Protein AF-0000000082538955 (afdb_homodimer)

Nearest PDB structures (foldseek):
  1ogp-assembly3_E  TM=9.775E-01  e=4.691E-49  Arabidopsis thaliana
  2a9b-assembly1_A  TM=9.398E-01  e=1.506E-38  Gallus gallus
  2a99-assembly1_A  TM=9.386E-01  e=4.605E-38  Gallus gallus
  3hc2-assembly1_A-2  TM=9.362E-01  e=4.869E-38  Gallus gallus
  3hbp-assembly1_A-2  TM=9.315E-01  e=2.355E-38  Gallus gallus

Structure (mmCIF, N/CA/C/O backbone):
data_AF-0000000082538955-model_v1
#
loop_
_entity.id
_entity.type
_entity.pdbx_description
1 polymer 'Sulfite oxidase'
#
loop_
_atom_site.group_PDB
_atom_site.id
_atom_site.type_symbol
_atom_site.label_atom_id
_atom_site.label_alt_id
_atom_site.label_comp_id
_atom_site.label_asym_id
_atom_site.label_entity_id
_atom_site.label_seq_id
_atom_site.pdbx_PDB_ins_code
_atom_site.Cartn_x
_atom_site.Cartn_y
_atom_site.Cartn_z
_atom_site.occupancy
_atom_site.B_iso_or_equiv
_atom_site.auth_seq_id
_atom_site.auth_comp_id
_atom_site.auth_asym_id
_atom_site.auth_atom_id
_atom_site.pdbx_PDB_model_num
ATOM 1 N N . MET A 1 1 ? 9.461 28.812 -9.852 1 30.77 1 MET A N 1
ATOM 2 C CA . MET A 1 1 ? 10.672 29.375 -9.242 1 30.77 1 MET A CA 1
ATOM 3 C C . MET A 1 1 ? 11.844 28.406 -9.383 1 30.77 1 MET A C 1
ATOM 5 O O . MET A 1 1 ? 11.758 27.266 -8.945 1 30.77 1 MET A O 1
ATOM 9 N N . LYS A 1 2 ? 12.758 28.703 -10.438 1 39 2 LYS A N 1
ATOM 10 C CA . LYS A 1 2 ? 13.906 27.922 -10.883 1 39 2 LYS A CA 1
ATOM 11 C C . LYS A 1 2 ? 14.656 27.312 -9.695 1 39 2 LYS A C 1
ATOM 13 O O . LYS A 1 2 ? 14.727 26.094 -9.555 1 39 2 LYS A O 1
ATOM 18 N N . PHE A 1 3 ? 15.977 27.828 -9.5 1 33.44 3 PHE A N 1
ATOM 19 C CA . PHE A 1 3 ? 17.062 27.359 -8.641 1 33.44 3 PHE A CA 1
ATOM 20 C C . PHE A 1 3 ? 16.859 27.844 -7.207 1 33.44 3 PHE A C 1
ATOM 22 O O . PHE A 1 3 ? 16.406 28.969 -6.988 1 33.44 3 PHE A O 1
ATOM 29 N N . LEU A 1 4 ? 16.281 27.047 -6.316 1 37.38 4 LEU A N 1
ATOM 30 C CA . LEU A 1 4 ? 16.5 27.469 -4.938 1 37.38 4 LEU A CA 1
ATOM 31 C C . LEU A 1 4 ? 17.969 27.812 -4.695 1 37.38 4 LEU A C 1
ATOM 33 O O . LEU A 1 4 ? 18.859 26.969 -4.902 1 37.38 4 LEU A O 1
ATOM 37 N N . ARG A 1 5 ? 18.406 29.016 -5.117 1 37.47 5 ARG A N 1
ATOM 38 C CA . ARG A 1 5 ? 19.75 29.406 -4.68 1 37.47 5 ARG A CA 1
ATOM 39 C C . ARG A 1 5 ? 19.875 29.297 -3.164 1 37.47 5 ARG A C 1
ATOM 41 O O . ARG A 1 5 ? 19 29.734 -2.424 1 37.47 5 ARG A O 1
ATOM 48 N N . GLY A 1 6 ? 20.469 28.172 -2.801 1 38.81 6 GLY A N 1
ATOM 49 C CA . GLY A 1 6 ? 20.75 28.062 -1.38 1 38.81 6 GLY A CA 1
ATOM 50 C C . GLY A 1 6 ? 21.141 29.391 -0.741 1 38.81 6 GLY A C 1
ATOM 51 O O . GLY A 1 6 ? 21.484 30.344 -1.438 1 38.81 6 GLY A O 1
ATOM 52 N N . PRO A 1 7 ? 20.719 29.625 0.409 1 35.06 7 PRO A N 1
ATOM 53 C CA . PRO A 1 7 ? 21.281 30.812 1.045 1 35.06 7 PRO A CA 1
ATOM 54 C C . PRO A 1 7 ? 22.781 30.969 0.776 1 35.06 7 PRO A C 1
ATOM 56 O O . PRO A 1 7 ? 23.484 29.969 0.638 1 35.06 7 PRO A O 1
ATOM 59 N N . SER A 1 8 ? 23.188 31.875 -0.064 1 36.16 8 SER A N 1
ATOM 60 C CA . SER A 1 8 ? 24.594 32.156 -0.245 1 36.16 8 SER A CA 1
ATOM 61 C C . SER A 1 8 ? 25.375 31.984 1.058 1 36.16 8 SER A C 1
ATOM 63 O O . SER A 1 8 ? 26.578 31.703 1.04 1 36.16 8 SER A O 1
ATOM 65 N N . ASP A 1 9 ? 24.891 32.531 2.162 1 32.84 9 ASP A N 1
ATOM 66 C CA . ASP A 1 9 ? 25.531 32.406 3.463 1 32.84 9 ASP A CA 1
ATOM 67 C C . ASP A 1 9 ? 25.125 31.109 4.152 1 32.84 9 ASP A C 1
ATOM 69 O O . ASP A 1 9 ? 24.031 31 4.699 1 32.84 9 ASP A O 1
ATOM 73 N N . TYR A 1 10 ? 25.469 30.016 3.65 1 39.19 10 TYR A N 1
ATOM 74 C CA . TYR A 1 10 ? 25.359 28.703 4.273 1 39.19 10 TYR A CA 1
ATOM 75 C C . TYR A 1 10 ? 25.828 28.75 5.727 1 39.19 10 TYR A C 1
ATOM 77 O O . TYR A 1 10 ? 26.234 27.734 6.285 1 39.19 10 TYR A O 1
ATOM 85 N N . SER A 1 11 ? 26.109 29.797 6.191 1 38.31 11 SER A N 1
ATOM 86 C CA . SER A 1 11 ? 26.609 29.844 7.559 1 38.31 11 SER A CA 1
ATOM 87 C C . SER A 1 11 ? 25.656 29.141 8.523 1 38.31 11 SER A C 1
ATOM 89 O O . SER A 1 11 ? 26.031 28.844 9.664 1 38.31 11 SER A O 1
ATOM 91 N N . GLN A 1 12 ? 24.375 29.094 8.266 1 42.94 12 GLN A N 1
ATOM 92 C CA . GLN A 1 12 ? 23.609 28.328 9.242 1 42.94 12 GLN A CA 1
ATOM 93 C C . GLN A 1 12 ? 23.453 26.875 8.805 1 42.94 12 GLN A C 1
ATOM 95 O O . GLN A 1 12 ? 22.844 26.594 7.773 1 42.94 12 GLN A O 1
ATOM 100 N N . GLU A 1 13 ? 24.422 26.047 9.07 1 48.5 13 GLU A N 1
ATOM 101 C CA . GLU A 1 13 ? 24.406 24.609 8.844 1 48.5 13 GLU A CA 1
ATOM 102 C C . GLU A 1 13 ? 23.047 24.016 9.219 1 48.5 13 GLU A C 1
ATOM 104 O O . GLU A 1 13 ? 22.547 24.234 10.32 1 48.5 13 GLU A O 1
ATOM 109 N N . PRO A 1 14 ? 22.281 23.75 8.234 1 52.97 14 PRO A N 1
ATOM 110 C CA . PRO A 1 14 ? 21.078 23.031 8.688 1 52.97 14 PRO A CA 1
ATOM 111 C C . PRO A 1 14 ? 21.391 21.953 9.719 1 52.97 14 PRO A C 1
ATOM 113 O O . PRO A 1 14 ? 22.484 21.375 9.703 1 52.97 14 PRO A O 1
ATOM 116 N N . PRO A 1 15 ? 20.594 21.953 10.781 1 54.78 15 PRO A N 1
ATOM 117 C CA . PRO A 1 15 ? 20.828 20.969 11.828 1 54.78 15 PRO A CA 1
ATOM 118 C C . PRO A 1 15 ? 21 19.547 11.273 1 54.78 15 PRO A C 1
ATOM 120 O O . PRO A 1 15 ? 20.312 19.172 10.32 1 54.78 15 PRO A O 1
ATOM 123 N N . ARG A 1 16 ? 22.125 19.047 11.5 1 59.94 16 ARG A N 1
ATOM 124 C CA . ARG A 1 16 ? 22.391 17.641 11.242 1 59.94 16 ARG A CA 1
ATOM 125 C C . ARG A 1 16 ? 21.266 16.766 11.781 1 59.94 16 ARG A C 1
ATOM 127 O O . ARG A 1 16 ? 20.859 16.922 12.938 1 59.94 16 ARG A O 1
ATOM 134 N N . HIS A 1 17 ? 20.516 16.203 10.859 1 64.75 17 HIS A N 1
ATOM 135 C CA . HIS A 1 17 ? 19.484 15.258 11.273 1 64.75 17 HIS A CA 1
ATOM 136 C C . HIS A 1 17 ? 20.109 13.969 11.797 1 64.75 17 HIS A C 1
ATOM 138 O O . HIS A 1 17 ? 21.203 13.594 11.383 1 64.75 17 HIS A O 1
ATOM 144 N N . PRO A 1 18 ? 19.391 13.43 12.82 1 63.72 18 PRO A N 1
ATOM 145 C CA . PRO A 1 18 ? 19.844 12.109 13.273 1 63.72 18 PRO A CA 1
ATOM 146 C C . PRO A 1 18 ? 19.984 11.109 12.133 1 63.72 18 PRO A C 1
ATOM 148 O O . PRO A 1 18 ? 19.312 11.234 11.102 1 63.72 18 PRO A O 1
ATOM 151 N N . SER A 1 19 ? 20.891 10.25 12.164 1 72.75 19 SER A N 1
ATOM 152 C CA . SER A 1 19 ? 21.156 9.164 11.227 1 72.75 19 SER A CA 1
ATOM 153 C C . SER A 1 19 ? 19.922 8.281 11.039 1 72.75 19 SER A C 1
ATOM 155 O O . SER A 1 19 ? 19.188 8.039 11.992 1 72.75 19 SER A O 1
ATOM 157 N N . LEU A 1 20 ? 19.562 8.109 9.781 1 82.25 20 LEU A N 1
ATOM 158 C CA . LEU A 1 20 ? 18.422 7.277 9.422 1 82.25 20 LEU A CA 1
ATOM 159 C C . LEU A 1 20 ? 18.875 6.004 8.711 1 82.25 20 LEU A C 1
ATOM 161 O O . LEU A 1 20 ? 19.734 6.051 7.832 1 82.25 20 LEU A O 1
ATOM 165 N N . ILE A 1 21 ? 18.422 4.906 9.211 1 80.81 21 ILE A N 1
ATOM 166 C CA . ILE A 1 21 ? 18.656 3.652 8.5 1 80.81 21 ILE A CA 1
ATOM 167 C C . ILE A 1 21 ? 17.625 3.506 7.379 1 80.81 21 ILE A C 1
ATOM 169 O O . ILE A 1 21 ? 16.422 3.508 7.621 1 80.81 21 ILE A O 1
ATOM 173 N N . ILE A 1 22 ? 18.156 3.486 6.184 1 84.62 22 ILE A N 1
ATOM 174 C CA . ILE A 1 22 ? 17.266 3.453 5.031 1 84.62 22 ILE A CA 1
ATOM 175 C C . ILE A 1 22 ? 17.656 2.299 4.109 1 84.62 22 ILE A C 1
ATOM 177 O O . ILE A 1 22 ? 18.844 2.08 3.85 1 84.62 22 ILE A O 1
ATOM 181 N N . ASN A 1 23 ? 16.594 1.62 3.746 1 82.5 23 ASN A N 1
ATOM 182 C CA . ASN A 1 23 ? 16.766 0.64 2.682 1 82.5 23 ASN A CA 1
ATOM 183 C C . ASN A 1 23 ? 16.672 1.286 1.303 1 82.5 23 ASN A C 1
ATOM 185 O O . ASN A 1 23 ? 15.789 2.119 1.067 1 82.5 23 ASN A O 1
ATOM 189 N N . SER A 1 24 ? 17.656 0.998 0.468 1 81.81 24 SER A N 1
ATOM 190 C CA . SER A 1 24 ? 17.625 1.433 -0.925 1 81.81 24 SER A CA 1
ATOM 191 C C . SER A 1 24 ? 17.578 0.241 -1.875 1 81.81 24 SER A C 1
ATOM 193 O O . SER A 1 24 ? 18.328 -0.717 -1.721 1 81.81 24 SER A O 1
ATOM 195 N N . GLN A 1 25 ? 16.625 0.357 -2.791 1 83.69 25 GLN A N 1
ATOM 196 C CA . GLN A 1 25 ? 16.438 -0.782 -3.684 1 83.69 25 GLN A CA 1
ATOM 197 C C . GLN A 1 25 ? 16.422 -0.34 -5.145 1 83.69 25 GLN A C 1
ATOM 199 O O . GLN A 1 25 ? 15.734 0.625 -5.496 1 83.69 25 GLN A O 1
ATOM 204 N N . CYS A 1 26 ? 17.234 -1.069 -5.82 1 83.12 26 CYS A N 1
ATOM 205 C CA . CYS A 1 26 ? 17.094 -0.938 -7.266 1 83.12 26 CYS A CA 1
ATOM 206 C C . CYS A 1 26 ? 15.758 -1.521 -7.727 1 83.12 26 CYS A C 1
ATOM 208 O O . CYS A 1 26 ? 15.344 -2.578 -7.25 1 83.12 26 CYS A O 1
ATOM 210 N N . ALA A 1 27 ? 15.125 -0.826 -8.633 1 83.94 27 ALA A N 1
ATOM 211 C CA . ALA A 1 27 ? 13.852 -1.308 -9.164 1 83.94 27 ALA A CA 1
ATOM 212 C C . ALA A 1 27 ? 14.023 -2.656 -9.859 1 83.94 27 ALA A C 1
ATOM 214 O O . ALA A 1 27 ? 13.07 -3.426 -9.984 1 83.94 27 ALA A O 1
ATOM 215 N N . GLY A 1 28 ? 15.227 -2.906 -10.297 1 82.5 28 GLY A N 1
ATOM 216 C CA . GLY A 1 28 ? 15.492 -4.129 -11.031 1 82.5 28 GLY A CA 1
ATOM 217 C C . GLY A 1 28 ? 15.883 -5.293 -10.141 1 82.5 28 GLY A C 1
ATOM 218 O O . GLY A 1 28 ? 16.328 -6.332 -10.625 1 82.5 28 GLY A O 1
ATOM 219 N N . ASN A 1 29 ? 15.758 -5.148 -8.828 1 80.25 29 ASN A N 1
ATOM 220 C CA . ASN A 1 29 ? 16 -6.27 -7.926 1 80.25 29 ASN A CA 1
ATOM 221 C C . ASN A 1 29 ? 15.18 -7.492 -8.32 1 80.25 29 ASN A C 1
ATOM 223 O O . ASN A 1 29 ? 13.992 -7.379 -8.617 1 80.25 29 ASN A O 1
ATOM 227 N N . ARG A 1 30 ? 15.914 -8.711 -8.453 1 83.25 30 ARG A N 1
ATOM 228 C CA . ARG A 1 30 ? 15.336 -10 -8.797 1 83.25 30 ARG A CA 1
ATOM 229 C C . ARG A 1 30 ? 14.867 -10.023 -10.25 1 83.25 30 ARG A C 1
ATOM 231 O O . ARG A 1 30 ? 13.898 -10.711 -10.586 1 83.25 30 ARG A O 1
ATOM 238 N N . ARG A 1 31 ? 15.492 -9.25 -11.109 1 81.25 31 ARG A N 1
ATOM 239 C CA . ARG A 1 31 ? 15.156 -9.164 -12.531 1 81.25 31 ARG A CA 1
ATOM 240 C C . ARG A 1 31 ? 15.398 -10.492 -13.234 1 81.25 31 ARG A C 1
ATOM 242 O O . ARG A 1 31 ? 14.688 -10.844 -14.172 1 81.25 31 ARG A O 1
ATOM 249 N N . THR A 1 32 ? 16.406 -11.211 -12.742 1 80.62 32 THR A N 1
ATOM 250 C CA . THR A 1 32 ? 16.781 -12.461 -13.383 1 80.62 32 THR A CA 1
ATOM 251 C C . THR A 1 32 ? 15.602 -13.43 -13.414 1 80.62 32 THR A C 1
ATOM 253 O O . THR A 1 32 ? 15.383 -14.109 -14.422 1 80.62 32 THR A O 1
ATOM 256 N N . ALA A 1 33 ? 14.914 -13.492 -12.375 1 80.88 33 ALA A N 1
ATOM 257 C CA . ALA A 1 33 ? 13.758 -14.383 -12.32 1 80.88 33 ALA A CA 1
ATOM 258 C C . ALA A 1 33 ? 12.711 -13.977 -13.359 1 80.88 33 ALA A C 1
ATOM 260 O O . ALA A 1 33 ? 12.055 -14.836 -13.945 1 80.88 33 ALA A O 1
ATOM 261 N N . MET A 1 34 ? 12.508 -12.75 -13.555 1 82.75 34 MET A N 1
ATOM 262 C CA . MET A 1 34 ? 11.578 -12.266 -14.562 1 82.75 34 MET A CA 1
ATOM 263 C C . MET A 1 34 ? 12.07 -12.602 -15.969 1 82.75 34 MET A C 1
ATOM 265 O O . MET A 1 34 ? 11.281 -12.992 -16.828 1 82.75 34 MET A O 1
ATOM 269 N N . SER A 1 35 ? 13.352 -12.484 -16.156 1 80.88 35 SER A N 1
ATOM 270 C CA . SER A 1 35 ? 13.961 -12.773 -17.438 1 80.88 35 SER A CA 1
ATOM 271 C C . SER A 1 35 ? 13.812 -14.242 -17.812 1 80.88 35 SER A C 1
ATOM 273 O O . SER A 1 35 ? 13.773 -14.586 -19 1 80.88 35 SER A O 1
ATOM 275 N N . LYS A 1 36 ? 13.75 -15.07 -16.812 1 83.25 36 LYS A N 1
ATOM 276 C CA . LYS A 1 36 ? 13.57 -16.5 -17.047 1 83.25 36 LYS A CA 1
ATOM 277 C C . LYS A 1 36 ? 12.18 -16.797 -17.594 1 83.25 36 LYS A C 1
ATOM 279 O O . LYS A 1 36 ? 11.969 -17.812 -18.266 1 83.25 36 LYS A O 1
ATOM 284 N N . VAL A 1 37 ? 11.203 -15.953 -17.312 1 83.88 37 VAL A N 1
ATOM 285 C CA . VAL A 1 37 ? 9.859 -16.094 -17.875 1 83.88 37 VAL A CA 1
ATOM 286 C C . VAL A 1 37 ? 9.844 -15.602 -19.328 1 83.88 37 VAL A C 1
ATOM 288 O O . VAL A 1 37 ? 9.422 -16.328 -20.219 1 83.88 37 VAL A O 1
ATOM 291 N N . LYS A 1 38 ? 10.195 -14.398 -19.516 1 84.12 38 LYS A N 1
ATOM 292 C CA . LYS A 1 38 ? 10.383 -13.727 -20.797 1 84.12 38 LYS A CA 1
ATOM 293 C C . LYS A 1 38 ? 11.492 -12.68 -20.703 1 84.12 38 LYS A C 1
ATOM 295 O O . LYS A 1 38 ? 11.516 -11.875 -19.781 1 84.12 38 LYS A O 1
ATOM 300 N N . THR A 1 39 ? 12.352 -12.75 -21.625 1 82.5 39 THR A N 1
ATOM 301 C CA . THR A 1 39 ? 13.539 -11.906 -21.594 1 82.5 39 THR A CA 1
ATOM 302 C C . THR A 1 39 ? 13.156 -10.445 -21.406 1 82.5 39 THR A C 1
ATOM 304 O O . THR A 1 39 ? 12.234 -9.945 -22.062 1 82.5 39 THR A O 1
ATOM 307 N N . VAL A 1 40 ? 13.852 -9.852 -20.422 1 81.19 40 VAL A N 1
ATOM 308 C CA . VAL A 1 40 ? 13.617 -8.438 -20.156 1 81.19 40 VAL A CA 1
ATOM 309 C C . VAL A 1 40 ? 14.859 -7.633 -20.5 1 81.19 40 VAL A C 1
ATOM 311 O O . VAL A 1 40 ? 15.953 -8.188 -20.625 1 81.19 40 VAL A O 1
ATOM 314 N N . LYS A 1 41 ? 14.648 -6.402 -20.875 1 76.12 41 LYS A N 1
ATOM 315 C CA . LYS A 1 41 ? 15.781 -5.516 -21.125 1 76.12 41 LYS A CA 1
ATOM 316 C C . LYS A 1 41 ? 16.188 -4.785 -19.844 1 76.12 41 LYS A C 1
ATOM 318 O O . LYS A 1 41 ? 15.438 -3.973 -19.312 1 76.12 41 LYS A O 1
ATOM 323 N N . GLY A 1 42 ? 17.281 -5.152 -19.266 1 71.69 42 GLY A N 1
ATOM 324 C CA . GLY A 1 42 ? 17.891 -4.625 -18.062 1 71.69 42 GLY A CA 1
ATOM 325 C C . GLY A 1 42 ? 19.031 -5.473 -17.547 1 71.69 42 GLY A C 1
ATOM 326 O O . GLY A 1 42 ? 19.219 -6.613 -17.984 1 71.69 42 GLY A O 1
ATOM 327 N N . VAL A 1 43 ? 19.828 -4.844 -16.672 1 63.41 43 VAL A N 1
ATOM 328 C CA . VAL A 1 43 ? 20.938 -5.582 -16.109 1 63.41 43 VAL A CA 1
ATOM 329 C C . VAL A 1 43 ? 20.422 -6.688 -15.195 1 63.41 43 VAL A C 1
ATOM 331 O O . VAL A 1 43 ? 19.578 -6.441 -14.336 1 63.41 43 VAL A O 1
ATOM 334 N N . GLY A 1 44 ? 20.719 -7.836 -15.516 1 65.62 44 GLY A N 1
ATOM 335 C CA . GLY A 1 44 ? 20.328 -8.945 -14.656 1 65.62 44 GLY A CA 1
ATOM 336 C C . GLY A 1 44 ? 20.703 -8.734 -13.203 1 65.62 44 GLY A C 1
ATOM 337 O O . GLY A 1 44 ? 21.781 -8.219 -12.906 1 65.62 44 GLY A O 1
ATOM 338 N N . CYS A 1 45 ? 19.766 -8.859 -12.336 1 68.25 45 CYS A N 1
ATOM 339 C CA . CYS A 1 45 ? 20 -8.719 -10.906 1 68.25 45 CYS A CA 1
ATOM 340 C C . CYS A 1 45 ? 19.25 -9.805 -10.133 1 68.25 45 CYS A C 1
ATOM 342 O O . CYS A 1 45 ? 18.062 -10.039 -10.375 1 68.25 45 CYS A O 1
ATOM 344 N N . ASP A 1 46 ? 20.031 -10.5 -9.336 1 68.38 46 ASP A N 1
ATOM 345 C CA . ASP A 1 46 ? 19.375 -11.477 -8.477 1 68.38 46 ASP A CA 1
ATOM 346 C C . ASP A 1 46 ? 18.766 -10.805 -7.25 1 68.38 46 ASP A C 1
ATOM 348 O O . ASP A 1 46 ? 17.891 -9.938 -7.387 1 68.38 46 ASP A O 1
ATOM 352 N N . VAL A 1 47 ? 19.156 -11.203 -6.09 1 66.69 47 VAL A N 1
ATOM 353 C CA . VAL A 1 47 ? 18.438 -10.766 -4.898 1 66.69 47 VAL A CA 1
ATOM 354 C C . VAL A 1 47 ? 19.25 -9.703 -4.168 1 66.69 47 VAL A C 1
ATOM 356 O O . VAL A 1 47 ? 18.891 -9.289 -3.059 1 66.69 47 VAL A O 1
ATOM 359 N N . CYS A 1 48 ? 20.219 -9.023 -4.898 1 62.16 48 CYS A N 1
ATOM 360 C CA . CYS A 1 48 ? 21.172 -8.281 -4.082 1 62.16 48 CYS A CA 1
ATOM 361 C C . CYS A 1 48 ? 21.125 -6.793 -4.414 1 62.16 48 CYS A C 1
ATOM 363 O O . CYS A 1 48 ? 21.922 -6.016 -3.891 1 62.16 48 CYS A O 1
ATOM 365 N N . ALA A 1 49 ? 20.266 -6.422 -5.172 1 75.06 49 ALA A N 1
ATOM 366 C CA . ALA A 1 49 ? 20.25 -5.004 -5.527 1 75.06 49 ALA A CA 1
ATOM 367 C C . ALA A 1 49 ? 19.469 -4.191 -4.496 1 75.06 49 ALA A C 1
ATOM 369 O O . ALA A 1 49 ? 18.562 -3.436 -4.855 1 75.06 49 ALA A O 1
ATOM 370 N N . ILE A 1 50 ? 19.734 -4.547 -3.295 1 78.94 50 ILE A N 1
ATOM 371 C CA . ILE A 1 50 ? 19.125 -3.861 -2.158 1 78.94 50 ILE A CA 1
ATOM 372 C C . ILE A 1 50 ? 20.188 -3.602 -1.092 1 78.94 50 ILE A C 1
ATOM 374 O O . ILE A 1 50 ? 21.078 -4.426 -0.88 1 78.94 50 ILE A O 1
ATOM 378 N N . GLY A 1 51 ? 20.203 -2.387 -0.544 1 79 51 GLY A N 1
ATOM 379 C CA . GLY A 1 51 ? 21.172 -2.016 0.474 1 79 51 GLY A CA 1
ATOM 380 C C . GLY A 1 51 ? 20.562 -1.221 1.614 1 79 51 GLY A C 1
ATOM 381 O O . GLY A 1 51 ? 19.562 -0.519 1.427 1 79 51 GLY A O 1
ATOM 382 N N . ASN A 1 52 ? 21.094 -1.533 2.781 1 82.62 52 ASN A N 1
ATOM 383 C CA . ASN A 1 52 ? 20.75 -0.765 3.975 1 82.62 52 ASN A CA 1
ATOM 384 C C . ASN A 1 52 ? 21.938 0.048 4.477 1 82.62 52 ASN A C 1
ATOM 386 O O . ASN A 1 52 ? 23.062 -0.445 4.504 1 82.62 52 ASN A O 1
ATOM 390 N N . ALA A 1 53 ? 21.719 1.312 4.664 1 87.5 53 ALA A N 1
ATOM 391 C CA . ALA A 1 53 ? 22.797 2.176 5.148 1 87.5 53 ALA A CA 1
ATOM 392 C C . ALA A 1 53 ? 22.25 3.23 6.113 1 87.5 53 ALA A C 1
ATOM 394 O O . ALA A 1 53 ? 21.047 3.496 6.145 1 87.5 53 ALA A O 1
ATOM 395 N N . ILE A 1 54 ? 23.188 3.686 6.906 1 90.06 54 ILE A N 1
ATOM 396 C CA . ILE A 1 54 ? 22.891 4.824 7.77 1 90.06 54 ILE A CA 1
ATOM 397 C C . ILE A 1 54 ? 23.281 6.121 7.059 1 90.06 54 ILE A C 1
ATOM 399 O O . ILE A 1 54 ? 24.453 6.312 6.691 1 90.06 54 ILE A O 1
ATOM 403 N N . TRP A 1 55 ? 22.344 6.969 6.926 1 91.69 55 TRP A N 1
ATOM 404 C CA . TRP A 1 55 ? 22.578 8.211 6.203 1 91.69 55 TRP A CA 1
ATOM 405 C C . TRP A 1 55 ? 22.516 9.414 7.145 1 91.69 55 TRP A C 1
ATOM 407 O O . TRP A 1 55 ? 21.641 9.469 8.023 1 91.69 55 TRP A O 1
ATOM 417 N N . GLY A 1 56 ? 23.438 10.242 7.02 1 90.88 56 GLY A N 1
ATOM 418 C CA . GLY A 1 56 ? 23.453 11.5 7.754 1 90.88 56 GLY A CA 1
ATOM 419 C C . GLY A 1 56 ? 23.438 12.719 6.855 1 90.88 56 GLY A C 1
ATOM 420 O O . GLY A 1 56 ? 24.078 12.727 5.801 1 90.88 56 GLY A O 1
ATOM 421 N N . GLY A 1 57 ? 22.734 13.727 7.246 1 93.25 57 GLY A N 1
ATOM 422 C CA . GLY A 1 57 ? 22.625 14.961 6.48 1 93.25 57 GLY A CA 1
ATOM 423 C C . GLY A 1 57 ? 21.5 15.859 6.965 1 93.25 57 GLY A C 1
ATOM 424 O O . GLY A 1 57 ? 21.172 15.859 8.148 1 93.25 57 GLY A O 1
ATOM 425 N N . ALA A 1 58 ? 21.031 16.734 6.066 1 93.12 58 ALA A N 1
ATOM 426 C CA . ALA A 1 58 ? 19.953 17.672 6.398 1 93.12 58 ALA A CA 1
ATOM 427 C C . ALA A 1 58 ? 18.625 17.156 5.863 1 93.12 58 ALA A C 1
ATOM 429 O O . ALA A 1 58 ? 18.547 16.641 4.75 1 93.12 58 ALA A O 1
ATOM 430 N N . LYS A 1 59 ? 17.625 17.297 6.676 1 94.19 59 LYS A N 1
ATOM 431 C CA . LYS A 1 59 ? 16.297 17 6.156 1 94.19 59 LYS A CA 1
ATOM 432 C C . LYS A 1 59 ? 15.898 18 5.074 1 94.19 59 LYS A C 1
ATOM 434 O O . LYS A 1 59 ? 16.062 19.219 5.246 1 94.19 59 LYS A O 1
ATOM 439 N N . LEU A 1 60 ? 15.438 17.484 4.02 1 95.88 60 LEU A N 1
ATOM 440 C CA . LEU A 1 60 ? 15.031 18.359 2.922 1 95.88 60 LEU A CA 1
ATOM 441 C C . LEU A 1 60 ? 13.969 19.344 3.377 1 95.88 60 LEU A C 1
ATOM 443 O O . LEU A 1 60 ? 13.992 20.516 2.988 1 95.88 60 LEU A O 1
ATOM 447 N N . ALA A 1 61 ? 13.008 18.875 4.184 1 94.44 61 ALA A N 1
ATOM 448 C CA . ALA A 1 61 ? 11.938 19.734 4.68 1 94.44 61 ALA A CA 1
ATOM 449 C C . ALA A 1 61 ? 12.5 20.953 5.398 1 94.44 61 ALA A C 1
ATOM 451 O O . ALA A 1 61 ? 12.008 22.062 5.223 1 94.44 61 ALA A O 1
ATOM 452 N N . ASP A 1 62 ? 13.516 20.75 6.184 1 92.31 62 ASP A N 1
ATOM 453 C CA . ASP A 1 62 ? 14.156 21.844 6.906 1 92.31 62 ASP A CA 1
ATOM 454 C C . ASP A 1 62 ? 14.82 22.812 5.945 1 92.31 62 ASP A C 1
ATOM 456 O O . ASP A 1 62 ? 14.719 24.031 6.121 1 92.31 62 ASP A O 1
ATOM 460 N N . VAL A 1 63 ? 15.469 22.297 5.016 1 93.38 63 VAL A N 1
ATOM 461 C CA . VAL A 1 63 ? 16.156 23.125 4.027 1 93.38 63 VAL A CA 1
ATOM 462 C C . VAL A 1 63 ? 15.141 23.969 3.262 1 93.38 63 VAL A C 1
ATOM 464 O O . VAL A 1 63 ? 15.367 25.156 3.025 1 93.38 63 VAL A O 1
ATOM 467 N N . LEU A 1 64 ? 14.062 23.328 2.855 1 94.56 64 LEU A N 1
ATOM 468 C CA . LEU A 1 64 ? 13.023 24.047 2.115 1 94.56 64 LEU A CA 1
ATOM 469 C C . LEU A 1 64 ? 12.398 25.141 2.973 1 94.56 64 LEU A C 1
ATOM 471 O O . LEU A 1 64 ? 12.062 26.219 2.471 1 94.56 64 LEU A O 1
ATOM 475 N N . GLU A 1 65 ? 12.227 24.844 4.23 1 93 65 GLU A N 1
ATOM 476 C CA . GLU A 1 65 ? 11.695 25.859 5.145 1 93 65 GLU A CA 1
ATOM 477 C C . GLU A 1 65 ? 12.602 27.078 5.199 1 93 65 GLU A C 1
ATOM 479 O O . GLU A 1 65 ? 12.117 28.219 5.27 1 93 65 GLU A O 1
ATOM 484 N N . LEU A 1 66 ? 13.875 26.906 5.184 1 90.56 66 LEU A N 1
ATOM 485 C CA . LEU A 1 66 ? 14.852 27.984 5.23 1 90.56 66 LEU A CA 1
ATOM 486 C C . LEU A 1 66 ? 14.68 28.922 4.039 1 90.56 66 LEU A C 1
ATOM 488 O O . LEU A 1 66 ? 14.969 30.109 4.133 1 90.56 66 LEU A O 1
ATOM 492 N N . VAL A 1 67 ? 14.164 28.359 3.008 1 91.25 67 VAL A N 1
ATOM 493 C CA . VAL A 1 67 ? 14.031 29.188 1.816 1 91.25 67 VAL A CA 1
ATOM 494 C C . VAL A 1 67 ? 12.578 29.625 1.649 1 91.25 67 VAL A C 1
ATOM 496 O O . VAL A 1 67 ? 12.18 30.094 0.575 1 91.25 67 VAL A O 1
ATOM 499 N N . GLY A 1 68 ? 11.805 29.375 2.562 1 91.69 68 GLY A N 1
ATOM 500 C CA . GLY A 1 68 ? 10.484 29.984 2.609 1 91.69 68 GLY A CA 1
ATOM 501 C C . GLY A 1 68 ? 9.375 29.047 2.178 1 91.69 68 GLY A C 1
ATOM 502 O O . GLY A 1 68 ? 8.234 29.484 1.975 1 91.69 68 GLY A O 1
ATOM 503 N N . ILE A 1 69 ? 9.641 27.828 1.97 1 93.31 69 ILE A N 1
ATOM 504 C CA . ILE A 1 69 ? 8.594 26.859 1.647 1 93.31 69 ILE A CA 1
ATOM 505 C C . ILE A 1 69 ? 8.102 26.188 2.928 1 93.31 69 ILE A C 1
ATOM 507 O O . ILE A 1 69 ? 8.859 25.484 3.596 1 93.31 69 ILE A O 1
ATOM 511 N N . PRO A 1 70 ? 6.895 26.438 3.219 1 92.31 70 PRO A N 1
ATOM 512 C CA . PRO A 1 70 ? 6.414 25.922 4.504 1 92.31 70 PRO A CA 1
ATOM 513 C C . PRO A 1 70 ? 6.289 24.391 4.523 1 92.31 70 PRO A C 1
ATOM 515 O O . PRO A 1 70 ? 6.109 23.781 3.475 1 92.31 70 PRO A O 1
ATOM 518 N N . ASN A 1 71 ? 6.383 23.859 5.711 1 90.19 71 ASN A N 1
ATOM 519 C CA . ASN A 1 71 ? 6.113 22.438 5.891 1 90.19 71 ASN A CA 1
ATOM 520 C C . ASN A 1 71 ? 4.703 22.062 5.441 1 90.19 71 ASN A C 1
ATOM 522 O O . ASN A 1 71 ? 3.789 22.891 5.523 1 90.19 71 ASN A O 1
ATOM 526 N N . LEU A 1 72 ? 4.578 20.891 4.859 1 88.56 72 LEU A N 1
ATOM 527 C CA . LEU A 1 72 ? 3.311 20.281 4.461 1 88.56 72 LEU A CA 1
ATOM 528 C C . LEU A 1 72 ? 2.68 21.078 3.312 1 88.56 72 LEU A C 1
ATOM 530 O O . LEU A 1 72 ? 1.453 21.109 3.184 1 88.56 72 LEU A O 1
ATOM 534 N N . ALA A 1 73 ? 3.473 21.75 2.568 1 91.44 73 ALA A N 1
ATOM 535 C CA . ALA A 1 73 ? 2.994 22.422 1.362 1 91.44 73 ALA A CA 1
ATOM 536 C C . ALA A 1 73 ? 2.854 21.438 0.205 1 91.44 73 ALA A C 1
ATOM 538 O O . ALA A 1 73 ? 3.738 20.609 -0.022 1 91.44 73 ALA A O 1
ATOM 539 N N . SER A 1 74 ? 1.688 21.547 -0.46 1 91.81 74 SER A N 1
ATOM 540 C CA . SER A 1 74 ? 1.485 20.71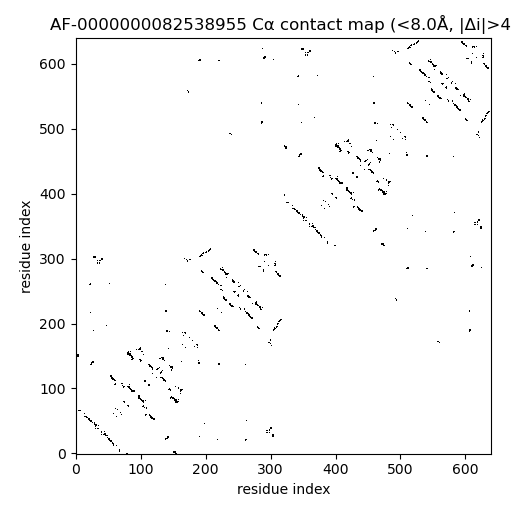9 -1.64 1 91.81 74 SER A CA 1
ATOM 541 C C . SER A 1 74 ? 1.645 21.531 -2.924 1 91.81 74 SER A C 1
ATOM 543 O O . SER A 1 74 ? 1.796 20.953 -4.008 1 91.81 74 SER A O 1
ATOM 545 N N . ILE A 1 75 ? 1.502 22.797 -2.809 1 94.19 75 ILE A N 1
ATOM 546 C CA . ILE A 1 75 ? 1.645 23.734 -3.926 1 94.19 75 ILE A CA 1
ATOM 547 C C . ILE A 1 75 ? 2.213 25.062 -3.424 1 94.19 75 ILE A C 1
ATOM 549 O O . ILE A 1 75 ? 1.818 25.547 -2.365 1 94.19 75 ILE A O 1
ATOM 553 N N . THR A 1 76 ? 3.184 25.578 -4.062 1 95.5 76 THR A N 1
ATOM 554 C CA . THR A 1 76 ? 3.705 26.891 -3.707 1 95.5 76 THR A CA 1
ATOM 555 C C . THR A 1 76 ? 2.848 28 -4.32 1 95.5 76 THR A C 1
ATOM 557 O O . THR A 1 76 ? 2.084 27.75 -5.254 1 95.5 76 THR A O 1
ATOM 560 N N . PRO A 1 77 ? 3.006 29.203 -3.797 1 93.25 77 PRO A N 1
ATOM 561 C CA . PRO A 1 77 ? 2.268 30.312 -4.387 1 93.25 77 PRO A CA 1
ATOM 562 C C . PRO A 1 77 ? 2.553 30.5 -5.875 1 93.25 77 PRO A C 1
ATOM 564 O O . PRO A 1 77 ? 1.691 30.969 -6.621 1 93.25 77 PRO A O 1
ATOM 567 N N . LEU A 1 78 ? 3.695 30.078 -6.352 1 94.5 78 LEU A N 1
ATOM 568 C CA . LEU A 1 78 ? 4.086 30.25 -7.75 1 94.5 78 LEU A CA 1
ATOM 569 C C . LEU A 1 78 ? 3.691 29.016 -8.57 1 94.5 78 LEU A C 1
ATOM 571 O O . LEU A 1 78 ? 4.047 28.922 -9.75 1 94.5 78 LEU A O 1
ATOM 575 N N . GLY A 1 79 ? 3.07 28.062 -7.945 1 94.62 79 GLY A N 1
ATOM 576 C CA . GLY A 1 79 ? 2.504 26.938 -8.672 1 94.62 79 GLY A CA 1
ATOM 577 C C . GLY A 1 79 ? 3.396 25.703 -8.656 1 94.62 79 GLY A C 1
ATOM 578 O O . GLY A 1 79 ? 3.141 24.734 -9.375 1 94.62 79 GLY A O 1
ATOM 579 N N . GLY A 1 80 ? 4.461 25.734 -7.887 1 96.12 80 GLY A N 1
ATOM 580 C CA . GLY A 1 80 ? 5.332 24.578 -7.777 1 96.12 80 GLY A CA 1
ATOM 581 C C . GLY A 1 80 ? 4.684 23.406 -7.059 1 96.12 80 GLY A C 1
ATOM 582 O O . GLY A 1 80 ? 4.09 23.578 -5.992 1 96.12 80 GLY A O 1
ATOM 583 N N . LYS A 1 81 ? 4.75 22.203 -7.684 1 95.94 81 LYS A N 1
ATOM 584 C CA . LYS A 1 81 ? 4.109 21.031 -7.102 1 95.94 81 LYS A CA 1
ATOM 585 C C . LYS A 1 81 ? 5.109 19.891 -6.934 1 95.94 81 LYS A C 1
ATOM 587 O O . LYS A 1 81 ? 4.781 18.859 -6.348 1 95.94 81 LYS A O 1
ATOM 592 N N . HIS A 1 82 ? 6.27 20.109 -7.473 1 97.38 82 HIS A N 1
ATOM 593 C CA . HIS A 1 82 ? 7.309 19.078 -7.418 1 97.38 82 HIS A CA 1
ATOM 594 C C . HIS A 1 82 ? 8.656 19.688 -7.035 1 97.38 82 HIS A C 1
ATOM 596 O O . HIS A 1 82 ? 8.906 20.859 -7.297 1 97.38 82 HIS A O 1
ATOM 602 N N . VAL A 1 83 ? 9.422 18.906 -6.363 1 98.12 83 VAL A N 1
ATOM 603 C CA . VAL A 1 83 ? 10.82 19.219 -6.125 1 98.12 83 VAL A CA 1
ATOM 604 C C . VAL A 1 83 ? 11.711 18.375 -7.035 1 98.12 83 VAL A C 1
ATOM 606 O O . VAL A 1 83 ? 11.695 17.156 -6.957 1 98.12 83 VAL A O 1
ATOM 609 N N . GLU A 1 84 ? 12.445 19.031 -7.852 1 97.94 84 GLU A N 1
ATOM 610 C CA . GLU A 1 84 ? 13.289 18.359 -8.836 1 97.94 84 GLU A CA 1
ATOM 611 C C . GLU A 1 84 ? 14.75 18.375 -8.406 1 97.94 84 GLU A C 1
ATOM 613 O O . GLU A 1 84 ? 15.258 19.406 -7.953 1 97.94 84 GLU A O 1
ATOM 618 N N . PHE A 1 85 ? 15.383 17.266 -8.5 1 97.56 85 PHE A N 1
ATOM 619 C CA . PHE A 1 85 ? 16.797 17.094 -8.211 1 97.56 85 PHE A CA 1
ATOM 620 C C . PHE A 1 85 ? 17.594 16.875 -9.5 1 97.56 85 PHE A C 1
ATOM 622 O O . PHE A 1 85 ? 17.266 15.984 -10.281 1 97.56 85 PHE A O 1
ATOM 629 N N . ILE A 1 86 ? 18.594 17.688 -9.68 1 95.44 86 ILE A N 1
ATOM 630 C CA . ILE A 1 86 ? 19.406 17.578 -10.891 1 95.44 86 ILE A CA 1
ATOM 631 C C . ILE A 1 86 ? 20.844 17.172 -10.516 1 95.44 86 ILE A C 1
ATOM 633 O O . ILE A 1 86 ? 21.453 17.781 -9.633 1 95.44 86 ILE A O 1
ATOM 637 N N . SER A 1 87 ? 21.266 16.141 -11.188 1 95 87 SER A N 1
ATOM 638 C CA . SER A 1 87 ? 22.625 15.641 -10.945 1 95 87 SER A CA 1
ATOM 639 C C . SER A 1 87 ? 23.641 16.344 -11.836 1 95 87 SER A C 1
ATOM 641 O O . SER A 1 87 ? 23.297 16.844 -12.914 1 95 87 SER A O 1
ATOM 643 N N . VAL A 1 88 ? 24.906 16.344 -11.367 1 91.5 88 VAL A N 1
ATOM 644 C CA . VAL A 1 88 ? 26.016 16.797 -12.211 1 91.5 88 VAL A CA 1
ATOM 645 C C . VAL A 1 88 ? 26.281 15.766 -13.305 1 91.5 88 VAL A C 1
ATOM 647 O O . VAL A 1 88 ? 26.734 16.109 -14.398 1 91.5 88 VAL A O 1
ATOM 650 N N . ASP A 1 89 ? 25.922 14.547 -12.938 1 86.06 89 ASP A N 1
ATOM 651 C CA . ASP A 1 89 ? 26.203 13.422 -13.828 1 86.06 89 ASP A CA 1
ATOM 652 C C . ASP A 1 89 ? 25.266 13.438 -15.031 1 86.06 89 ASP A C 1
ATOM 654 O O . ASP A 1 89 ? 24.078 13.727 -14.898 1 86.06 89 ASP A O 1
ATOM 658 N N . LYS A 1 90 ? 25.891 13.219 -16.141 1 81.31 90 LYS A N 1
ATOM 659 C CA . LYS A 1 90 ? 25.141 13.148 -17.391 1 81.31 90 LYS A CA 1
ATOM 660 C C . LYS A 1 90 ? 24.953 11.703 -17.844 1 81.31 90 LYS A C 1
ATOM 662 O O . LYS A 1 90 ? 25.891 10.898 -17.734 1 81.31 90 LYS A O 1
ATOM 667 N N . CYS A 1 91 ? 23.766 11.344 -18 1 69.69 91 CYS A N 1
ATOM 668 C CA . CYS A 1 91 ? 23.469 9.984 -18.422 1 69.69 91 CYS A CA 1
ATOM 669 C C . CYS A 1 91 ? 23.562 9.852 -19.938 1 69.69 91 CYS A C 1
ATOM 671 O O . CYS A 1 91 ? 23.172 10.758 -20.672 1 69.69 91 CYS A O 1
ATOM 673 N N . LYS A 1 92 ? 24.188 8.773 -20.328 1 65.06 92 LYS A N 1
ATOM 674 C CA . LYS A 1 92 ? 24.406 8.5 -21.75 1 65.06 92 LYS A CA 1
ATOM 675 C C . LYS A 1 92 ? 23.078 8.336 -22.484 1 65.06 92 LYS A C 1
ATOM 677 O O . LYS A 1 92 ? 22.953 8.727 -23.641 1 65.06 92 LYS A O 1
ATOM 682 N N . GLU A 1 93 ? 22.188 7.738 -21.719 1 65.62 93 GLU A N 1
ATOM 683 C CA . GLU A 1 93 ? 20.906 7.461 -22.375 1 65.62 93 GLU A CA 1
ATOM 684 C C . GLU A 1 93 ? 20.172 8.75 -22.719 1 65.62 93 GLU A C 1
ATOM 686 O O . GLU A 1 93 ? 19.391 8.797 -23.672 1 65.62 93 GLU A O 1
ATOM 691 N N . ASN A 1 94 ? 20.266 9.844 -21.875 1 62.75 94 ASN A N 1
ATOM 692 C CA . ASN A 1 94 ? 19.391 11.016 -21.938 1 62.75 94 ASN A CA 1
ATOM 693 C C . ASN A 1 94 ? 20.141 12.227 -22.5 1 62.75 94 ASN A C 1
ATOM 695 O O . ASN A 1 94 ? 19.547 13.289 -22.703 1 62.75 94 ASN A O 1
ATOM 699 N N . GLU A 1 95 ? 21.297 12.031 -23 1 70.56 95 GLU A N 1
ATOM 700 C CA . GLU A 1 95 ? 22.109 13.188 -23.344 1 70.56 95 GLU A CA 1
ATOM 701 C C . GLU A 1 95 ? 21.875 14.344 -22.391 1 70.56 95 GLU A C 1
ATOM 703 O O . GLU A 1 95 ? 21.828 15.508 -22.797 1 70.56 95 GLU A O 1
ATOM 708 N N . GLY A 1 96 ? 21.438 14.18 -21.203 1 80.5 96 GLY A N 1
ATOM 709 C CA . GLY A 1 96 ? 21.203 15.164 -20.156 1 80.5 96 GLY A CA 1
ATOM 710 C C . GLY A 1 96 ? 21.516 14.648 -18.766 1 80.5 96 GLY A C 1
ATOM 711 O O . GLY A 1 96 ? 22 13.523 -18.609 1 80.5 96 GLY A O 1
ATOM 712 N N . PRO A 1 97 ? 21.422 15.562 -17.875 1 88.94 97 PRO A N 1
ATOM 713 C CA . PRO A 1 97 ? 21.703 15.148 -16.5 1 88.94 97 PRO A CA 1
ATOM 714 C C . PRO A 1 97 ? 20.688 14.148 -15.969 1 88.94 97 PRO A C 1
ATOM 716 O O . PRO A 1 97 ? 19.547 14.094 -16.453 1 88.94 97 PRO A O 1
ATOM 719 N N . ASN A 1 98 ? 21.219 13.312 -15.078 1 91.88 98 ASN A N 1
ATOM 720 C CA . ASN A 1 98 ? 20.266 12.523 -14.305 1 91.88 98 ASN A CA 1
ATOM 721 C C . ASN A 1 98 ? 19.391 13.406 -13.422 1 91.88 98 ASN A C 1
ATOM 723 O O . ASN A 1 98 ? 19.891 14.273 -12.703 1 91.88 98 ASN A O 1
ATOM 727 N N . GLU A 1 99 ? 18.125 13.281 -13.602 1 94.62 99 GLU A N 1
ATOM 728 C CA . GLU A 1 99 ? 17.188 14.102 -12.828 1 94.62 99 GLU A CA 1
ATOM 729 C C . GLU A 1 99 ? 15.969 13.297 -12.398 1 94.62 99 GLU A C 1
ATOM 731 O O . GLU A 1 99 ? 15.57 12.344 -13.078 1 94.62 99 GLU A O 1
ATOM 736 N N . ALA A 1 100 ? 15.438 13.633 -11.312 1 96.5 100 ALA A N 1
ATOM 737 C CA . ALA A 1 100 ? 14.219 13.055 -10.758 1 96.5 100 ALA A CA 1
ATOM 738 C C . ALA A 1 100 ? 13.469 14.07 -9.898 1 96.5 100 ALA A C 1
ATOM 740 O O . ALA A 1 100 ? 14.039 15.078 -9.484 1 96.5 100 ALA A O 1
ATOM 741 N N . SER A 1 101 ? 12.242 13.875 -9.695 1 97.88 101 SER A N 1
ATOM 742 C CA . SER A 1 101 ? 11.492 14.766 -8.812 1 97.88 101 SER A CA 1
ATOM 743 C C . SER A 1 101 ? 10.555 13.977 -7.898 1 97.88 101 SER A C 1
ATOM 745 O O . SER A 1 101 ? 10.234 12.82 -8.18 1 97.88 101 SER A O 1
ATOM 747 N N . ILE A 1 102 ? 10.242 14.547 -6.816 1 97.56 102 ILE A N 1
ATOM 748 C CA . ILE A 1 102 ? 9.219 14.055 -5.898 1 97.56 102 ILE A CA 1
ATOM 749 C C . ILE A 1 102 ? 8.164 15.133 -5.68 1 97.56 102 ILE A C 1
ATOM 751 O O . ILE A 1 102 ? 8.422 16.312 -5.898 1 97.56 102 ILE A O 1
ATOM 755 N N . PRO A 1 103 ? 6.941 14.711 -5.332 1 95.62 103 PRO A N 1
ATOM 756 C CA . PRO A 1 103 ? 5.922 15.719 -5.027 1 95.62 103 PRO A CA 1
ATOM 757 C C . PRO A 1 103 ? 6.344 16.672 -3.91 1 95.62 103 PRO A C 1
ATOM 759 O O . PRO A 1 103 ? 6.996 16.25 -2.951 1 95.62 103 PRO A O 1
ATOM 762 N N . LEU A 1 104 ? 5.934 17.891 -4.02 1 96.56 104 LEU A N 1
ATOM 763 C CA . LEU A 1 104 ? 6.289 18.906 -3.035 1 96.56 104 LEU A CA 1
ATOM 764 C C . LEU A 1 104 ? 5.828 18.5 -1.641 1 96.56 104 LEU A C 1
ATOM 766 O O . LEU A 1 104 ? 6.551 18.703 -0.661 1 96.56 104 LEU A O 1
ATOM 770 N N . ILE A 1 105 ? 4.668 17.922 -1.543 1 93.19 105 ILE A N 1
ATOM 771 C CA . ILE A 1 105 ? 4.117 17.531 -0.251 1 93.19 105 ILE A CA 1
ATOM 772 C C . ILE A 1 105 ? 5.039 16.516 0.417 1 93.19 105 ILE A C 1
ATOM 774 O O . ILE A 1 105 ? 5.246 16.562 1.632 1 93.19 105 ILE A O 1
ATOM 778 N N . GLN A 1 106 ? 5.574 15.641 -0.354 1 94.38 106 GLN A N 1
ATOM 779 C CA . GLN A 1 106 ? 6.52 14.672 0.187 1 94.38 106 GLN A CA 1
ATOM 780 C C . GLN A 1 106 ? 7.801 15.352 0.654 1 94.38 106 GLN A C 1
ATOM 782 O O . GLN A 1 106 ? 8.352 15 1.698 1 94.38 106 GLN A O 1
ATOM 787 N N . ALA A 1 107 ? 8.211 16.281 -0.061 1 96.81 107 ALA A N 1
ATOM 788 C CA . ALA A 1 107 ? 9.453 17 0.227 1 96.81 107 ALA A CA 1
ATOM 789 C C . ALA A 1 107 ? 9.312 17.875 1.467 1 96.81 107 ALA A C 1
ATOM 791 O O . ALA A 1 107 ? 10.289 18.109 2.178 1 96.81 107 ALA A O 1
ATOM 792 N N . THR A 1 108 ? 8.141 18.312 1.721 1 95.19 108 THR A N 1
ATOM 793 C CA . THR A 1 108 ? 7.934 19.297 2.791 1 95.19 108 THR A CA 1
ATOM 794 C C . THR A 1 108 ? 7.398 18.609 4.047 1 95.19 108 THR A C 1
ATOM 796 O O . THR A 1 108 ? 7.105 19.266 5.043 1 95.19 108 THR A O 1
ATOM 799 N N . THR A 1 109 ? 7.219 17.375 3.949 1 90.94 109 THR A N 1
ATOM 800 C CA . THR A 1 109 ? 6.762 16.625 5.113 1 90.94 109 THR A CA 1
ATOM 801 C C . THR A 1 109 ? 7.945 16 5.852 1 90.94 109 THR A C 1
ATOM 803 O O . THR A 1 109 ? 8.609 15.109 5.328 1 90.94 109 THR A O 1
ATOM 806 N N . SER A 1 110 ? 8.109 16.406 7.086 1 88.06 110 SER A N 1
ATOM 807 C CA . SER A 1 110 ? 9.25 15.961 7.875 1 88.06 110 SER A CA 1
ATOM 808 C C . SER A 1 110 ? 9.25 14.445 8.062 1 88.06 110 SER A C 1
ATOM 810 O O . SER A 1 110 ? 10.305 13.812 8.039 1 88.06 110 SER A O 1
ATOM 812 N N . ASP A 1 111 ? 8.109 13.859 8.141 1 86.62 111 ASP A N 1
ATOM 813 C CA . ASP A 1 111 ? 7.98 12.43 8.414 1 86.62 111 ASP A CA 1
ATOM 814 C C . ASP A 1 111 ? 8.336 11.602 7.184 1 86.62 111 ASP A C 1
ATOM 816 O O . ASP A 1 111 ? 8.531 10.391 7.281 1 86.62 111 ASP A O 1
ATOM 820 N N . SER A 1 112 ? 8.398 12.32 6.035 1 91.69 112 SER A N 1
ATOM 821 C CA . SER A 1 112 ? 8.852 11.617 4.844 1 91.69 112 SER A CA 1
ATOM 822 C C . SER A 1 112 ? 10.352 11.344 4.902 1 91.69 112 SER A C 1
ATOM 824 O O . SER A 1 112 ? 10.867 10.539 4.125 1 91.69 112 SER A O 1
ATOM 826 N N . GLU A 1 113 ? 11.094 12.023 5.68 1 92.5 113 GLU A N 1
ATOM 827 C CA . GLU A 1 113 ? 12.508 11.812 6.008 1 92.5 113 GLU A CA 1
ATOM 828 C C . GLU A 1 113 ? 13.375 11.836 4.754 1 92.5 113 GLU A C 1
ATOM 830 O O . GLU A 1 113 ? 14.281 11.016 4.605 1 92.5 113 GLU A O 1
ATOM 835 N N . VAL A 1 114 ? 12.984 12.727 3.826 1 95.62 114 VAL A N 1
ATOM 836 C CA . VAL A 1 114 ? 13.883 12.969 2.703 1 95.62 114 VAL A CA 1
ATOM 837 C C . VAL A 1 114 ? 15.117 13.734 3.18 1 95.62 114 VAL A C 1
ATOM 839 O O . VAL A 1 114 ? 14.992 14.75 3.869 1 95.62 114 VAL A O 1
ATOM 842 N N . ILE A 1 115 ? 16.328 13.219 2.764 1 95 115 ILE A N 1
ATOM 843 C CA . ILE A 1 115 ? 17.562 13.781 3.322 1 95 115 ILE A CA 1
ATOM 844 C C . ILE A 1 115 ? 18.484 14.227 2.191 1 95 115 ILE A C 1
ATOM 846 O O . ILE A 1 115 ? 18.609 13.539 1.173 1 95 115 ILE A O 1
ATOM 850 N N . LEU A 1 116 ? 19 15.359 2.387 1 95.31 116 LEU A N 1
ATOM 851 C CA . LEU A 1 116 ? 20.219 15.711 1.669 1 95.31 116 LEU A CA 1
ATOM 852 C C . LEU A 1 116 ? 21.453 15.18 2.395 1 95.31 116 LEU A C 1
ATOM 854 O O . LEU A 1 116 ? 21.922 15.797 3.355 1 95.31 116 LEU A O 1
ATOM 858 N N . ALA A 1 117 ? 21.938 14.094 1.893 1 94.25 117 ALA A N 1
ATOM 859 C CA . ALA A 1 117 ? 22.938 13.32 2.629 1 94.25 117 ALA A CA 1
ATOM 860 C C . ALA A 1 117 ? 24.344 13.742 2.238 1 94.25 117 ALA A C 1
ATOM 862 O O . ALA A 1 117 ? 24.656 13.906 1.055 1 94.25 117 ALA A O 1
ATOM 863 N N . TYR A 1 118 ? 25.156 13.938 3.242 1 94.06 118 TYR A N 1
ATOM 864 C CA . TYR A 1 118 ? 26.578 14.141 3.014 1 94.06 118 TYR A CA 1
ATOM 865 C C . TYR A 1 118 ? 27.406 13.156 3.832 1 94.06 118 TYR A C 1
ATOM 867 O O . TYR A 1 118 ? 28.641 13.219 3.82 1 94.06 118 TYR A O 1
ATOM 875 N N . GLU A 1 119 ? 26.734 12.242 4.531 1 92.81 119 GLU A N 1
ATOM 876 C CA . GLU A 1 119 ? 27.391 11.156 5.273 1 92.81 119 GLU A CA 1
ATOM 877 C C . GLU A 1 119 ? 26.703 9.82 5.02 1 92.81 119 GLU A C 1
ATOM 879 O O . GLU A 1 119 ? 25.469 9.773 4.848 1 92.81 119 GLU A O 1
ATOM 884 N N . MET A 1 120 ? 27.484 8.75 5.008 1 91.25 120 MET A N 1
ATOM 885 C CA . MET A 1 120 ? 27.016 7.371 4.938 1 91.25 120 MET A CA 1
ATOM 886 C C . MET A 1 120 ? 27.766 6.484 5.918 1 91.25 120 MET A C 1
ATOM 888 O O . MET A 1 120 ? 29 6.449 5.898 1 91.25 120 MET A O 1
ATOM 892 N N . ASN A 1 121 ? 27.016 5.859 6.781 1 90.94 121 ASN A N 1
ATOM 893 C CA . ASN A 1 121 ? 27.578 4.965 7.777 1 90.94 121 ASN A CA 1
ATOM 894 C C . ASN A 1 121 ? 28.625 5.676 8.633 1 90.94 121 ASN A C 1
ATOM 896 O O . ASN A 1 121 ? 29.703 5.137 8.883 1 90.94 121 ASN A O 1
ATOM 900 N N . GLY A 1 122 ? 28.359 6.844 8.93 1 86.56 122 GLY A N 1
ATOM 901 C CA . GLY A 1 122 ? 29.188 7.582 9.867 1 86.56 122 GLY A CA 1
ATOM 902 C C . GLY A 1 122 ? 30.359 8.281 9.203 1 86.56 122 GLY A C 1
ATOM 903 O O . GLY A 1 122 ? 31.125 8.984 9.867 1 86.56 122 GLY A O 1
ATOM 904 N N . GLU A 1 123 ? 30.531 8.117 7.953 1 91.06 123 GLU A N 1
ATOM 905 C CA . GLU A 1 123 ? 31.625 8.719 7.211 1 91.06 123 GLU A CA 1
ATOM 906 C C . GLU A 1 123 ? 31.109 9.656 6.117 1 91.06 123 GLU A C 1
ATOM 908 O O . GLU A 1 123 ? 29.984 9.477 5.625 1 91.06 123 GLU A O 1
ATOM 913 N N . PRO A 1 124 ? 31.969 10.648 5.816 1 91.75 124 PRO A N 1
ATOM 914 C CA . PRO A 1 124 ? 31.594 11.469 4.664 1 91.75 124 PRO A CA 1
ATOM 915 C C . PRO A 1 124 ? 31.359 10.641 3.4 1 91.75 124 PRO A C 1
ATOM 917 O O . PRO A 1 124 ? 32.062 9.641 3.184 1 91.75 124 PRO A O 1
ATOM 920 N N . LEU A 1 125 ? 30.375 11.102 2.643 1 91.88 125 LEU A N 1
ATOM 921 C CA . LEU A 1 125 ? 30.125 10.406 1.385 1 91.88 125 LEU A CA 1
ATOM 922 C C . LEU A 1 125 ? 31.391 10.305 0.551 1 91.88 125 LEU A C 1
ATOM 924 O O . LEU A 1 125 ? 32.188 11.242 0.513 1 91.88 125 LEU A O 1
ATOM 928 N N . ASN A 1 126 ? 31.562 9.195 -0.104 1 92.25 126 ASN A N 1
ATOM 929 C CA . ASN A 1 126 ? 32.594 9.102 -1.123 1 92.25 126 ASN A CA 1
ATOM 930 C C . ASN A 1 126 ? 32.062 9.414 -2.512 1 92.25 126 ASN A C 1
ATOM 932 O O . ASN A 1 126 ? 30.859 9.633 -2.676 1 92.25 126 ASN A O 1
ATOM 936 N N . ARG A 1 127 ? 32.938 9.492 -3.461 1 90.81 127 ARG A N 1
ATOM 937 C CA . ARG A 1 127 ? 32.562 9.875 -4.816 1 90.81 127 ARG A CA 1
ATOM 938 C C . ARG A 1 127 ? 31.562 8.875 -5.406 1 90.81 127 ARG A C 1
ATOM 940 O O . ARG A 1 127 ? 30.578 9.273 -6.035 1 90.81 127 ARG A O 1
ATOM 947 N N . ASP A 1 128 ? 31.734 7.652 -5.172 1 89.94 128 ASP A N 1
ATOM 948 C CA . ASP A 1 128 ? 30.891 6.609 -5.758 1 89.94 128 ASP A CA 1
ATOM 949 C C . ASP A 1 128 ? 29.469 6.672 -5.211 1 89.94 128 ASP A C 1
ATOM 951 O O . ASP A 1 128 ? 28.531 6.242 -5.879 1 89.94 128 ASP A O 1
ATOM 955 N N . HIS A 1 129 ? 29.375 7.238 -4.07 1 90.44 129 HIS A N 1
ATOM 956 C CA . HIS A 1 129 ? 28.062 7.25 -3.426 1 90.44 129 HIS A CA 1
ATOM 957 C C . HIS A 1 129 ? 27.438 8.641 -3.479 1 90.44 129 HIS A C 1
ATOM 959 O O . HIS A 1 129 ? 26.484 8.922 -2.748 1 90.44 129 HIS A O 1
ATOM 965 N N . GLY A 1 130 ? 27.969 9.492 -4.277 1 92.25 130 GLY A N 1
ATOM 966 C CA . GLY A 1 130 ? 27.266 10.727 -4.578 1 92.25 130 GLY A CA 1
ATOM 967 C C . GLY A 1 130 ? 27.875 11.945 -3.906 1 92.25 130 GLY A C 1
ATOM 968 O O . GLY A 1 130 ? 27.203 12.969 -3.748 1 92.25 130 GLY A O 1
ATOM 969 N N . TYR A 1 131 ? 29.109 11.789 -3.357 1 92.06 131 TYR A N 1
ATOM 970 C CA . TYR A 1 131 ? 29.797 12.961 -2.826 1 92.06 131 TYR A CA 1
ATOM 971 C C . TYR A 1 131 ? 29.703 14.133 -3.787 1 92.06 131 TYR A C 1
ATOM 973 O O . TYR A 1 131 ? 29.766 13.961 -5.008 1 92.06 131 TYR A O 1
ATOM 981 N N . PRO A 1 132 ? 29.578 15.367 -3.32 1 93 132 PRO A N 1
ATOM 982 C CA . PRO A 1 132 ? 29.547 15.742 -1.904 1 93 132 PRO A CA 1
ATOM 983 C C . PRO A 1 132 ? 28.141 15.688 -1.312 1 93 132 PRO A C 1
ATOM 985 O O . PRO A 1 132 ? 27.969 15.711 -0.088 1 93 132 PRO A O 1
ATOM 988 N N . LEU A 1 133 ? 27.156 15.672 -2.193 1 94.38 133 LEU A N 1
ATOM 989 C CA . LEU A 1 133 ? 25.781 15.719 -1.731 1 94.38 133 LEU A CA 1
ATOM 990 C C . LEU A 1 133 ? 24.891 14.82 -2.584 1 94.38 133 LEU A C 1
ATOM 992 O O . LEU A 1 133 ? 25 14.812 -3.812 1 94.38 133 LEU A O 1
ATOM 996 N N . ARG A 1 134 ? 24.125 14.062 -1.919 1 94.62 134 ARG A N 1
ATOM 997 C CA . ARG A 1 134 ? 23.125 13.266 -2.623 1 94.62 134 ARG A CA 1
ATOM 998 C C . ARG A 1 134 ? 21.766 13.352 -1.93 1 94.62 134 ARG A C 1
ATOM 1000 O O . ARG A 1 134 ? 21.688 13.656 -0.736 1 94.62 134 ARG A O 1
ATOM 1007 N N . VAL A 1 135 ? 20.75 13.164 -2.684 1 96.31 135 VAL A N 1
ATOM 1008 C CA . VAL A 1 135 ? 19.406 13.109 -2.088 1 96.31 135 VAL A CA 1
ATOM 1009 C C . VAL A 1 135 ? 19.047 11.656 -1.793 1 96.31 135 VAL A C 1
ATOM 1011 O O . VAL A 1 135 ? 19.312 10.758 -2.598 1 96.31 135 VAL A O 1
ATOM 1014 N N . ILE A 1 136 ? 18.531 11.375 -0.613 1 95.81 136 ILE A N 1
ATOM 1015 C CA . ILE A 1 136 ? 17.969 10.086 -0.233 1 95.81 136 ILE A CA 1
ATOM 1016 C C . ILE A 1 136 ? 16.453 10.227 -0.029 1 95.81 136 ILE A C 1
ATOM 1018 O O . ILE A 1 136 ? 16.016 10.984 0.832 1 95.81 136 ILE A O 1
ATOM 1022 N N . VAL A 1 137 ? 15.688 9.578 -0.858 1 96.38 137 VAL A N 1
ATOM 1023 C CA . VAL A 1 137 ? 14.234 9.539 -0.733 1 96.38 137 VAL A CA 1
ATOM 1024 C C . VAL A 1 137 ? 13.797 8.164 -0.231 1 96.38 137 VAL A C 1
ATOM 1026 O O . VAL A 1 137 ? 13.703 7.211 -1.009 1 96.38 137 VAL A O 1
ATOM 1029 N N . PRO A 1 138 ? 13.461 8.031 1.048 1 94.94 138 PRO A N 1
ATOM 1030 C CA . PRO A 1 138 ? 13.148 6.715 1.608 1 94.94 138 PRO A CA 1
ATOM 1031 C C . PRO A 1 138 ? 11.844 6.137 1.064 1 94.94 138 PRO A C 1
ATOM 1033 O O . PRO A 1 138 ? 10.898 6.887 0.794 1 94.94 138 PRO A O 1
ATOM 1036 N N . GLY A 1 139 ? 11.797 4.805 0.928 1 93.31 139 GLY A N 1
ATOM 1037 C CA . GLY A 1 139 ? 10.562 4.105 0.634 1 93.31 139 GLY A CA 1
ATOM 1038 C C . GLY A 1 139 ? 10.219 4.09 -0.844 1 93.31 139 GLY A C 1
ATOM 1039 O O . GLY A 1 139 ? 9.148 3.617 -1.235 1 93.31 139 GLY A O 1
ATOM 1040 N N . VAL A 1 140 ? 11.047 4.715 -1.652 1 94.5 140 VAL A N 1
ATOM 1041 C CA . VAL A 1 140 ? 10.852 4.73 -3.098 1 94.5 140 VAL A CA 1
ATOM 1042 C C . VAL A 1 140 ? 12.039 4.059 -3.789 1 94.5 140 VAL A C 1
ATOM 1044 O O . VAL A 1 140 ? 13.062 3.787 -3.154 1 94.5 140 VAL A O 1
ATOM 1047 N N . ILE A 1 141 ? 11.867 3.707 -5.055 1 93.19 141 ILE A N 1
ATOM 1048 C CA . ILE A 1 141 ? 12.945 3.041 -5.781 1 93.19 141 ILE A CA 1
ATOM 1049 C C . ILE A 1 141 ? 14.195 3.916 -5.762 1 93.19 141 ILE A C 1
ATOM 1051 O O . ILE A 1 141 ? 14.102 5.145 -5.797 1 93.19 141 ILE A O 1
ATOM 1055 N N . GLY A 1 142 ? 15.359 3.287 -5.82 1 92.75 142 GLY A N 1
ATOM 1056 C CA . GLY A 1 142 ? 16.641 3.949 -5.688 1 92.75 142 GLY A CA 1
ATOM 1057 C C . GLY A 1 142 ? 16.891 5 -6.754 1 92.75 142 GLY A C 1
ATOM 1058 O O . GLY A 1 142 ? 17.609 5.977 -6.52 1 92.75 142 GLY A O 1
ATOM 1059 N N . ALA A 1 143 ? 16.234 4.863 -7.859 1 92.19 143 ALA A N 1
ATOM 1060 C CA . ALA A 1 143 ? 16.438 5.758 -9 1 92.19 143 ALA A CA 1
ATOM 1061 C C . ALA A 1 143 ? 16.016 7.18 -8.664 1 92.19 143 ALA A C 1
ATOM 1063 O O . ALA A 1 143 ? 16.391 8.133 -9.352 1 92.19 143 ALA A O 1
ATOM 1064 N N . ARG A 1 144 ? 15.227 7.371 -7.605 1 96.06 144 ARG A N 1
ATOM 1065 C CA . ARG A 1 144 ? 14.75 8.703 -7.254 1 96.06 144 ARG A CA 1
ATOM 1066 C C . ARG A 1 144 ? 15.719 9.398 -6.301 1 96.06 144 ARG A C 1
ATOM 1068 O O . ARG A 1 144 ? 15.578 10.594 -6.027 1 96.06 144 ARG A O 1
ATOM 1075 N N . SER A 1 145 ? 16.641 8.656 -5.758 1 95.31 145 SER A N 1
ATOM 1076 C CA . SER A 1 145 ? 17.672 9.203 -4.887 1 95.31 145 SER A CA 1
ATOM 1077 C C . SER A 1 145 ? 18.891 9.648 -5.691 1 95.31 145 SER A C 1
ATOM 1079 O O . SER A 1 145 ? 19.906 8.938 -5.754 1 95.31 145 SER A O 1
ATOM 1081 N N . VAL A 1 146 ? 18.828 10.812 -6.168 1 95.44 146 VAL A N 1
ATOM 1082 C CA . VAL A 1 146 ? 19.781 11.336 -7.133 1 95.44 146 VAL A CA 1
ATOM 1083 C C . VAL A 1 146 ? 21.125 11.555 -6.457 1 95.44 146 VAL A C 1
ATOM 1085 O O . VAL A 1 146 ? 21.203 12.172 -5.387 1 95.44 146 VAL A O 1
ATOM 1088 N N . LYS A 1 147 ? 22.156 11.047 -7.098 1 93.88 147 LYS A N 1
ATOM 1089 C CA . LYS A 1 147 ? 23.531 11.234 -6.637 1 93.88 147 LYS A CA 1
ATOM 1090 C C . LYS A 1 147 ? 24.141 12.5 -7.238 1 93.88 147 LYS A C 1
ATOM 1092 O O . LYS A 1 147 ? 23.656 13 -8.258 1 93.88 147 LYS A O 1
ATOM 1097 N N . TRP A 1 148 ? 25.203 12.984 -6.598 1 95.62 148 TRP A N 1
ATOM 1098 C CA . TRP A 1 148 ? 25.984 14.109 -7.121 1 95.62 148 TRP A CA 1
ATOM 1099 C C . TRP A 1 148 ? 25.078 15.297 -7.438 1 95.62 148 TRP A C 1
ATOM 1101 O O . TRP A 1 148 ? 25.094 15.805 -8.555 1 95.62 148 TRP A O 1
ATOM 1111 N N . LEU A 1 149 ? 24.406 15.727 -6.418 1 95.31 149 LEU A N 1
ATOM 1112 C CA . LEU A 1 149 ? 23.391 16.766 -6.574 1 95.31 149 LEU A CA 1
ATOM 1113 C C . LEU A 1 149 ? 24.031 18.062 -7.035 1 95.31 149 LEU A C 1
ATOM 1115 O O . LEU A 1 149 ? 25 18.531 -6.449 1 95.31 149 LEU A O 1
ATOM 1119 N N . ASP A 1 150 ? 23.469 18.594 -8.117 1 94.94 150 ASP A N 1
ATOM 1120 C CA . ASP A 1 150 ? 23.891 19.891 -8.648 1 94.94 150 ASP A CA 1
ATOM 1121 C C . ASP A 1 150 ? 22.953 21 -8.195 1 94.94 150 ASP A C 1
ATOM 1123 O O . ASP A 1 150 ? 23.406 22.047 -7.715 1 94.94 150 ASP A O 1
ATOM 1127 N N . SER A 1 151 ? 21.688 20.766 -8.352 1 95.75 151 SER A N 1
ATOM 1128 C CA . SER A 1 151 ? 20.703 21.797 -8.008 1 95.75 151 SER A CA 1
ATOM 1129 C C . SER A 1 151 ? 19.375 21.156 -7.637 1 95.75 151 SER A C 1
ATOM 1131 O O . SER A 1 151 ? 19.109 20 -7.945 1 95.75 151 SER A O 1
ATOM 1133 N N . ILE A 1 152 ? 18.594 21.906 -6.902 1 97.06 152 ILE A N 1
ATOM 1134 C CA . ILE A 1 152 ? 17.219 21.562 -6.531 1 97.06 152 ILE A CA 1
ATOM 1135 C C . ILE A 1 152 ? 16.266 22.641 -7.059 1 97.06 152 ILE A C 1
ATOM 1137 O O . ILE A 1 152 ? 16.484 23.828 -6.855 1 97.06 152 ILE A O 1
ATOM 1141 N N . ASN A 1 153 ? 15.281 22.188 -7.773 1 97.06 153 ASN A N 1
ATOM 1142 C CA . ASN A 1 153 ? 14.297 23.094 -8.352 1 97.06 153 ASN A CA 1
ATOM 1143 C C . ASN A 1 153 ? 12.891 22.797 -7.855 1 97.06 153 ASN A C 1
ATOM 1145 O O . ASN A 1 153 ? 12.547 21.641 -7.625 1 97.06 153 ASN A O 1
ATOM 1149 N N . ILE A 1 154 ? 12.141 23.844 -7.641 1 97.31 154 ILE A N 1
ATOM 1150 C CA . ILE A 1 154 ? 10.703 23.703 -7.441 1 97.31 154 ILE A CA 1
ATOM 1151 C C . ILE A 1 154 ? 9.977 23.906 -8.766 1 97.31 154 ILE A C 1
ATOM 1153 O O . ILE A 1 154 ? 10.062 24.984 -9.359 1 97.31 154 ILE A O 1
ATOM 1157 N N . ILE A 1 155 ? 9.281 22.859 -9.219 1 97 155 ILE A N 1
ATOM 1158 C CA . ILE A 1 155 ? 8.727 22.922 -10.57 1 97 155 ILE A CA 1
ATOM 1159 C C . ILE A 1 155 ? 7.238 22.578 -10.531 1 97 155 ILE A C 1
ATOM 1161 O O . ILE A 1 155 ? 6.762 21.969 -9.578 1 97 155 ILE A O 1
ATOM 1165 N N . ALA A 1 156 ? 6.512 23 -11.523 1 95.81 156 ALA A N 1
ATOM 1166 C CA . ALA A 1 156 ? 5.059 22.875 -11.562 1 95.81 156 ALA A CA 1
ATOM 1167 C C . ALA A 1 156 ? 4.637 21.453 -11.914 1 95.81 156 ALA A C 1
ATOM 1169 O O . ALA A 1 156 ? 3.598 20.984 -11.453 1 95.81 156 ALA A O 1
ATOM 1170 N N . GLU A 1 157 ? 5.426 20.844 -12.773 1 94.75 157 GLU A N 1
ATOM 1171 C CA . GLU A 1 157 ? 5.098 19.5 -13.258 1 94.75 157 GLU A CA 1
ATOM 1172 C C . GLU A 1 157 ? 6.211 18.516 -12.938 1 94.75 157 GLU A C 1
ATOM 1174 O O . GLU A 1 157 ? 7.34 18.922 -12.633 1 94.75 157 GLU A O 1
ATOM 1179 N N . GLU A 1 158 ? 5.82 17.266 -13 1 95.12 158 GLU A N 1
ATOM 1180 C CA . GLU A 1 158 ? 6.777 16.188 -12.758 1 95.12 158 GLU A CA 1
ATOM 1181 C C . GLU A 1 158 ? 8 16.312 -13.656 1 95.12 158 GLU A C 1
ATOM 1183 O O . GLU A 1 158 ? 7.883 16.734 -14.812 1 95.12 158 GLU A O 1
ATOM 1188 N N . CYS A 1 159 ? 9.125 15.898 -13.133 1 96.06 159 CYS A N 1
ATOM 1189 C CA . CYS A 1 159 ? 10.391 15.93 -13.852 1 96.06 159 CYS A CA 1
ATOM 1190 C C . CYS A 1 159 ? 10.258 15.266 -15.211 1 96.06 159 CYS A C 1
ATOM 1192 O O . CYS A 1 159 ? 9.641 14.203 -15.336 1 96.06 159 CYS A O 1
ATOM 1194 N N . GLN A 1 160 ? 10.844 15.852 -16.219 1 93.5 160 GLN A N 1
ATOM 1195 C CA . GLN A 1 160 ? 10.727 15.359 -17.594 1 93.5 160 GLN A CA 1
ATOM 1196 C C . GLN A 1 160 ? 11.961 14.555 -17.984 1 93.5 160 GLN A C 1
ATOM 1198 O O . GLN A 1 160 ? 12.133 14.219 -19.156 1 93.5 160 GLN A O 1
ATOM 1203 N N . GLY A 1 161 ? 12.852 14.25 -17.047 1 92.38 161 GLY A N 1
ATOM 1204 C CA . GLY A 1 161 ? 14.047 13.461 -17.312 1 92.38 161 GLY A CA 1
ATOM 1205 C C . GLY A 1 161 ? 13.734 12.062 -17.812 1 92.38 161 GLY A C 1
ATOM 1206 O O . GLY A 1 161 ? 12.648 11.531 -17.547 1 92.38 161 GLY A O 1
ATOM 1207 N N . PHE A 1 162 ? 14.688 11.461 -18.406 1 91.75 162 PHE A N 1
ATOM 1208 C CA . PHE A 1 162 ? 14.555 10.172 -19.078 1 91.75 162 PHE A CA 1
ATOM 1209 C C . PHE A 1 162 ? 14.078 9.102 -18.094 1 91.75 162 PHE A C 1
ATOM 1211 O O . PHE A 1 162 ? 13.125 8.375 -18.375 1 91.75 162 PHE A O 1
ATOM 1218 N N . PHE A 1 163 ? 14.617 9.023 -16.938 1 91.5 163 PHE A N 1
ATOM 1219 C CA . PHE A 1 163 ? 14.367 7.934 -16 1 91.5 163 PHE A CA 1
ATOM 1220 C C . PHE A 1 163 ? 13.016 8.109 -15.305 1 91.5 163 PHE A C 1
ATOM 1222 O O . PHE A 1 163 ? 12.555 7.219 -14.594 1 91.5 163 PHE A O 1
ATOM 1229 N N . MET A 1 164 ? 12.453 9.211 -15.531 1 93.5 164 MET A N 1
ATOM 1230 C CA . MET A 1 164 ? 11.102 9.43 -15.023 1 93.5 164 MET A CA 1
ATOM 1231 C C . MET A 1 164 ? 10.07 9.25 -16.125 1 93.5 164 MET A C 1
ATOM 1233 O O . MET A 1 164 ? 8.984 8.711 -15.883 1 93.5 164 MET A O 1
ATOM 1237 N N . GLN A 1 165 ? 10.445 9.617 -17.328 1 93.38 165 GLN A N 1
ATOM 1238 C CA . GLN A 1 165 ? 9.445 9.688 -18.391 1 93.38 165 GLN A CA 1
ATOM 1239 C C . GLN A 1 165 ? 9.547 8.477 -19.312 1 93.38 165 GLN A C 1
ATOM 1241 O O . GLN A 1 165 ? 8.578 8.125 -19.984 1 93.38 165 GLN A O 1
ATOM 1246 N N . LYS A 1 166 ? 10.656 7.785 -19.359 1 90.44 166 LYS A N 1
ATOM 1247 C CA . LYS A 1 166 ? 10.844 6.746 -20.359 1 90.44 166 LYS A CA 1
ATOM 1248 C C . LYS A 1 166 ? 11.445 5.488 -19.75 1 90.44 166 LYS A C 1
ATOM 1250 O O . LYS A 1 166 ? 11.984 4.641 -20.469 1 90.44 166 LYS A O 1
ATOM 1255 N N . ASP A 1 167 ? 11.469 5.434 -18.453 1 88.94 167 ASP A N 1
ATOM 1256 C CA . ASP A 1 167 ? 11.969 4.254 -17.75 1 88.94 167 ASP A CA 1
ATOM 1257 C C . ASP A 1 167 ? 11.352 4.137 -16.359 1 88.94 167 ASP A C 1
ATOM 1259 O O . ASP A 1 167 ? 10.641 5.039 -15.914 1 88.94 167 ASP A O 1
ATOM 1263 N N . TYR A 1 168 ? 11.633 3.02 -15.773 1 90.88 168 TYR A N 1
ATOM 1264 C CA . TYR A 1 168 ? 11.156 2.75 -14.422 1 90.88 168 TYR A CA 1
ATOM 1265 C C . TYR A 1 168 ? 9.656 2.975 -14.32 1 90.88 168 TYR A C 1
ATOM 1267 O O . TYR A 1 168 ? 9.188 3.693 -13.438 1 90.88 168 TYR A O 1
ATOM 1275 N N . LYS A 1 169 ? 9 2.57 -15.234 1 91.81 169 LYS A N 1
ATOM 1276 C CA . LYS A 1 169 ? 7.539 2.559 -15.273 1 91.81 169 LYS A CA 1
ATOM 1277 C C . LYS A 1 169 ? 7.004 1.134 -15.383 1 91.81 169 LYS A C 1
ATOM 1279 O O . LYS A 1 169 ? 7.574 0.3 -16.078 1 91.81 169 LYS A O 1
ATOM 1284 N N . MET A 1 170 ? 6.016 0.866 -14.625 1 88.06 170 MET A N 1
ATOM 1285 C CA . MET A 1 170 ? 5.453 -0.481 -14.602 1 88.06 170 MET A CA 1
ATOM 1286 C C . MET A 1 170 ? 4.457 -0.675 -15.742 1 88.06 170 MET A C 1
ATOM 1288 O O . MET A 1 170 ? 3.402 -0.035 -15.766 1 88.06 170 MET A O 1
ATOM 1292 N N . SER A 1 171 ? 4.77 -1.507 -16.656 1 88.5 171 SER A N 1
ATOM 1293 C CA . SER A 1 171 ? 3.881 -1.842 -17.766 1 88.5 171 SER A CA 1
ATOM 1294 C C . SER A 1 171 ? 3.242 -3.213 -17.578 1 88.5 171 SER A C 1
ATOM 1296 O O . SER A 1 171 ? 3.809 -4.074 -16.891 1 88.5 171 SER A O 1
ATOM 1298 N N . PRO A 1 172 ? 2.07 -3.369 -18.125 1 87.56 172 PRO A N 1
ATOM 1299 C CA . PRO A 1 172 ? 1.492 -4.715 -18.078 1 87.56 172 PRO A CA 1
ATOM 1300 C C . PRO A 1 172 ? 2.293 -5.73 -18.891 1 87.56 172 PRO A C 1
ATOM 1302 O O . PRO A 1 172 ? 3.074 -5.352 -19.766 1 87.56 172 PRO A O 1
ATOM 1305 N N . PRO A 1 173 ? 2.012 -6.98 -18.625 1 82.62 173 PRO A N 1
ATOM 1306 C CA . PRO A 1 173 ? 2.811 -8.039 -19.25 1 82.62 173 PRO A CA 1
ATOM 1307 C C . PRO A 1 173 ? 2.656 -8.078 -20.766 1 82.62 173 PRO A C 1
ATOM 1309 O O . PRO A 1 173 ? 3.535 -8.586 -21.469 1 82.62 173 PRO A O 1
ATOM 1312 N N . LYS A 1 174 ? 1.623 -7.543 -21.297 1 83.94 174 LYS A N 1
ATOM 1313 C CA . LYS A 1 174 ? 1.383 -7.602 -22.734 1 83.94 174 LYS A CA 1
ATOM 1314 C C . LYS A 1 174 ? 2.227 -6.57 -23.484 1 83.94 174 LYS A C 1
ATOM 1316 O O . LYS A 1 174 ? 2.398 -6.66 -24.688 1 83.94 174 LYS A O 1
ATOM 1321 N N . ILE A 1 175 ? 2.732 -5.605 -22.797 1 88.19 175 ILE A N 1
ATOM 1322 C CA . ILE A 1 175 ? 3.475 -4.512 -23.406 1 88.19 175 ILE A CA 1
ATOM 1323 C C . ILE A 1 175 ? 4.895 -4.969 -23.734 1 88.19 175 ILE A C 1
ATOM 1325 O O . ILE A 1 175 ? 5.539 -5.645 -22.938 1 88.19 175 ILE A O 1
ATOM 1329 N N . ASN A 1 176 ? 5.281 -4.633 -24.938 1 87.25 176 ASN A N 1
ATOM 1330 C CA . ASN A 1 176 ? 6.645 -4.883 -25.406 1 87.25 176 ASN A CA 1
ATOM 1331 C C . ASN A 1 176 ? 7.246 -3.643 -26.062 1 87.25 176 ASN A C 1
ATOM 1333 O O . ASN A 1 176 ? 6.664 -2.559 -26 1 87.25 176 ASN A O 1
ATOM 1337 N N . TRP A 1 177 ? 8.453 -3.789 -26.688 1 88.06 177 TRP A N 1
ATOM 1338 C CA . TRP A 1 177 ? 9.18 -2.646 -27.219 1 88.06 177 TRP A CA 1
ATOM 1339 C C . TRP A 1 177 ? 8.484 -2.082 -28.453 1 88.06 177 TRP A C 1
ATOM 1341 O O . TRP A 1 177 ? 8.695 -0.925 -28.812 1 88.06 177 TRP A O 1
ATOM 1351 N N . GLU A 1 178 ? 7.609 -2.869 -29.062 1 90.62 178 GLU A N 1
ATOM 1352 C CA . GLU A 1 178 ? 6.941 -2.459 -30.297 1 90.62 178 GLU A CA 1
ATOM 1353 C C . GLU A 1 178 ? 5.672 -1.667 -30 1 90.62 178 GLU A C 1
ATOM 1355 O O . GLU A 1 178 ? 5.203 -0.897 -30.844 1 90.62 178 GLU A O 1
ATOM 1360 N N . ASN A 1 179 ? 5.137 -1.848 -28.797 1 90.19 179 ASN A N 1
ATOM 1361 C CA . ASN A 1 179 ? 3.832 -1.242 -28.547 1 90.19 179 ASN A CA 1
ATOM 1362 C C . ASN A 1 179 ? 3.85 -0.389 -27.281 1 90.19 179 ASN A C 1
ATOM 1364 O O . ASN A 1 179 ? 2.801 0.07 -26.812 1 90.19 179 ASN A O 1
ATOM 1368 N N . ILE A 1 180 ? 5.023 -0.135 -26.797 1 90 180 ILE A N 1
ATOM 1369 C CA . ILE A 1 180 ? 5.129 0.612 -25.547 1 90 180 ILE A CA 1
ATOM 1370 C C . ILE A 1 180 ? 4.781 2.078 -25.797 1 90 180 ILE A C 1
ATOM 1372 O O . ILE A 1 180 ? 5.211 2.67 -26.781 1 90 180 ILE A O 1
ATOM 1376 N N . ASP A 1 181 ? 3.902 2.59 -24.922 1 93.06 181 ASP A N 1
ATOM 1377 C CA . ASP A 1 181 ? 3.627 4.02 -24.797 1 93.06 181 ASP A CA 1
ATOM 1378 C C . ASP A 1 181 ? 3.928 4.512 -23.391 1 93.06 181 ASP A C 1
ATOM 1380 O O . ASP A 1 181 ? 3.088 4.398 -22.5 1 93.06 181 ASP A O 1
ATOM 1384 N N . TRP A 1 182 ? 5.012 5.152 -23.25 1 91.56 182 TRP A N 1
ATOM 1385 C CA . TRP A 1 182 ? 5.523 5.562 -21.938 1 91.56 182 TRP A CA 1
ATOM 1386 C C . TRP A 1 182 ? 4.609 6.598 -21.297 1 91.56 182 TRP A C 1
ATOM 1388 O O . TRP A 1 182 ? 4.543 6.707 -20.078 1 91.56 182 TRP A O 1
ATOM 1398 N N . SER A 1 183 ? 3.963 7.336 -22.094 1 90.75 183 SER A N 1
ATOM 1399 C CA . SER A 1 183 ? 3.164 8.453 -21.594 1 90.75 183 SER A CA 1
ATOM 1400 C C . SER A 1 183 ? 1.934 7.957 -20.828 1 90.75 183 SER A C 1
ATOM 1402 O O . SER A 1 183 ? 1.298 8.719 -20.109 1 90.75 183 SER A O 1
ATOM 1404 N N . THR A 1 184 ? 1.649 6.668 -20.953 1 89.06 184 THR A N 1
ATOM 1405 C CA . THR A 1 184 ? 0.443 6.121 -20.344 1 89.06 184 THR A CA 1
ATOM 1406 C C . THR A 1 184 ? 0.739 5.586 -18.953 1 89.06 184 THR A C 1
ATOM 1408 O O . THR A 1 184 ? -0.171 5.156 -18.234 1 89.06 184 THR A O 1
ATOM 1411 N N . ARG A 1 185 ? 2 5.664 -18.578 1 90.81 185 ARG A N 1
ATOM 1412 C CA . ARG A 1 185 ? 2.402 5.094 -17.297 1 90.81 185 ARG A CA 1
ATOM 1413 C C . ARG A 1 185 ? 3.039 6.156 -16.406 1 90.81 185 ARG A C 1
ATOM 1415 O O . ARG A 1 185 ? 3.717 7.062 -16.891 1 90.81 185 ARG A O 1
ATOM 1422 N N . ARG A 1 186 ? 2.791 5.992 -15.188 1 91.88 186 ARG A N 1
ATOM 1423 C CA . ARG A 1 186 ? 3.41 6.891 -14.219 1 91.88 186 ARG A CA 1
ATOM 1424 C C . ARG A 1 186 ? 4.812 6.418 -13.852 1 91.88 186 ARG A C 1
ATOM 1426 O O . ARG A 1 186 ? 5.109 5.223 -13.93 1 91.88 186 ARG A O 1
ATOM 1433 N N . PRO A 1 187 ? 5.629 7.422 -13.5 1 94.31 187 PRO A N 1
ATOM 1434 C CA . PRO A 1 187 ? 6.906 6.965 -12.945 1 94.31 187 PRO A CA 1
ATOM 1435 C C . PRO A 1 187 ? 6.734 6.137 -11.68 1 94.31 187 PRO A C 1
ATOM 1437 O O . PRO A 1 187 ? 5.91 6.477 -10.82 1 94.31 187 PRO A O 1
ATOM 1440 N N . GLN A 1 188 ? 7.492 5.07 -11.641 1 93.19 188 GLN A N 1
ATOM 1441 C CA . GLN A 1 188 ? 7.449 4.238 -10.445 1 93.19 188 GLN A CA 1
ATOM 1442 C C . GLN A 1 188 ? 8.086 4.953 -9.258 1 93.19 188 GLN A C 1
ATOM 1444 O O . GLN A 1 188 ? 9.195 5.477 -9.359 1 93.19 188 GLN A O 1
ATOM 1449 N N . MET A 1 189 ? 7.297 5.043 -8.148 1 94.56 189 MET A N 1
ATOM 1450 C CA . MET A 1 189 ? 7.793 5.633 -6.91 1 94.56 189 MET A CA 1
ATOM 1451 C C . MET A 1 189 ? 7.91 4.582 -5.812 1 94.56 189 MET A C 1
ATOM 1453 O O . MET A 1 189 ? 8.82 3.748 -5.84 1 94.56 189 MET A O 1
ATOM 1457 N N . ASP A 1 190 ? 6.898 4.344 -4.984 1 93.81 190 ASP A N 1
ATOM 1458 C CA . ASP A 1 190 ? 6.918 3.336 -3.93 1 93.81 190 ASP A CA 1
ATOM 1459 C C . ASP A 1 190 ? 7.125 1.938 -4.508 1 93.81 190 ASP A C 1
ATOM 1461 O O . ASP A 1 190 ? 6.766 1.674 -5.656 1 93.81 190 ASP A O 1
ATOM 1465 N N . PHE A 1 191 ? 7.777 1.181 -3.801 1 92.06 191 PHE A N 1
ATOM 1466 C CA . PHE A 1 191 ? 7.82 -0.218 -4.211 1 92.06 191 PHE A CA 1
ATOM 1467 C C . PHE A 1 191 ? 6.93 -1.072 -3.312 1 92.06 191 PHE A C 1
ATOM 1469 O O . PHE A 1 191 ? 6.734 -0.752 -2.139 1 92.06 191 PHE A O 1
ATOM 1476 N N . PRO A 1 192 ? 6.371 -2.102 -3.852 1 94.69 192 PRO A N 1
ATOM 1477 C CA . PRO A 1 192 ? 5.457 -2.967 -3.104 1 94.69 192 PRO A CA 1
ATOM 1478 C C . PRO A 1 192 ? 6.184 -3.857 -2.096 1 94.69 192 PRO A C 1
ATOM 1480 O O . PRO A 1 192 ? 7.414 -3.891 -2.07 1 94.69 192 PRO A O 1
ATOM 1483 N N . VAL A 1 193 ? 5.402 -4.484 -1.158 1 96.44 193 VAL A N 1
ATOM 1484 C CA . VAL A 1 193 ? 5.949 -5.395 -0.157 1 96.44 193 VAL A CA 1
ATOM 1485 C C . VAL A 1 193 ? 6.664 -6.555 -0.847 1 96.44 193 VAL A C 1
ATOM 1487 O O . VAL A 1 193 ? 6.191 -7.07 -1.862 1 96.44 193 VAL A O 1
ATOM 1490 N N . GLN A 1 194 ? 7.82 -6.918 -0.303 1 95.38 194 GLN A N 1
ATOM 1491 C CA . GLN A 1 194 ? 8.594 -8.031 -0.838 1 95.38 194 GLN A CA 1
ATOM 1492 C C . GLN A 1 194 ? 9.438 -8.688 0.252 1 95.38 194 GLN A C 1
ATOM 1494 O O . GLN A 1 194 ? 9.625 -8.117 1.329 1 95.38 194 GLN A O 1
ATOM 1499 N N . SER A 1 195 ? 9.898 -9.844 -0.047 1 96 195 SER A N 1
ATOM 1500 C CA . SER A 1 195 ? 10.789 -10.586 0.831 1 96 195 SER A CA 1
ATOM 1501 C C . SER A 1 195 ? 11.711 -11.5 0.032 1 96 195 SER A C 1
ATOM 1503 O O . SER A 1 195 ? 11.383 -11.906 -1.085 1 96 195 SER A O 1
ATOM 1505 N N . VAL A 1 196 ? 12.844 -11.711 0.576 1 93.38 196 VAL A N 1
ATOM 1506 C CA . VAL A 1 196 ? 13.844 -12.555 -0.077 1 93.38 196 VAL A CA 1
ATOM 1507 C C . VAL A 1 196 ? 14.531 -13.445 0.958 1 93.38 196 VAL A C 1
ATOM 1509 O O . VAL A 1 196 ? 14.898 -12.977 2.039 1 93.38 196 VAL A O 1
ATOM 1512 N N . ILE A 1 197 ? 14.578 -14.711 0.618 1 93.06 197 ILE A N 1
ATOM 1513 C CA . ILE A 1 197 ? 15.375 -15.641 1.409 1 93.06 197 ILE A CA 1
ATOM 1514 C C . ILE A 1 197 ? 16.859 -15.453 1.086 1 93.06 197 ILE A C 1
ATOM 1516 O O . ILE A 1 197 ? 17.25 -15.5 -0.079 1 93.06 197 ILE A O 1
ATOM 1520 N N . CYS A 1 198 ? 17.625 -15.188 2.061 1 89.06 198 CYS A N 1
ATOM 1521 C CA . CYS A 1 198 ? 19.047 -14.945 1.825 1 89.06 198 CYS A CA 1
ATOM 1522 C C . CYS A 1 198 ? 19.875 -16.156 2.242 1 89.06 198 CYS A C 1
ATOM 1524 O O . CYS A 1 198 ? 21.031 -16.281 1.819 1 89.06 198 CYS A O 1
ATOM 1526 N N . SER A 1 199 ? 19.297 -16.906 3.018 1 82.69 199 SER A N 1
ATOM 1527 C CA . SER A 1 199 ? 20.016 -18.109 3.428 1 82.69 199 SER A CA 1
ATOM 1528 C C . SER A 1 199 ? 19.781 -19.266 2.459 1 82.69 199 SER A C 1
ATOM 1530 O O . SER A 1 199 ? 18.797 -19.266 1.724 1 82.69 199 SER A O 1
ATOM 1532 N N . LEU A 1 200 ? 20.719 -20.297 2.426 1 73.81 200 LEU A N 1
ATOM 1533 C CA . LEU A 1 200 ? 20.594 -21.578 1.736 1 73.81 200 LEU A CA 1
ATOM 1534 C C . LEU A 1 200 ? 20.531 -21.391 0.225 1 73.81 200 LEU A C 1
ATOM 1536 O O . LEU A 1 200 ? 20.328 -22.344 -0.525 1 73.81 200 LEU A O 1
ATOM 1540 N N . GLU A 1 201 ? 20.438 -20.094 -0.205 1 64.81 201 GLU A N 1
ATOM 1541 C CA . GLU A 1 201 ? 20.312 -19.828 -1.634 1 64.81 201 GLU A CA 1
ATOM 1542 C C . GLU A 1 201 ? 21.391 -20.547 -2.43 1 64.81 201 GLU A C 1
ATOM 1544 O O . GLU A 1 201 ? 21.141 -21.047 -3.531 1 64.81 201 GLU A O 1
ATOM 1549 N N . ASP A 1 202 ? 22.5 -20.531 -1.876 1 59.56 202 ASP A N 1
ATOM 1550 C CA . ASP A 1 202 ? 23.625 -21.109 -2.623 1 59.56 202 ASP A CA 1
ATOM 1551 C C . ASP A 1 202 ? 23.922 -22.531 -2.162 1 59.56 202 ASP A C 1
ATOM 1553 O O . ASP A 1 202 ? 24.906 -23.125 -2.576 1 59.56 202 ASP A O 1
ATOM 1557 N N . VAL A 1 203 ? 23.016 -22.906 -1.226 1 62.69 203 VAL A N 1
ATOM 1558 C CA . VAL A 1 203 ? 23.297 -24.219 -0.674 1 62.69 203 VAL A CA 1
ATOM 1559 C C . VAL A 1 203 ? 22.5 -25.281 -1.42 1 62.69 203 VAL A C 1
ATOM 1561 O O . VAL A 1 203 ? 21.266 -25.219 -1.464 1 62.69 203 VAL A O 1
ATOM 1564 N N . THR A 1 204 ? 23.031 -26.062 -2.258 1 62.22 204 THR A N 1
ATOM 1565 C CA . THR A 1 204 ? 22.406 -27.078 -3.092 1 62.22 204 THR A CA 1
ATOM 1566 C C . THR A 1 204 ? 22.078 -28.328 -2.268 1 62.22 204 THR A C 1
ATOM 1568 O O . THR A 1 204 ? 21.125 -29.031 -2.574 1 62.22 204 THR A O 1
ATOM 1571 N N . LYS A 1 205 ? 22.844 -28.562 -1.194 1 77.19 205 LYS A N 1
ATOM 1572 C CA . LYS A 1 205 ? 22.625 -29.812 -0.48 1 77.19 205 LYS A CA 1
ATOM 1573 C C . LYS A 1 205 ? 22.609 -29.594 1.03 1 77.19 205 LYS A C 1
ATOM 1575 O O . LYS A 1 205 ? 23.469 -28.906 1.566 1 77.19 205 LYS A O 1
ATOM 1580 N N . VAL A 1 206 ? 21.531 -30.016 1.654 1 82.06 206 VAL A N 1
ATOM 1581 C CA . VAL A 1 206 ? 21.438 -29.891 3.107 1 82.06 206 VAL A CA 1
ATOM 1582 C C . VAL A 1 206 ? 21.156 -31.266 3.717 1 82.06 206 VAL A C 1
ATOM 1584 O O . VAL A 1 206 ? 20.547 -32.125 3.074 1 82.06 206 VAL A O 1
ATOM 1587 N N . LYS A 1 207 ? 21.688 -31.516 4.91 1 84.62 207 LYS A N 1
ATOM 1588 C CA . LYS A 1 207 ? 21.344 -32.75 5.641 1 84.62 207 LYS A CA 1
ATOM 1589 C C . LYS A 1 207 ? 19.906 -32.656 6.18 1 84.62 207 LYS A C 1
ATOM 1591 O O . LYS A 1 207 ? 19.453 -31.594 6.594 1 84.62 207 LYS A O 1
ATOM 1596 N N . PRO A 1 208 ? 19.344 -33.875 6.023 1 88.19 208 PRO A N 1
ATOM 1597 C CA . PRO A 1 208 ? 18.016 -33.906 6.637 1 88.19 208 PRO A CA 1
ATOM 1598 C C . PRO A 1 208 ? 18.047 -33.469 8.109 1 88.19 208 PRO A C 1
ATOM 1600 O O . PRO A 1 208 ? 18.984 -33.812 8.828 1 88.19 208 PRO A O 1
ATOM 1603 N N . GLY A 1 209 ? 17.109 -32.75 8.57 1 90 209 GLY A N 1
ATOM 1604 C CA . GLY A 1 209 ? 17.031 -32.281 9.945 1 90 209 GLY A CA 1
ATOM 1605 C C . GLY A 1 209 ? 16.469 -30.875 10.062 1 90 209 GLY A C 1
ATOM 1606 O O . GLY A 1 209 ? 15.703 -30.422 9.203 1 90 209 GLY A O 1
ATOM 1607 N N . LYS A 1 210 ? 16.781 -30.297 11.141 1 92.62 210 LYS A N 1
ATOM 1608 C CA . LYS A 1 210 ? 16.297 -28.953 11.414 1 92.62 210 LYS A CA 1
ATOM 1609 C C . LYS A 1 210 ? 17.078 -27.906 10.602 1 92.62 210 LYS A C 1
ATOM 1611 O O . LYS A 1 210 ? 18.312 -27.938 10.578 1 92.62 210 LYS A O 1
ATOM 1616 N N . ILE A 1 211 ? 16.344 -27.094 9.93 1 91.06 211 ILE A N 1
ATOM 1617 C CA . ILE A 1 211 ? 17 -26.047 9.148 1 91.06 211 ILE A CA 1
ATOM 1618 C C . ILE A 1 211 ? 16.453 -24.688 9.562 1 91.06 211 ILE A C 1
ATOM 1620 O O . ILE A 1 211 ? 15.305 -24.578 9.992 1 91.06 211 ILE A O 1
ATOM 1624 N N . THR A 1 212 ? 17.297 -23.719 9.438 1 92.69 212 THR A N 1
ATOM 1625 C CA . THR A 1 212 ? 16.938 -22.328 9.703 1 92.69 212 THR A CA 1
ATOM 1626 C C . THR A 1 212 ? 17.047 -21.484 8.438 1 92.69 212 THR A C 1
ATOM 1628 O O . THR A 1 212 ? 18.047 -21.547 7.727 1 92.69 212 THR A O 1
ATOM 1631 N N . VAL A 1 213 ? 16.016 -20.766 8.18 1 93.19 213 VAL A N 1
ATOM 1632 C CA . VAL A 1 213 ? 15.984 -19.875 7.023 1 93.19 213 VAL A CA 1
ATOM 1633 C C . VAL A 1 213 ? 16.016 -18.422 7.496 1 93.19 213 VAL A C 1
ATOM 1635 O O . VAL A 1 213 ? 15.32 -18.047 8.445 1 93.19 213 VAL A O 1
ATOM 1638 N N . HIS A 1 214 ? 16.906 -17.641 6.828 1 94.31 214 HIS A N 1
ATOM 1639 C CA . HIS A 1 214 ? 17.016 -16.203 7.09 1 94.31 214 HIS A CA 1
ATOM 1640 C C . HIS A 1 214 ? 16.75 -15.398 5.824 1 94.31 214 HIS A C 1
ATOM 1642 O O . HIS A 1 214 ? 17.031 -15.859 4.719 1 94.31 214 HIS A O 1
ATOM 1648 N N . GLY A 1 215 ? 16.25 -14.227 6.02 1 94.5 215 GLY A N 1
ATOM 1649 C CA . GLY A 1 215 ? 16.047 -13.305 4.91 1 94.5 215 GLY A CA 1
ATOM 1650 C C . GLY A 1 215 ? 15.633 -11.914 5.352 1 94.5 215 GLY A C 1
ATOM 1651 O O . GLY A 1 215 ? 15.812 -11.547 6.512 1 94.5 215 GLY A O 1
ATOM 1652 N N . TYR A 1 216 ? 15.219 -11.141 4.402 1 94.69 216 TYR A N 1
ATOM 1653 C CA . TYR A 1 216 ? 14.734 -9.805 4.711 1 94.69 216 TYR A CA 1
ATOM 1654 C C . TYR A 1 216 ? 13.406 -9.531 4.012 1 94.69 216 TYR A C 1
ATOM 1656 O O . TYR A 1 216 ? 13.055 -10.211 3.045 1 94.69 216 TYR A O 1
ATOM 1664 N N . ALA A 1 217 ? 12.648 -8.68 4.574 1 96.19 217 ALA A N 1
ATOM 1665 C CA . ALA A 1 217 ? 11.422 -8.141 3.992 1 96.19 217 ALA A CA 1
ATOM 1666 C C . ALA A 1 217 ? 11.438 -6.613 4.016 1 96.19 217 ALA A C 1
ATOM 1668 O O . ALA A 1 217 ? 12 -6.004 4.926 1 96.19 217 ALA A O 1
ATOM 1669 N N . VAL A 1 218 ? 10.875 -6.02 2.975 1 94.69 218 VAL A N 1
ATOM 1670 C CA . VAL A 1 218 ? 10.789 -4.566 2.869 1 94.69 218 VAL A CA 1
ATOM 1671 C C . VAL A 1 218 ? 9.469 -4.172 2.217 1 94.69 218 VAL A C 1
ATOM 1673 O O . VAL A 1 218 ? 8.867 -4.961 1.479 1 94.69 218 VAL A O 1
ATOM 1676 N N . SER A 1 219 ? 9.016 -3.07 2.574 1 94.44 219 SER A N 1
ATOM 1677 C CA . SER A 1 219 ? 7.871 -2.445 1.921 1 94.44 219 SER A CA 1
ATOM 1678 C C . SER A 1 219 ? 8.086 -0.947 1.739 1 94.44 219 SER A C 1
ATOM 1680 O O . SER A 1 219 ? 8.703 -0.297 2.584 1 94.44 219 SER A O 1
ATOM 1682 N N . GLY A 1 220 ? 7.637 -0.395 0.695 1 92.88 220 GLY A N 1
ATOM 1683 C CA . GLY A 1 220 ? 7.762 1.027 0.421 1 92.88 220 GLY A CA 1
ATOM 1684 C C . GLY A 1 220 ? 6.684 1.862 1.085 1 92.88 220 GLY A C 1
ATOM 1685 O O . GLY A 1 220 ? 5.801 1.325 1.757 1 92.88 220 GLY A O 1
ATOM 1686 N N . GLY A 1 221 ? 6.809 3.25 0.913 1 91.38 221 GLY A N 1
ATOM 1687 C CA . GLY A 1 221 ? 5.797 4.184 1.375 1 91.38 221 GLY A CA 1
ATOM 1688 C C . GLY A 1 221 ? 5.715 4.281 2.887 1 91.38 221 GLY A C 1
ATOM 1689 O O . GLY A 1 221 ? 4.73 4.781 3.432 1 91.38 221 GLY A O 1
ATOM 1690 N N . GLY A 1 222 ? 6.672 3.695 3.572 1 91.12 222 GLY A N 1
ATOM 1691 C CA . GLY A 1 222 ? 6.684 3.768 5.023 1 91.12 222 GLY A CA 1
ATOM 1692 C C . GLY A 1 222 ? 5.852 2.686 5.684 1 91.12 222 GLY A C 1
ATOM 1693 O O . GLY A 1 222 ? 5.586 2.744 6.887 1 91.12 222 GLY A O 1
ATOM 1694 N N . ARG A 1 223 ? 5.438 1.741 4.984 1 93.31 223 ARG A N 1
ATOM 1695 C CA . ARG A 1 223 ? 4.641 0.649 5.535 1 93.31 223 ARG A CA 1
ATOM 1696 C C . ARG A 1 223 ? 5.531 -0.406 6.184 1 93.31 223 ARG A C 1
ATOM 1698 O O . ARG A 1 223 ? 6.504 -0.86 5.574 1 93.31 223 ARG A O 1
ATOM 1705 N N . GLY A 1 224 ? 5.172 -0.76 7.398 1 94.88 224 GLY A N 1
ATOM 1706 C CA . GLY A 1 224 ? 5.902 -1.814 8.086 1 94.88 224 GLY A CA 1
ATOM 1707 C C . GLY A 1 224 ? 5.539 -3.205 7.594 1 94.88 224 GLY A C 1
ATOM 1708 O O . GLY A 1 224 ? 4.605 -3.369 6.812 1 94.88 224 GLY A O 1
ATOM 1709 N N . ILE A 1 225 ? 6.328 -4.184 8.008 1 96.75 225 ILE A N 1
ATOM 1710 C CA . ILE A 1 225 ? 6.098 -5.586 7.672 1 96.75 225 ILE A CA 1
ATOM 1711 C C . ILE A 1 225 ? 5.254 -6.242 8.766 1 96.75 225 ILE A C 1
ATOM 1713 O O . ILE A 1 225 ? 5.723 -6.438 9.883 1 96.75 225 ILE A O 1
ATOM 1717 N N . GLU A 1 226 ? 4.059 -6.59 8.453 1 95.56 226 GLU A N 1
ATOM 1718 C CA . GLU A 1 226 ? 3.146 -7.184 9.43 1 95.56 226 GLU A CA 1
ATOM 1719 C C . GLU A 1 226 ? 3.512 -8.641 9.711 1 95.56 226 GLU A C 1
ATOM 1721 O O . GLU A 1 226 ? 3.443 -9.094 10.852 1 95.56 226 GLU A O 1
ATOM 1726 N N . ARG A 1 227 ? 3.855 -9.312 8.656 1 96.19 227 ARG A N 1
ATOM 1727 C CA . ARG A 1 227 ? 4.102 -10.742 8.789 1 96.19 227 ARG A CA 1
ATOM 1728 C C . ARG A 1 227 ? 4.957 -11.266 7.637 1 96.19 227 ARG A C 1
ATOM 1730 O O . ARG A 1 227 ? 4.957 -10.688 6.547 1 96.19 227 ARG A O 1
ATOM 1737 N N . VAL A 1 228 ? 5.719 -12.258 7.938 1 97.31 228 VAL A N 1
ATOM 1738 C CA . VAL A 1 228 ? 6.414 -13.055 6.934 1 97.31 228 VAL A CA 1
ATOM 1739 C C . VAL A 1 228 ? 6.066 -14.531 7.117 1 97.31 228 VAL A C 1
ATOM 1741 O O . VAL A 1 228 ? 6.215 -15.078 8.211 1 97.31 228 VAL A O 1
ATOM 1744 N N . ASP A 1 229 ? 5.594 -15.125 6.062 1 97.06 229 ASP A N 1
ATOM 1745 C CA . ASP A 1 229 ? 5.262 -16.547 6.059 1 97.06 229 ASP A CA 1
ATOM 1746 C C . ASP A 1 229 ? 6.277 -17.344 5.25 1 97.06 229 ASP A C 1
ATOM 1748 O O . ASP A 1 229 ? 6.609 -16.984 4.121 1 97.06 229 ASP A O 1
ATOM 1752 N N . VAL A 1 230 ? 6.719 -18.422 5.867 1 96.94 230 VAL A N 1
ATOM 1753 C CA . VAL A 1 230 ? 7.68 -19.281 5.188 1 96.94 230 VAL A CA 1
ATOM 1754 C C . VAL A 1 230 ? 7.109 -20.688 5.066 1 96.94 230 VAL A C 1
ATOM 1756 O O . VAL A 1 230 ? 6.539 -21.219 6.023 1 96.94 230 VAL A O 1
ATOM 1759 N N . SER A 1 231 ? 7.195 -21.219 3.891 1 96.56 231 SER A N 1
ATOM 1760 C CA . SER A 1 231 ? 6.793 -22.594 3.635 1 96.56 231 SER A CA 1
ATOM 1761 C C . SER A 1 231 ? 8 -23.484 3.359 1 96.56 231 SER A C 1
ATOM 1763 O O . SER A 1 231 ? 8.906 -23.109 2.617 1 96.56 231 SER A O 1
ATOM 1765 N N . PHE A 1 232 ? 7.945 -24.656 3.951 1 94.5 232 PHE A N 1
ATOM 1766 C CA . PHE A 1 232 ? 9.016 -25.625 3.734 1 94.5 232 PHE A CA 1
ATOM 1767 C C . PHE A 1 232 ? 8.523 -26.812 2.92 1 94.5 232 PHE A C 1
ATOM 1769 O O . PHE A 1 232 ? 9.117 -27.891 2.967 1 94.5 232 PHE A O 1
ATOM 1776 N N . ASP A 1 233 ? 7.379 -26.656 2.281 1 94.25 233 ASP A N 1
ATOM 1777 C CA . ASP A 1 233 ? 6.801 -27.719 1.467 1 94.25 233 ASP A CA 1
ATOM 1778 C C . ASP A 1 233 ? 6.176 -27.156 0.193 1 94.25 233 ASP A C 1
ATOM 1780 O O . ASP A 1 233 ? 5.125 -27.625 -0.251 1 94.25 233 ASP A O 1
ATOM 1784 N N . GLY A 1 234 ? 6.73 -26.078 -0.262 1 91.88 234 GLY A N 1
ATOM 1785 C CA . GLY A 1 234 ? 6.328 -25.547 -1.553 1 91.88 234 GLY A CA 1
ATOM 1786 C C . GLY A 1 234 ? 5.047 -24.734 -1.489 1 91.88 234 GLY A C 1
ATOM 1787 O O . GLY A 1 234 ? 4.305 -24.656 -2.473 1 91.88 234 GLY A O 1
ATOM 1788 N N . GLY A 1 235 ? 4.66 -24.219 -0.324 1 90.88 235 GLY A N 1
ATOM 1789 C CA . GLY A 1 235 ? 3.51 -23.344 -0.209 1 90.88 235 GLY A CA 1
ATOM 1790 C C . GLY A 1 235 ? 2.271 -24.031 0.323 1 90.88 235 GLY A C 1
ATOM 1791 O O . GLY A 1 235 ? 1.194 -23.438 0.383 1 90.88 235 GLY A O 1
ATOM 1792 N N . LYS A 1 236 ? 2.395 -25.266 0.698 1 90.81 236 LYS A N 1
ATOM 1793 C CA . LYS A 1 236 ? 1.235 -26 1.2 1 90.81 236 LYS A CA 1
ATOM 1794 C C . LYS A 1 236 ? 0.905 -25.594 2.633 1 90.81 236 LYS A C 1
ATOM 1796 O O . LYS A 1 236 ? -0.265 -25.422 2.98 1 90.81 236 LYS A O 1
ATOM 1801 N N . THR A 1 237 ? 1.914 -25.578 3.406 1 91.75 237 THR A N 1
ATOM 1802 C CA . THR A 1 237 ? 1.771 -25.094 4.777 1 91.75 237 THR A CA 1
ATOM 1803 C C . THR A 1 237 ? 2.76 -23.969 5.059 1 91.75 237 THR A C 1
ATOM 1805 O O . THR A 1 237 ? 3.766 -23.828 4.363 1 91.75 237 THR A O 1
ATOM 1808 N N . TRP A 1 238 ? 2.385 -23.234 6.062 1 93.56 238 TRP A N 1
ATOM 1809 C CA . TRP A 1 238 ? 3.166 -22.031 6.312 1 93.56 238 TRP A CA 1
ATOM 1810 C C . TRP A 1 238 ? 3.475 -21.875 7.797 1 93.56 238 TRP A C 1
ATOM 1812 O O . TRP A 1 238 ? 2.643 -22.203 8.648 1 93.56 238 TRP A O 1
ATOM 1822 N N . VAL A 1 239 ? 4.641 -21.422 8.039 1 94.06 239 VAL A N 1
ATOM 1823 C CA . VAL A 1 239 ? 5.035 -21.016 9.383 1 94.06 239 VAL A CA 1
ATOM 1824 C C . VAL A 1 239 ? 5.336 -19.531 9.406 1 94.06 239 VAL A C 1
ATOM 1826 O O . VAL A 1 239 ? 5.938 -18.984 8.469 1 94.06 239 VAL A O 1
ATOM 1829 N N . GLU A 1 240 ? 4.82 -18.875 10.406 1 95.12 240 GLU A N 1
ATOM 1830 C CA . GLU A 1 240 ? 5.113 -17.453 10.562 1 95.12 240 GLU A CA 1
ATOM 1831 C C . GLU A 1 240 ? 6.535 -17.234 11.086 1 95.12 240 GLU A C 1
ATOM 1833 O O . GLU A 1 240 ? 6.918 -17.797 12.109 1 95.12 240 GLU A O 1
ATOM 1838 N N . ALA A 1 241 ? 7.297 -16.438 10.414 1 96.75 241 ALA A N 1
ATOM 1839 C CA . ALA A 1 241 ? 8.68 -16.172 10.789 1 96.75 241 ALA A CA 1
ATOM 1840 C C . ALA A 1 241 ? 8.758 -15.133 11.906 1 96.75 241 ALA A C 1
ATOM 1842 O O . ALA A 1 241 ? 7.871 -14.289 12.047 1 96.75 241 ALA A O 1
ATOM 1843 N N . SER A 1 242 ? 9.781 -15.266 12.703 1 96.38 242 SER A N 1
ATOM 1844 C CA . SER A 1 242 ? 10.117 -14.18 13.617 1 96.38 242 SER A CA 1
ATOM 1845 C C . SER A 1 242 ? 10.781 -13.023 12.883 1 96.38 242 SER A C 1
ATOM 1847 O O . SER A 1 242 ? 11.5 -13.234 11.906 1 96.38 242 SER A O 1
ATOM 1849 N N . ARG A 1 243 ? 10.523 -11.867 13.344 1 96.62 243 ARG A N 1
ATOM 1850 C CA . ARG A 1 243 ? 11.039 -10.672 12.688 1 96.62 243 ARG A CA 1
ATOM 1851 C C . ARG A 1 243 ? 11.852 -9.82 13.664 1 96.62 243 ARG A C 1
ATOM 1853 O O . ARG A 1 243 ? 11.523 -9.758 14.852 1 96.62 243 ARG A O 1
ATOM 1860 N N . TYR A 1 244 ? 12.828 -9.141 13.094 1 95.44 244 TYR A N 1
ATOM 1861 C CA . TYR A 1 244 ? 13.641 -8.273 13.945 1 95.44 244 TYR A CA 1
ATOM 1862 C C . TYR A 1 244 ? 14.414 -7.258 13.109 1 95.44 244 TYR A C 1
ATOM 1864 O O . TYR A 1 244 ? 14.672 -7.488 11.93 1 95.44 244 TYR A O 1
ATOM 1872 N N . GLN A 1 245 ? 14.711 -6.168 13.609 1 93.56 245 GLN A N 1
ATOM 1873 C CA . GLN A 1 245 ? 15.617 -5.176 13.047 1 93.56 245 GLN A CA 1
ATOM 1874 C C . GLN A 1 245 ? 16.891 -5.051 13.891 1 93.56 245 GLN A C 1
ATOM 1876 O O . GLN A 1 245 ? 17.938 -4.688 13.383 1 93.56 245 GLN A O 1
ATOM 1881 N N . LYS A 1 246 ? 16.688 -5.266 15.164 1 89.5 246 LYS A N 1
ATOM 1882 C CA . LYS A 1 246 ? 17.781 -5.316 16.125 1 89.5 246 LYS A CA 1
ATOM 1883 C C . LYS A 1 246 ? 17.797 -6.656 16.859 1 89.5 246 LYS A C 1
ATOM 1885 O O . LYS A 1 246 ? 16.75 -7.199 17.203 1 89.5 246 LYS A O 1
ATOM 1890 N N . THR A 1 247 ? 18.984 -7.141 17.078 1 86.44 247 THR A N 1
ATOM 1891 C CA . THR A 1 247 ? 19.125 -8.445 17.703 1 86.44 247 THR A CA 1
ATOM 1892 C C . THR A 1 247 ? 18.453 -8.453 19.078 1 86.44 247 THR A C 1
ATOM 1894 O O . THR A 1 247 ? 18.672 -7.539 19.891 1 86.44 247 THR A O 1
ATOM 1897 N N . GLY A 1 248 ? 17.656 -9.422 19.266 1 86.12 248 GLY A N 1
ATOM 1898 C CA . GLY A 1 248 ? 17.062 -9.633 20.578 1 86.12 248 GLY A CA 1
ATOM 1899 C C . GLY A 1 248 ? 15.789 -8.828 20.797 1 86.12 248 GLY A C 1
ATOM 1900 O O . GLY A 1 248 ? 15.141 -8.969 21.828 1 86.12 248 GLY A O 1
ATOM 1901 N N . ILE A 1 249 ? 15.43 -7.992 19.906 1 90.38 249 ILE A N 1
ATOM 1902 C CA . ILE A 1 249 ? 14.234 -7.176 20.047 1 90.38 249 ILE A CA 1
ATOM 1903 C C . ILE A 1 249 ? 13.219 -7.543 18.969 1 90.38 249 ILE A C 1
ATOM 1905 O O . ILE A 1 249 ? 13.484 -7.367 17.781 1 90.38 249 ILE A O 1
ATOM 1909 N N . PRO A 1 250 ? 12.102 -8.047 19.375 1 90.56 250 PRO A N 1
ATOM 1910 C CA . PRO A 1 250 ? 11.078 -8.391 18.391 1 90.56 250 PRO A CA 1
ATOM 1911 C C . PRO A 1 250 ? 10.578 -7.172 17.609 1 90.56 250 PRO A C 1
ATOM 1913 O O . PRO A 1 250 ? 10.43 -6.09 18.188 1 90.56 250 PRO A O 1
ATOM 1916 N N . TYR A 1 251 ? 10.383 -7.355 16.406 1 93.5 251 TYR A N 1
ATOM 1917 C CA . TYR A 1 251 ? 9.93 -6.293 15.516 1 93.5 251 TYR A CA 1
ATOM 1918 C C . TYR A 1 251 ? 8.422 -6.102 15.617 1 93.5 251 TYR A C 1
ATOM 1920 O O . TYR A 1 251 ? 7.664 -7.074 15.625 1 93.5 251 TYR A O 1
ATOM 1928 N N . VAL A 1 252 ? 8.008 -4.871 15.727 1 90.69 252 VAL A N 1
ATOM 1929 C CA . VAL A 1 252 ? 6.598 -4.5 15.672 1 90.69 252 VAL A CA 1
ATOM 1930 C C . VAL A 1 252 ? 6.379 -3.475 14.555 1 90.69 252 VAL A C 1
ATOM 1932 O O . VAL A 1 252 ? 6.918 -2.367 14.609 1 90.69 252 VAL A O 1
ATOM 1935 N N . ALA A 1 253 ? 5.637 -3.719 13.531 1 89.62 253 ALA A N 1
ATOM 1936 C CA . ALA A 1 253 ? 5.551 -3.064 12.227 1 89.62 253 ALA A CA 1
ATOM 1937 C C . ALA A 1 253 ? 5.199 -1.587 12.375 1 89.62 253 ALA A C 1
ATOM 1939 O O . ALA A 1 253 ? 5.68 -0.75 11.609 1 89.62 253 ALA A O 1
ATOM 1940 N N . ASP A 1 254 ? 4.375 -1.126 13.312 1 83.5 254 ASP A N 1
ATOM 1941 C CA . ASP A 1 254 ? 3.98 0.277 13.383 1 83.5 254 ASP A CA 1
ATOM 1942 C C . ASP A 1 254 ? 4.422 0.904 14.703 1 83.5 254 ASP A C 1
ATOM 1944 O O . ASP A 1 254 ? 3.93 1.968 15.086 1 83.5 254 ASP A O 1
ATOM 1948 N N . ASP A 1 255 ? 5.297 0.242 15.281 1 85.81 255 ASP A N 1
ATOM 1949 C CA . ASP A 1 255 ? 5.805 0.785 16.547 1 85.81 255 ASP A CA 1
ATOM 1950 C C . ASP A 1 255 ? 6.789 1.924 16.297 1 85.81 255 ASP A C 1
ATOM 1952 O O . ASP A 1 255 ? 7.57 1.877 15.336 1 85.81 255 ASP A O 1
ATOM 1956 N N . LYS A 1 256 ? 6.746 2.871 17.203 1 80.19 256 LYS A N 1
ATOM 1957 C CA . LYS A 1 256 ? 7.613 4.039 17.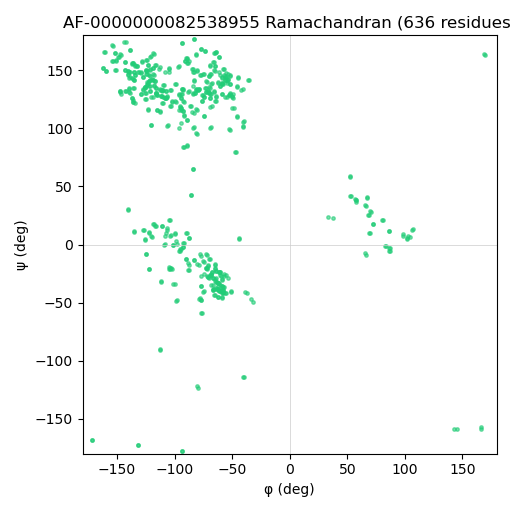078 1 80.19 256 LYS A CA 1
ATOM 1958 C C . LYS A 1 256 ? 9.086 3.645 17.172 1 80.19 256 LYS A C 1
ATOM 1960 O O . LYS A 1 256 ? 9.953 4.352 16.672 1 80.19 256 LYS A O 1
ATOM 1965 N N . SER A 1 257 ? 9.328 2.504 17.797 1 80.75 257 SER A N 1
ATOM 1966 C CA . SER A 1 257 ? 10.703 2.062 17.984 1 80.75 257 SER A CA 1
ATOM 1967 C C . SER A 1 257 ? 11.234 1.349 16.75 1 80.75 257 SER A C 1
ATOM 1969 O O . SER A 1 257 ? 12.438 1.13 16.625 1 80.75 257 SER A O 1
ATOM 1971 N N . SER A 1 258 ? 10.398 1.002 15.867 1 87.94 258 SER A N 1
ATOM 1972 C CA . SER A 1 258 ? 10.82 0.326 14.641 1 87.94 258 SER A CA 1
ATOM 1973 C C . SER A 1 258 ? 11.289 1.326 13.594 1 87.94 258 SER A C 1
ATOM 1975 O O . SER A 1 258 ? 10.766 2.438 13.508 1 87.94 258 SER A O 1
ATOM 1977 N N . ASP A 1 259 ? 12.328 0.932 12.906 1 88.75 259 ASP A N 1
ATOM 1978 C CA . ASP A 1 259 ? 12.82 1.754 11.805 1 88.75 259 ASP A CA 1
ATOM 1979 C C . ASP A 1 259 ? 11.906 1.646 10.586 1 88.75 259 ASP A C 1
ATOM 1981 O O . ASP A 1 259 ? 11.922 0.637 9.875 1 88.75 259 ASP A O 1
ATOM 1985 N N . LYS A 1 260 ? 11.258 2.658 10.312 1 89.44 260 LYS A N 1
ATOM 1986 C CA . LYS A 1 260 ? 10.203 2.701 9.297 1 89.44 260 LYS A CA 1
ATOM 1987 C C . LYS A 1 260 ? 10.766 2.398 7.914 1 89.44 260 LYS A C 1
ATOM 1989 O O . LYS A 1 260 ? 10.07 1.807 7.078 1 89.44 260 LYS A O 1
ATOM 1994 N N . TRP A 1 261 ? 11.992 2.783 7.676 1 92.44 261 TRP A N 1
ATOM 1995 C CA . TRP A 1 261 ? 12.5 2.742 6.305 1 92.44 261 TRP A CA 1
ATOM 1996 C C . TRP A 1 261 ? 13.539 1.64 6.145 1 92.44 261 TRP A C 1
ATOM 1998 O O . TRP A 1 261 ? 14.086 1.443 5.051 1 92.44 261 TRP A O 1
ATOM 2008 N N . ALA A 1 262 ? 13.812 0.938 7.195 1 91.81 262 ALA A N 1
ATOM 2009 C CA . ALA A 1 262 ? 14.844 -0.089 7.152 1 91.81 262 ALA A CA 1
ATOM 2010 C C . ALA A 1 262 ? 14.258 -1.447 6.777 1 91.81 262 ALA A C 1
ATOM 2012 O O . ALA A 1 262 ? 13.055 -1.67 6.914 1 91.81 262 ALA A O 1
ATOM 2013 N N . ARG A 1 263 ? 15.086 -2.258 6.301 1 92.19 263 ARG A N 1
ATOM 2014 C CA . ARG A 1 263 ? 14.672 -3.635 6.047 1 92.19 263 ARG A CA 1
ATOM 2015 C C . ARG A 1 263 ? 14.336 -4.355 7.352 1 92.19 263 ARG A C 1
ATOM 2017 O O . ARG A 1 263 ? 14.859 -4 8.414 1 92.19 263 ARG A O 1
ATOM 2024 N N . VAL A 1 264 ? 13.516 -5.32 7.285 1 95.31 264 VAL A N 1
ATOM 2025 C CA . VAL A 1 264 ? 13.156 -6.195 8.398 1 95.31 264 VAL A CA 1
ATOM 2026 C C . VAL A 1 264 ? 13.719 -7.594 8.148 1 95.31 264 VAL A C 1
ATOM 2028 O O . VAL A 1 264 ? 13.453 -8.203 7.109 1 95.31 264 VAL A O 1
ATOM 2031 N N . LEU A 1 265 ? 14.508 -8 9.078 1 95.44 265 LEU A N 1
ATOM 2032 C CA . LEU A 1 265 ? 15.055 -9.352 8.969 1 95.44 265 LEU A CA 1
ATOM 2033 C C . LEU A 1 265 ? 14.07 -10.383 9.508 1 95.44 265 LEU A C 1
ATOM 2035 O O . LEU A 1 265 ? 13.266 -10.07 10.391 1 95.44 265 LEU A O 1
ATOM 2039 N N . PHE A 1 266 ? 14.094 -11.578 8.93 1 96.75 266 PHE A N 1
ATOM 2040 C CA . PHE A 1 266 ? 13.22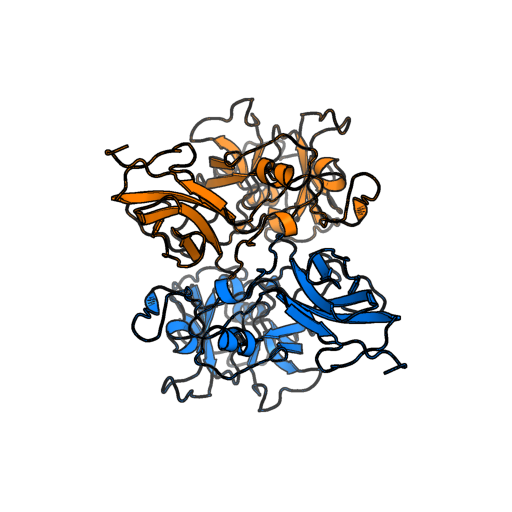7 -12.625 9.453 1 96.75 266 PHE A CA 1
ATOM 2041 C C . PHE A 1 266 ? 13.969 -13.953 9.547 1 96.75 266 PHE A C 1
ATOM 2043 O O . PHE A 1 266 ? 14.992 -14.148 8.891 1 96.75 266 PHE A O 1
ATOM 2050 N N . LYS A 1 267 ? 13.43 -14.758 10.438 1 96.25 267 LYS A N 1
ATOM 2051 C CA . LYS A 1 267 ? 13.969 -16.094 10.68 1 96.25 267 LYS A CA 1
ATOM 2052 C C . LYS A 1 267 ? 12.852 -17.109 10.875 1 96.25 267 LYS A C 1
ATOM 2054 O O . LYS A 1 267 ? 11.844 -16.828 11.523 1 96.25 267 LYS A O 1
ATOM 2059 N N . ALA A 1 268 ? 12.969 -18.203 10.25 1 96.38 268 ALA A N 1
ATOM 2060 C CA . ALA A 1 268 ? 12.031 -19.328 10.414 1 96.38 268 ALA A CA 1
ATOM 2061 C C . ALA A 1 268 ? 12.766 -20.656 10.453 1 96.38 268 ALA A C 1
ATOM 2063 O O . ALA A 1 268 ? 13.82 -20.812 9.828 1 96.38 268 ALA A O 1
ATOM 2064 N N . GLU A 1 269 ? 12.188 -21.562 11.195 1 95.38 269 GLU A N 1
ATOM 2065 C CA . GLU A 1 269 ? 12.805 -22.891 11.336 1 95.38 269 GLU A CA 1
ATOM 2066 C C . GLU A 1 269 ? 11.805 -24 11.055 1 95.38 269 GLU A C 1
ATOM 2068 O O . GLU A 1 269 ? 10.609 -23.844 11.312 1 95.38 269 GLU A O 1
ATOM 2073 N N . ALA A 1 270 ? 12.344 -25.078 10.523 1 94 270 ALA A N 1
ATOM 2074 C CA . ALA A 1 270 ? 11.531 -26.266 10.297 1 94 270 ALA A CA 1
ATOM 2075 C C . ALA A 1 270 ? 12.414 -27.5 10.117 1 94 270 ALA A C 1
ATOM 2077 O O . ALA A 1 270 ? 13.625 -27.391 9.93 1 94 270 ALA A O 1
ATOM 2078 N N . GLU A 1 271 ? 11.75 -28.641 10.211 1 93.38 271 GLU A N 1
ATOM 2079 C CA . GLU A 1 271 ? 12.406 -29.922 9.914 1 93.38 271 GLU A CA 1
ATOM 2080 C C . GLU A 1 271 ? 12.172 -30.328 8.469 1 93.38 271 GLU A C 1
ATOM 2082 O O . GLU A 1 271 ? 11.031 -30.328 7.988 1 93.38 271 GLU A O 1
ATOM 2087 N N . ILE A 1 272 ? 13.266 -30.578 7.824 1 89.44 272 ILE A N 1
ATOM 2088 C CA . ILE A 1 272 ? 13.133 -31.047 6.445 1 89.44 272 ILE A CA 1
ATOM 2089 C C . ILE A 1 272 ? 13.695 -32.469 6.312 1 89.44 272 ILE A C 1
ATOM 2091 O O . ILE A 1 272 ? 14.695 -32.781 6.949 1 89.44 272 ILE A O 1
ATOM 2095 N N . SER A 1 273 ? 13.047 -33.312 5.539 1 88.38 273 SER A N 1
ATOM 2096 C CA . SER A 1 273 ? 13.492 -34.688 5.387 1 88.38 273 SER A CA 1
ATOM 2097 C C . SER A 1 273 ? 13.766 -35 3.922 1 88.38 273 SER A C 1
ATOM 2099 O O . SER A 1 273 ? 14.453 -36 3.621 1 88.38 273 SER A O 1
ATOM 2101 N N . GLU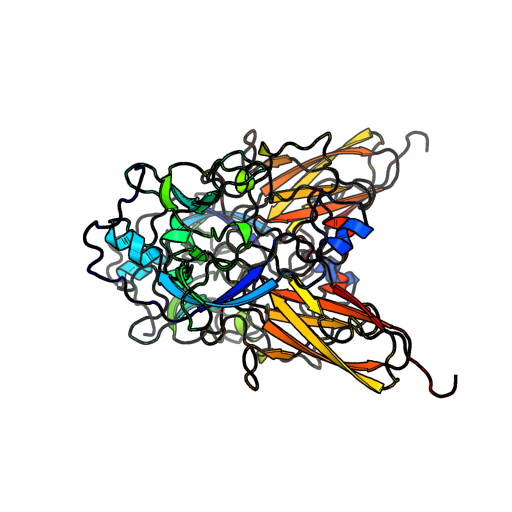 A 1 274 ? 13.227 -34.281 2.996 1 89.19 274 GLU A N 1
ATOM 2102 C CA . GLU A 1 274 ? 13.383 -34.531 1.57 1 89.19 274 GLU A CA 1
ATOM 2103 C C . GLU A 1 274 ? 13.586 -33.25 0.784 1 89.19 274 GLU A C 1
ATOM 2105 O O . GLU A 1 274 ? 13.5 -32.156 1.346 1 89.19 274 GLU A O 1
ATOM 2110 N N . ASN A 1 275 ? 14.008 -33.531 -0.478 1 89.38 275 ASN A N 1
ATOM 2111 C CA . ASN A 1 275 ? 14.062 -32.375 -1.38 1 89.38 275 ASN A CA 1
ATOM 2112 C C . ASN A 1 275 ? 12.766 -31.562 -1.337 1 89.38 275 ASN A C 1
ATOM 2114 O O . ASN A 1 275 ? 11.672 -32.125 -1.352 1 89.38 275 ASN A O 1
ATOM 2118 N N . THR A 1 276 ? 13 -30.266 -1.142 1 89.62 276 THR A N 1
ATOM 2119 C CA . THR A 1 276 ? 11.797 -29.453 -1.007 1 89.62 276 THR A CA 1
ATOM 2120 C C . THR A 1 276 ? 12.031 -28.031 -1.528 1 89.62 276 THR A C 1
ATOM 2122 O O . THR A 1 276 ? 13.172 -27.656 -1.801 1 89.62 276 THR A O 1
ATOM 2125 N N . GLU A 1 277 ? 10.938 -27.422 -1.776 1 93.44 277 GLU A N 1
ATOM 2126 C CA . GLU A 1 277 ? 10.953 -26 -2.115 1 93.44 277 GLU A CA 1
ATOM 2127 C C . GLU A 1 277 ? 10.594 -25.141 -0.906 1 93.44 277 GLU A C 1
ATOM 2129 O O . GLU A 1 277 ? 9.57 -25.375 -0.252 1 93.44 277 GLU A O 1
ATOM 2134 N N . ILE A 1 278 ? 11.492 -24.234 -0.573 1 94.69 278 ILE A N 1
ATOM 2135 C CA . ILE A 1 278 ? 11.203 -23.266 0.478 1 94.69 278 ILE A CA 1
ATOM 2136 C C . ILE A 1 278 ? 10.703 -21.953 -0.144 1 94.69 278 ILE A C 1
ATOM 2138 O O . ILE A 1 278 ? 11.297 -21.453 -1.102 1 94.69 278 ILE A O 1
ATOM 2142 N N . VAL A 1 279 ? 9.586 -21.484 0.361 1 96.31 279 VAL A N 1
ATOM 2143 C CA . VAL A 1 279 ? 8.938 -20.297 -0.185 1 96.31 279 VAL A CA 1
ATOM 2144 C C . VAL A 1 279 ? 8.75 -19.25 0.919 1 96.31 279 VAL A C 1
ATOM 2146 O O . VAL A 1 279 ? 8.391 -19.594 2.047 1 96.31 279 VAL A O 1
ATOM 2149 N N . ALA A 1 280 ? 9.016 -18 0.602 1 96.88 280 ALA A N 1
ATOM 2150 C CA . ALA A 1 280 ? 8.766 -16.906 1.541 1 96.88 280 ALA A CA 1
ATOM 2151 C C . ALA A 1 280 ? 7.836 -15.867 0.927 1 96.88 280 ALA A C 1
ATOM 2153 O O . ALA A 1 280 ? 7.969 -15.523 -0.25 1 96.88 280 ALA A O 1
ATOM 2154 N N . LYS A 1 281 ? 6.922 -15.375 1.694 1 97.38 281 LYS A N 1
ATOM 2155 C CA . LYS A 1 281 ? 6.082 -14.234 1.327 1 97.38 281 LYS A CA 1
ATOM 2156 C C . LYS A 1 281 ? 5.867 -13.305 2.518 1 97.38 281 LYS A C 1
ATOM 2158 O O . LYS A 1 281 ? 5.758 -13.758 3.658 1 97.38 281 LYS A O 1
ATOM 2163 N N . ALA A 1 282 ? 5.777 -12.031 2.248 1 97.56 282 ALA A N 1
ATOM 2164 C CA . ALA A 1 282 ? 5.582 -11.023 3.285 1 97.56 282 ALA A CA 1
ATOM 2165 C C . ALA A 1 282 ? 4.242 -10.312 3.107 1 97.56 282 ALA A C 1
ATOM 2167 O O . ALA A 1 282 ? 3.67 -10.312 2.016 1 97.56 282 ALA A O 1
ATOM 2168 N N . VAL A 1 283 ? 3.74 -9.812 4.172 1 96.69 283 VAL A N 1
ATOM 2169 C CA . VAL A 1 283 ? 2.531 -9 4.258 1 96.69 283 VAL A CA 1
ATOM 2170 C C . VAL A 1 283 ? 2.842 -7.68 4.961 1 96.69 283 VAL A C 1
ATOM 2172 O O . VAL A 1 283 ? 3.492 -7.668 6.012 1 96.69 283 VAL A O 1
ATOM 2175 N N . ASP A 1 284 ? 2.426 -6.582 4.355 1 96.38 284 ASP A N 1
ATOM 2176 C CA . ASP A 1 284 ? 2.682 -5.312 5.031 1 96.38 284 ASP A CA 1
ATOM 2177 C C . ASP A 1 284 ? 1.489 -4.902 5.895 1 96.38 284 ASP A C 1
ATOM 2179 O O . ASP A 1 284 ? 0.5 -5.629 5.984 1 96.38 284 ASP A O 1
ATOM 2183 N N . ILE A 1 285 ? 1.568 -3.729 6.531 1 94.06 285 ILE A N 1
ATOM 2184 C CA . ILE A 1 285 ? 0.593 -3.312 7.535 1 94.06 285 ILE A CA 1
ATOM 2185 C C . ILE A 1 285 ? -0.729 -2.963 6.855 1 94.06 285 ILE A C 1
ATOM 2187 O O . ILE A 1 285 ? -1.77 -2.879 7.512 1 94.06 285 ILE A O 1
ATOM 2191 N N . ALA A 1 286 ? -0.701 -2.672 5.574 1 93.75 286 ALA A N 1
ATOM 2192 C CA . ALA A 1 286 ? -1.926 -2.414 4.824 1 93.75 286 ALA A CA 1
ATOM 2193 C C . ALA A 1 286 ? -2.521 -3.713 4.281 1 93.75 286 ALA A C 1
ATOM 2195 O O . ALA A 1 286 ? -3.438 -3.686 3.459 1 93.75 286 ALA A O 1
ATOM 2196 N N . ALA A 1 287 ? -1.966 -4.859 4.621 1 94.12 287 ALA A N 1
ATOM 2197 C CA . ALA A 1 287 ? -2.408 -6.215 4.293 1 94.12 287 ALA A CA 1
ATOM 2198 C C . ALA A 1 287 ? -2.156 -6.531 2.82 1 94.12 287 ALA A C 1
ATOM 2200 O O . ALA A 1 287 ? -2.805 -7.41 2.248 1 94.12 287 ALA A O 1
ATOM 2201 N N . ASN A 1 288 ? -1.302 -5.746 2.215 1 96 288 ASN A N 1
ATOM 2202 C CA . ASN A 1 288 ? -0.829 -6.164 0.899 1 96 288 ASN A CA 1
ATOM 2203 C C . ASN A 1 288 ? 0.077 -7.391 0.992 1 96 288 ASN A C 1
ATOM 2205 O O . ASN A 1 288 ? 0.921 -7.477 1.886 1 96 288 ASN A O 1
ATOM 2209 N N . VAL A 1 289 ? -0.188 -8.305 0.106 1 95.75 289 VAL A N 1
ATOM 2210 C CA . VAL A 1 289 ? 0.57 -9.555 0.115 1 95.75 289 VAL A CA 1
ATOM 2211 C C . VAL A 1 289 ? 1.334 -9.703 -1.199 1 95.75 289 VAL A C 1
ATOM 2213 O O . VAL A 1 289 ? 0.846 -9.297 -2.258 1 95.75 289 VAL A O 1
ATOM 2216 N N . GLN A 1 290 ? 2.521 -10.297 -1.121 1 97 290 GLN A N 1
ATOM 2217 C CA . GLN A 1 290 ? 3.293 -10.562 -2.33 1 97 290 GLN A CA 1
ATOM 2218 C C . GLN A 1 290 ? 2.51 -11.453 -3.295 1 97 290 GLN A C 1
ATOM 2220 O O . GLN A 1 290 ? 1.828 -12.383 -2.873 1 97 290 GLN A O 1
ATOM 2225 N N . PRO A 1 291 ? 2.617 -11.094 -4.586 1 95.31 291 PRO A N 1
ATOM 2226 C CA . PRO A 1 291 ? 2.023 -12.016 -5.555 1 95.31 291 PRO A CA 1
ATOM 2227 C C . PRO A 1 291 ? 2.746 -13.367 -5.605 1 95.31 291 PRO A C 1
ATOM 2229 O O . PRO A 1 291 ? 3.928 -13.445 -5.262 1 95.31 291 PRO A O 1
ATOM 2232 N N . GLU A 1 292 ? 2.023 -14.367 -6.07 1 95.31 292 GLU A N 1
ATOM 2233 C CA . GLU A 1 292 ? 2.543 -15.734 -6.012 1 95.31 292 GLU A CA 1
ATOM 2234 C C . GLU A 1 292 ? 3.562 -15.984 -7.121 1 95.31 292 GLU A C 1
ATOM 2236 O O . GLU A 1 292 ? 4.641 -16.531 -6.871 1 95.31 292 GLU A O 1
ATOM 2241 N N . ASN A 1 293 ? 3.188 -15.555 -8.336 1 93.12 293 ASN A N 1
ATOM 2242 C CA . ASN A 1 293 ? 3.963 -15.953 -9.5 1 93.12 293 ASN A CA 1
ATOM 2243 C C . ASN A 1 293 ? 4.48 -14.742 -10.273 1 93.12 293 ASN A C 1
ATOM 2245 O O . ASN A 1 293 ? 3.74 -13.781 -10.5 1 93.12 293 ASN A O 1
ATOM 2249 N N . VAL A 1 294 ? 5.73 -14.828 -10.672 1 91.62 294 VAL A N 1
ATOM 2250 C CA . VAL A 1 294 ? 6.395 -13.727 -11.367 1 91.62 294 VAL A CA 1
ATOM 2251 C C . VAL A 1 294 ? 5.777 -13.539 -12.75 1 91.62 294 VAL A C 1
ATOM 2253 O O . VAL A 1 294 ? 5.75 -12.422 -13.281 1 91.62 294 VAL A O 1
ATOM 2256 N N . GLU A 1 295 ? 5.203 -14.57 -13.336 1 89.94 295 GLU A N 1
ATOM 2257 C CA . GLU A 1 295 ? 4.637 -14.539 -14.68 1 89.94 295 GLU A CA 1
ATOM 2258 C C . GLU A 1 295 ? 3.537 -13.484 -14.789 1 89.94 295 GLU A C 1
ATOM 2260 O O . GLU A 1 295 ? 3.365 -12.867 -15.844 1 89.94 295 GLU A O 1
ATOM 2265 N N . PHE A 1 296 ? 2.881 -13.242 -13.703 1 87.94 296 PHE A N 1
ATOM 2266 C CA . PHE A 1 296 ? 1.688 -12.414 -13.773 1 87.94 296 PHE A CA 1
ATOM 2267 C C . PHE A 1 296 ? 2.021 -10.961 -13.445 1 87.94 296 PHE A C 1
ATOM 2269 O O . PHE A 1 296 ? 1.156 -10.086 -13.531 1 87.94 296 PHE A O 1
ATOM 2276 N N . ILE A 1 297 ? 3.256 -10.695 -13.078 1 90 297 ILE A N 1
ATOM 2277 C CA . ILE A 1 297 ? 3.684 -9.32 -12.844 1 90 297 ILE A CA 1
ATOM 2278 C C . ILE A 1 297 ? 4.859 -8.984 -13.758 1 90 297 ILE A C 1
ATOM 2280 O O . ILE A 1 297 ? 5.555 -7.992 -13.539 1 90 297 ILE A O 1
ATOM 2284 N N . TRP A 1 298 ? 5.109 -9.852 -14.703 1 89.69 298 TRP A N 1
ATOM 2285 C CA . TRP A 1 298 ? 6.184 -9.609 -15.664 1 89.69 298 TRP A CA 1
ATOM 2286 C C . TRP A 1 298 ? 5.984 -8.273 -16.375 1 89.69 298 TRP A C 1
ATOM 2288 O O . TRP A 1 298 ? 4.855 -7.906 -16.719 1 89.69 298 TRP A O 1
ATOM 2298 N N . ASN A 1 299 ? 6.996 -7.539 -16.641 1 89.06 299 ASN A N 1
ATOM 2299 C CA . ASN A 1 299 ? 6.957 -6.316 -17.438 1 89.06 299 ASN A CA 1
ATOM 2300 C C . ASN A 1 299 ? 8.25 -6.125 -18.234 1 89.06 299 ASN A C 1
ATOM 2302 O O . ASN A 1 299 ? 9.266 -6.738 -17.922 1 89.06 299 ASN A O 1
ATOM 2306 N N . LEU A 1 300 ? 8.227 -5.312 -19.188 1 87.31 300 LEU A N 1
ATOM 2307 C CA . LEU A 1 300 ? 9.227 -5.152 -20.234 1 87.31 300 LEU A CA 1
ATOM 2308 C C . LEU A 1 300 ? 10.594 -4.844 -19.625 1 87.31 300 LEU A C 1
ATOM 2310 O O . LEU A 1 300 ? 11.609 -5.348 -20.109 1 87.31 300 LEU A O 1
ATOM 2314 N N . ARG A 1 301 ? 10.641 -4.07 -18.547 1 87.81 301 ARG A N 1
ATOM 2315 C CA . ARG A 1 301 ? 11.914 -3.627 -18 1 87.81 301 ARG A CA 1
ATOM 2316 C C . ARG A 1 301 ? 12.375 -4.539 -16.875 1 87.81 301 ARG A C 1
ATOM 2318 O O . ARG A 1 301 ? 13.484 -4.391 -16.359 1 87.81 301 ARG A O 1
ATOM 2325 N N . GLY A 1 302 ? 11.523 -5.465 -16.516 1 88.19 302 GLY A N 1
ATOM 2326 C CA . GLY A 1 302 ? 11.875 -6.395 -15.453 1 88.19 302 GLY A CA 1
ATOM 2327 C C . GLY A 1 302 ? 12.031 -5.73 -14.094 1 88.19 302 GLY A C 1
ATOM 2328 O O . GLY A 1 302 ? 12.898 -6.102 -13.312 1 88.19 302 GLY A O 1
ATOM 2329 N N . ILE A 1 303 ? 11.234 -4.746 -13.906 1 89 303 ILE A N 1
ATOM 2330 C CA . ILE A 1 303 ? 11.328 -4.066 -12.617 1 89 303 ILE A CA 1
ATOM 2331 C C . ILE A 1 303 ? 10.258 -4.598 -11.672 1 89 303 ILE A C 1
ATOM 2333 O O . ILE A 1 303 ? 9.25 -5.148 -12.117 1 89 303 ILE A O 1
ATOM 2337 N N . LEU A 1 304 ? 10.516 -4.527 -10.352 1 90.69 304 LEU A N 1
ATOM 2338 C CA . LEU A 1 304 ? 9.555 -4.785 -9.289 1 90.69 304 LEU A CA 1
ATOM 2339 C C . LEU A 1 304 ? 9.141 -6.254 -9.273 1 90.69 304 LEU A C 1
ATOM 2341 O O . LEU A 1 304 ? 7.949 -6.566 -9.227 1 90.69 304 LEU A O 1
ATOM 2345 N N . ASN A 1 305 ? 10.094 -7.113 -9.484 1 90.38 305 ASN A N 1
ATOM 2346 C CA . ASN A 1 305 ? 9.766 -8.5 -9.164 1 90.38 305 ASN A CA 1
ATOM 2347 C C . ASN A 1 305 ? 9.602 -8.703 -7.66 1 90.38 305 ASN A C 1
ATOM 2349 O O . ASN A 1 305 ? 10.586 -8.867 -6.941 1 90.38 305 ASN A O 1
ATOM 2353 N N . THR A 1 306 ? 8.359 -8.742 -7.254 1 92.06 306 THR A N 1
ATOM 2354 C CA . THR A 1 306 ? 8.062 -8.875 -5.832 1 92.06 306 THR A CA 1
ATOM 2355 C C . THR A 1 306 ? 7.328 -10.18 -5.547 1 92.06 306 THR A C 1
ATOM 2357 O O . THR A 1 306 ? 6.68 -10.32 -4.512 1 92.06 306 THR A O 1
ATOM 2360 N N . SER A 1 307 ? 7.371 -11.086 -6.5 1 94.88 307 SER A N 1
ATOM 2361 C CA . SER A 1 307 ? 6.691 -12.367 -6.309 1 94.88 307 SER A CA 1
ATOM 2362 C C . SER A 1 307 ? 7.316 -13.156 -5.164 1 94.88 307 SER A C 1
ATOM 2364 O O . SER A 1 307 ? 8.406 -12.82 -4.691 1 94.88 307 SER A O 1
ATOM 2366 N N . TRP A 1 308 ? 6.555 -14.164 -4.754 1 96.56 308 TRP A N 1
ATOM 2367 C CA . TRP A 1 308 ? 7.109 -15.055 -3.736 1 96.56 308 TRP A CA 1
ATOM 2368 C C . TRP A 1 308 ? 8.539 -15.445 -4.078 1 96.56 308 TRP A C 1
ATOM 2370 O O . TRP A 1 308 ? 8.859 -15.703 -5.246 1 96.56 308 TRP A O 1
ATOM 2380 N N . HIS A 1 309 ? 9.422 -15.414 -3.092 1 94.62 309 HIS A N 1
ATOM 2381 C CA . HIS A 1 309 ? 10.766 -15.93 -3.32 1 94.62 309 HIS A CA 1
ATOM 2382 C C . HIS A 1 309 ? 10.836 -17.422 -3.037 1 94.62 309 HIS A C 1
ATOM 2384 O O . HIS A 1 309 ? 10.336 -17.891 -2.012 1 94.62 309 HIS A O 1
ATOM 2390 N N . ARG A 1 310 ? 11.406 -18.094 -3.941 1 93.62 310 ARG A N 1
ATOM 2391 C CA . ARG A 1 310 ? 11.492 -19.547 -3.859 1 93.62 310 ARG A CA 1
ATOM 2392 C C . ARG A 1 310 ? 12.93 -20.031 -3.994 1 93.62 310 ARG A C 1
ATOM 2394 O O . ARG A 1 310 ? 13.688 -19.516 -4.816 1 93.62 310 ARG A O 1
ATOM 2401 N N . ILE A 1 311 ? 13.273 -20.922 -3.17 1 90.81 311 ILE A N 1
ATOM 2402 C CA . ILE A 1 311 ? 14.562 -21.609 -3.314 1 90.81 311 ILE A CA 1
ATOM 2403 C C . ILE A 1 311 ? 14.359 -23.125 -3.219 1 90.81 311 ILE A C 1
ATOM 2405 O O . ILE A 1 311 ? 13.438 -23.594 -2.545 1 90.81 311 ILE A O 1
ATOM 2409 N N . HIS A 1 312 ? 15.195 -23.844 -3.918 1 90.69 312 HIS A N 1
ATOM 2410 C CA . HIS A 1 312 ? 15.125 -25.297 -3.922 1 90.69 312 HIS A CA 1
ATOM 2411 C C . HIS A 1 312 ? 16.266 -25.906 -3.109 1 90.69 312 HIS A C 1
ATOM 2413 O O . HIS A 1 312 ? 17.422 -25.547 -3.299 1 90.69 312 HIS A O 1
ATOM 2419 N N . ILE A 1 313 ? 15.805 -26.797 -2.191 1 87.88 313 ILE A N 1
ATOM 2420 C CA . ILE A 1 313 ? 16.781 -27.453 -1.346 1 87.88 313 ILE A CA 1
ATOM 2421 C C . ILE A 1 313 ? 16.859 -28.938 -1.707 1 87.88 313 ILE A C 1
ATOM 2423 O O . ILE A 1 313 ? 15.828 -29.609 -1.844 1 87.88 313 ILE A O 1
ATOM 2427 N N . HIS A 1 314 ? 18.062 -29.422 -1.873 1 87.88 314 HIS A N 1
ATOM 2428 C CA . HIS A 1 314 ? 18.312 -30.844 -2.102 1 87.88 314 HIS A CA 1
ATOM 2429 C C . HIS A 1 314 ? 18.938 -31.484 -0.871 1 87.88 314 HIS A C 1
ATOM 2431 O O . HIS A 1 314 ? 19.938 -30.984 -0.343 1 87.88 314 HIS A O 1
ATOM 2437 N N . THR A 1 315 ? 18.297 -32.531 -0.436 1 84.81 315 THR A N 1
ATOM 2438 C CA . THR A 1 315 ? 18.797 -33.219 0.756 1 84.81 315 THR A CA 1
ATOM 2439 C C . THR A 1 315 ? 19.719 -34.375 0.377 1 84.81 315 THR A C 1
ATOM 2441 O O . THR A 1 315 ? 19.453 -35.094 -0.589 1 84.81 315 THR A O 1
ATOM 2444 N N . GLU A 1 316 ? 20.875 -34.406 0.992 1 82.69 316 GLU A N 1
ATOM 2445 C CA . GLU A 1 316 ? 21.812 -35.5 0.814 1 82.69 316 GLU A CA 1
ATOM 2446 C C . GLU A 1 316 ? 21.656 -36.531 1.925 1 82.69 316 GLU A C 1
ATOM 2448 O O . GLU A 1 316 ? 21.703 -36.188 3.107 1 82.69 316 GLU A O 1
ATOM 2453 N N . HIS A 1 317 ? 21.266 -37.688 1.528 1 76.38 317 HIS A N 1
ATOM 2454 C CA . HIS A 1 317 ? 21.203 -38.781 2.496 1 76.38 317 HIS A CA 1
ATOM 2455 C C . HIS A 1 317 ? 22.547 -39.469 2.633 1 76.38 317 HIS A C 1
ATOM 2457 O O . HIS A 1 317 ? 23.266 -39.625 1.65 1 76.38 317 HIS A O 1
ATOM 2463 N N . PRO A 1 318 ? 23.156 -39.469 3.859 1 64.88 318 PRO A N 1
ATOM 2464 C CA . PRO A 1 318 ? 24.438 -40.156 4.039 1 64.88 318 PRO A CA 1
ATOM 2465 C C . PRO A 1 318 ? 24.5 -41.469 3.258 1 64.88 318 PRO A C 1
ATOM 2467 O O . PRO A 1 318 ? 25.594 -41.906 2.85 1 64.88 318 PRO A O 1
ATOM 2470 N N . ASP A 1 319 ? 23.5 -42.188 3.248 1 56.97 319 ASP A N 1
ATOM 2471 C CA . ASP A 1 319 ? 23.766 -43.5 2.691 1 56.97 319 ASP A CA 1
ATOM 2472 C C . ASP A 1 319 ? 23.969 -43.438 1.18 1 56.97 319 ASP A C 1
ATOM 2474 O O . ASP A 1 319 ? 24.203 -44.438 0.532 1 56.97 319 ASP A O 1
ATOM 2478 N N . ASN A 1 320 ? 23.734 -42.344 0.524 1 43.84 320 ASN A N 1
ATOM 2479 C CA . ASN A 1 320 ? 24.109 -42.469 -0.881 1 43.84 320 ASN A CA 1
ATOM 2480 C C . ASN A 1 320 ? 25.516 -41.938 -1.147 1 43.84 320 ASN A C 1
ATOM 2482 O O . ASN A 1 320 ? 25.859 -40.844 -0.702 1 43.84 320 ASN A O 1
ATOM 2486 N N . MET B 1 1 ? -6 13.07 28.484 1 29.44 1 MET B N 1
ATOM 2487 C CA . MET B 1 1 ? -7.082 14.055 28.5 1 29.44 1 MET B CA 1
ATOM 2488 C C . MET B 1 1 ? -8.367 13.469 27.922 1 29.44 1 MET B C 1
ATOM 2490 O O . MET B 1 1 ? -8.375 12.984 26.797 1 29.44 1 MET B O 1
ATOM 2494 N N . LYS B 1 2 ? -9.328 13.023 28.922 1 38.31 2 LYS B N 1
ATOM 2495 C CA . LYS B 1 2 ? -10.586 12.312 28.688 1 38.31 2 LYS B CA 1
ATOM 2496 C C . LYS B 1 2 ? -11.312 12.867 27.469 1 38.31 2 LYS B C 1
ATOM 2498 O O . LYS B 1 2 ? -11.461 12.172 26.453 1 38.31 2 LYS B O 1
ATOM 2503 N N . PHE B 1 3 ? -12.555 13.516 27.75 1 33.31 3 PHE B N 1
ATOM 2504 C CA . PHE B 1 3 ? -13.641 13.969 26.891 1 33.31 3 PHE B CA 1
ATOM 2505 C C . PHE B 1 3 ? -13.305 15.312 26.266 1 33.31 3 PHE B C 1
ATOM 2507 O O . PHE B 1 3 ? -12.703 16.172 26.906 1 33.31 3 PHE B O 1
ATOM 2514 N N . LEU B 1 4 ? -12.781 15.336 25.062 1 37.41 4 LEU B N 1
ATOM 2515 C CA . LEU B 1 4 ? -12.859 16.656 24.438 1 37.41 4 LEU B CA 1
ATOM 2516 C C . LEU B 1 4 ? -14.266 17.234 24.594 1 37.41 4 LEU B C 1
ATOM 2518 O O . LEU B 1 4 ? -15.242 16.625 24.156 1 37.41 4 LEU B O 1
ATOM 2522 N N . ARG B 1 5 ? -14.586 17.797 25.781 1 37.88 5 ARG B N 1
ATOM 2523 C CA . ARG B 1 5 ? -15.844 18.547 25.828 1 37.88 5 ARG B CA 1
ATOM 2524 C C . ARG B 1 5 ? -15.906 19.578 24.703 1 37.88 5 ARG B C 1
ATOM 2526 O O . ARG B 1 5 ? -14.945 20.312 24.484 1 37.88 5 ARG B O 1
ATOM 2533 N N . GLY B 1 6 ? -16.594 19.156 23.672 1 38.47 6 GLY B N 1
ATOM 2534 C CA . GLY B 1 6 ? -16.812 20.141 22.625 1 38.47 6 GLY B CA 1
ATOM 2535 C C . GLY B 1 6 ? -17.016 21.547 23.156 1 38.47 6 GLY B C 1
ATOM 2536 O O . GLY B 1 6 ? -17.297 21.719 24.344 1 38.47 6 GLY B O 1
ATOM 2537 N N . PRO B 1 7 ? -16.516 22.5 22.516 1 35.12 7 PRO B N 1
ATOM 2538 C CA . PRO B 1 7 ? -16.922 23.828 22.969 1 35.12 7 PRO B CA 1
ATOM 2539 C C . PRO B 1 7 ? -18.406 23.891 23.359 1 35.12 7 PRO B C 1
ATOM 2541 O O . PRO B 1 7 ? -19.219 23.188 22.766 1 35.12 7 PRO B O 1
ATOM 2544 N N . SER B 1 8 ? -18.75 23.953 24.594 1 35.78 8 SER B N 1
ATOM 2545 C CA . SER B 1 8 ? -20.125 24.172 25 1 35.78 8 SER B CA 1
ATOM 2546 C C . SER B 1 8 ? -20.875 25.047 24 1 35.78 8 SER B C 1
ATOM 2548 O O . SER B 1 8 ? -22.094 24.953 23.875 1 35.78 8 SER B O 1
ATOM 2550 N N . ASP B 1 9 ? -20.297 26.188 23.609 1 32.44 9 ASP B N 1
ATOM 2551 C CA . ASP B 1 9 ? -20.906 27.109 22.656 1 32.44 9 ASP B CA 1
ATOM 2552 C C . ASP B 1 9 ? -20.609 26.672 21.219 1 32.44 9 ASP B C 1
ATOM 2554 O O . ASP B 1 9 ? -19.5 26.906 20.719 1 32.44 9 ASP B O 1
ATOM 2558 N N . TYR B 1 10 ? -21.062 25.609 20.781 1 39.44 10 TYR B N 1
ATOM 2559 C CA . TYR B 1 10 ? -21.062 25.156 19.406 1 39.44 10 TYR B CA 1
ATOM 2560 C C . TYR B 1 10 ? -21.469 26.281 18.469 1 39.44 10 TYR B C 1
ATOM 2562 O O . TYR B 1 10 ? -21.953 26.047 17.359 1 39.44 10 TYR B O 1
ATOM 2570 N N . SER B 1 11 ? -21.641 27.375 18.938 1 37.84 11 SER B N 1
ATOM 2571 C CA . SER B 1 11 ? -22.109 28.422 18.047 1 37.84 11 SER B CA 1
ATOM 2572 C C . SER B 1 11 ? -21.188 28.594 16.844 1 37.84 11 SER B C 1
ATOM 2574 O O . SER B 1 11 ? -21.531 29.266 15.867 1 37.84 11 SER B O 1
ATOM 2576 N N . GLN B 1 12 ? -19.922 28.266 16.938 1 42.62 12 GLN B N 1
ATOM 2577 C CA . GLN B 1 12 ? -19.203 28.391 15.68 1 42.62 12 GLN B CA 1
ATOM 2578 C C . GLN B 1 12 ? -19.219 27.078 14.898 1 42.62 12 GLN B C 1
ATOM 2580 O O . GLN B 1 12 ? -18.656 26.078 15.352 1 42.62 12 GLN B O 1
ATOM 2585 N N . GLU B 1 13 ? -20.266 26.812 14.141 1 48.44 13 GLU B N 1
ATOM 2586 C CA . GLU B 1 13 ? -20.406 25.672 13.234 1 48.44 13 GLU B CA 1
ATOM 2587 C C . GLU B 1 13 ? -19.109 25.391 12.484 1 48.44 13 GLU B C 1
ATOM 2589 O O . GLU B 1 13 ? -18.531 26.297 11.867 1 48.44 13 GLU B O 1
ATOM 2594 N N . PRO B 1 14 ? -18.406 24.422 12.93 1 53.25 14 PRO B N 1
ATOM 2595 C CA . PRO B 1 14 ? -17.281 24.125 12.047 1 53.25 14 PRO B CA 1
ATOM 2596 C C . PRO B 1 14 ? -17.656 24.188 10.562 1 53.25 14 PRO B C 1
ATOM 2598 O O . PRO B 1 14 ? -18.812 23.922 10.203 1 53.25 14 PRO B O 1
ATOM 2601 N N . PRO B 1 15 ? -16.781 24.859 9.797 1 55.44 15 PRO B N 1
ATOM 2602 C CA . PRO B 1 15 ? -17.078 24.984 8.367 1 55.44 15 PRO B CA 1
ATOM 2603 C C . PRO B 1 15 ? -17.422 23.641 7.723 1 55.44 15 PRO B C 1
ATOM 2605 O O . PRO B 1 15 ? -16.828 22.625 8.062 1 55.44 15 PRO B O 1
ATOM 2608 N N . ARG B 1 16 ? -18.609 23.594 7.258 1 60.22 16 ARG B N 1
ATOM 2609 C CA . ARG B 1 16 ? -19.031 22.484 6.414 1 60.22 16 ARG B CA 1
ATOM 2610 C C . ARG B 1 16 ? -17.984 22.172 5.352 1 60.22 16 ARG B C 1
ATOM 2612 O O . ARG B 1 16 ? -17.5 2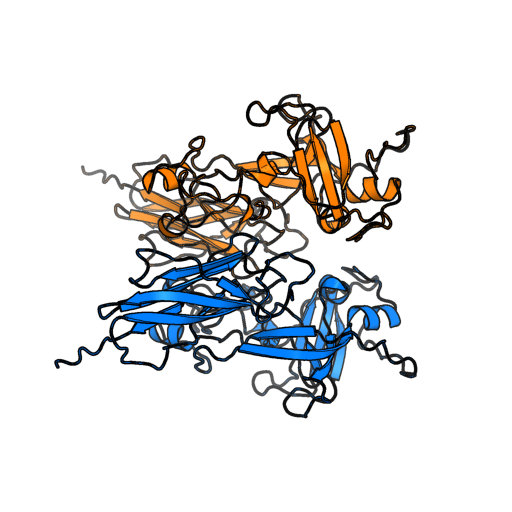3.062 4.66 1 60.22 16 ARG B O 1
ATOM 2619 N N . HIS B 1 17 ? -17.344 21.031 5.516 1 65.12 17 HIS B N 1
ATOM 2620 C CA . HIS B 1 17 ? -16.422 20.578 4.488 1 65.12 17 HIS B CA 1
ATOM 2621 C C . HIS B 1 17 ? -17.156 20.156 3.221 1 65.12 17 HIS B C 1
ATOM 2623 O O . HIS B 1 17 ? -18.312 19.734 3.279 1 65.12 17 HIS B O 1
ATOM 2629 N N . PRO B 1 18 ? -16.438 20.453 2.088 1 63 18 PRO B N 1
ATOM 2630 C CA . PRO B 1 18 ? -17.016 19.938 0.841 1 63 18 PRO B CA 1
ATOM 2631 C C . PRO B 1 18 ? -17.328 18.453 0.902 1 63 18 PRO B C 1
ATOM 2633 O O . PRO B 1 18 ? -16.688 17.703 1.653 1 63 18 PRO B O 1
ATOM 2636 N N . SER B 1 19 ? -18.312 18 0.301 1 72.56 19 SER B N 1
ATOM 2637 C CA . SER B 1 19 ? -18.75 16.609 0.174 1 72.56 19 SER B CA 1
ATOM 2638 C C . SER B 1 19 ? -17.656 15.742 -0.412 1 72.56 19 SER B C 1
ATOM 2640 O O . SER B 1 19 ? -16.891 16.188 -1.277 1 72.56 19 SER B O 1
ATOM 2642 N N . LEU B 1 20 ? -17.375 14.664 0.307 1 81.94 20 LEU B N 1
ATOM 2643 C CA . LEU B 1 20 ? -16.344 13.711 -0.106 1 81.94 20 LEU B CA 1
ATOM 2644 C C . LEU B 1 20 ? -16.969 12.391 -0.54 1 81.94 20 LEU B C 1
ATOM 2646 O O . LEU B 1 20 ? -17.875 11.883 0.128 1 81.94 20 LEU B O 1
ATOM 2650 N N . ILE B 1 21 ? -16.625 11.969 -1.704 1 80.25 21 ILE B N 1
ATOM 2651 C CA . ILE B 1 21 ? -17.031 10.633 -2.129 1 80.25 21 ILE B CA 1
ATOM 2652 C C . ILE B 1 21 ? -16.094 9.594 -1.519 1 80.25 21 ILE B C 1
ATOM 2654 O O . ILE B 1 21 ? -14.883 9.633 -1.751 1 80.25 21 ILE B O 1
ATOM 2658 N N . ILE B 1 22 ? -16.688 8.773 -0.685 1 84.12 22 ILE B N 1
ATOM 2659 C CA . ILE B 1 22 ? -15.859 7.809 0.036 1 84.12 22 ILE B CA 1
ATOM 2660 C C . ILE B 1 22 ? -16.422 6.402 -0.158 1 84.12 22 ILE B C 1
ATOM 2662 O O . ILE B 1 22 ? -17.641 6.195 -0.076 1 84.12 22 ILE B O 1
ATOM 2666 N N . ASN B 1 23 ? -15.453 5.57 -0.467 1 82.38 23 ASN B N 1
ATOM 2667 C CA . ASN B 1 23 ? -15.789 4.152 -0.447 1 82.38 23 ASN B CA 1
ATOM 2668 C C . ASN B 1 23 ? -15.688 3.572 0.961 1 82.38 23 ASN B C 1
ATOM 2670 O O . ASN B 1 23 ? -14.75 3.879 1.697 1 82.38 23 ASN B O 1
ATOM 2674 N N . SER B 1 24 ? -16.734 2.867 1.374 1 81.88 24 SER B N 1
ATOM 2675 C CA . SER B 1 24 ? -16.734 2.139 2.639 1 81.88 24 SER B CA 1
ATOM 2676 C C . SER B 1 24 ? -16.859 0.637 2.41 1 81.88 24 SER B C 1
ATOM 2678 O O . SER B 1 24 ? -17.719 0.192 1.64 1 81.88 24 SER B O 1
ATOM 2680 N N . GLN B 1 25 ? -15.953 -0.062 3.062 1 83.81 25 GLN B N 1
ATOM 2681 C CA . GLN B 1 25 ? -15.938 -1.502 2.828 1 83.81 25 GLN B CA 1
ATOM 2682 C C . GLN B 1 25 ? -15.945 -2.275 4.145 1 83.81 25 GLN B C 1
ATOM 2684 O O . GLN B 1 25 ? -15.188 -1.954 5.059 1 83.81 25 GLN B O 1
ATOM 2689 N N . CYS B 1 26 ? -16.875 -3.168 4.109 1 83.19 26 CYS B N 1
ATOM 2690 C CA . CYS B 1 26 ? -16.766 -4.156 5.176 1 83.19 26 CYS B CA 1
ATOM 2691 C C . CYS B 1 26 ? -15.539 -5.031 5.004 1 83.19 26 CYS B C 1
ATOM 2693 O O . CYS B 1 26 ? -15.211 -5.438 3.887 1 83.19 26 CYS B O 1
ATOM 2695 N N . ALA B 1 27 ? -14.883 -5.305 6.105 1 84.19 27 ALA B N 1
ATOM 2696 C CA . ALA B 1 27 ? -13.695 -6.16 6.059 1 84.19 27 ALA B CA 1
ATOM 2697 C C . ALA B 1 27 ? -14.047 -7.555 5.547 1 84.19 27 ALA B C 1
ATOM 2699 O O . ALA B 1 27 ? -13.188 -8.266 5.023 1 84.19 27 ALA B O 1
ATOM 2700 N N . GLY B 1 28 ? -15.297 -7.898 5.711 1 82.69 28 GLY B N 1
ATOM 2701 C CA . GLY B 1 28 ? -15.734 -9.234 5.324 1 82.69 28 GLY B CA 1
ATOM 2702 C C . GLY B 1 28 ? -16.203 -9.312 3.885 1 82.69 28 GLY B C 1
ATOM 2703 O O . GLY B 1 28 ? -16.797 -10.305 3.475 1 82.69 28 GLY B O 1
ATOM 2704 N N . ASN B 1 29 ? -15.992 -8.266 3.104 1 80.75 29 ASN B N 1
ATOM 2705 C CA . ASN B 1 29 ? -16.312 -8.328 1.682 1 80.75 29 ASN B CA 1
ATOM 2706 C C . ASN B 1 29 ? -15.656 -9.531 1.011 1 80.75 29 ASN B C 1
ATOM 2708 O O . ASN B 1 29 ? -14.484 -9.812 1.244 1 80.75 29 ASN B O 1
ATOM 2712 N N . ARG B 1 30 ? -16.531 -10.359 0.247 1 83.38 30 ARG B N 1
ATOM 2713 C CA . ARG B 1 30 ? -16.109 -11.547 -0.492 1 83.38 30 ARG B CA 1
ATOM 2714 C C . ARG B 1 30 ? -15.727 -12.68 0.458 1 83.38 30 ARG B C 1
ATOM 2716 O O . ARG B 1 30 ? -14.859 -13.492 0.137 1 83.38 30 ARG B O 1
ATOM 2723 N N . ARG B 1 31 ? -16.312 -12.727 1.646 1 81.56 31 ARG B N 1
ATOM 2724 C CA . ARG B 1 31 ? -16.031 -13.742 2.656 1 81.56 31 ARG B CA 1
ATOM 2725 C C . ARG B 1 31 ? -16.453 -15.125 2.172 1 81.56 31 ARG B C 1
ATOM 2727 O O . ARG B 1 31 ? -15.82 -16.125 2.516 1 81.56 31 ARG B O 1
ATOM 2734 N N . THR B 1 32 ? -17.5 -15.133 1.361 1 80.5 32 THR B N 1
ATOM 2735 C CA . THR B 1 32 ? -18.047 -16.406 0.905 1 80.5 32 THR B CA 1
ATOM 2736 C C . THR B 1 32 ? -16.984 -17.219 0.164 1 80.5 32 THR B C 1
ATOM 2738 O O . THR B 1 32 ? -16.891 -18.438 0.337 1 80.5 32 THR B O 1
ATOM 2741 N N . ALA B 1 33 ? -16.25 -16.578 -0.625 1 80.88 33 ALA B N 1
ATOM 2742 C CA . ALA B 1 33 ? -15.203 -17.266 -1.369 1 80.88 33 ALA B CA 1
ATOM 2743 C C . ALA B 1 33 ? -14.164 -17.859 -0.423 1 80.88 33 ALA B C 1
ATOM 2745 O O . ALA B 1 33 ? -13.633 -18.953 -0.683 1 80.88 33 ALA B O 1
ATOM 2746 N N . MET B 1 34 ? -13.836 -17.203 0.601 1 82.75 34 MET B N 1
ATOM 2747 C CA . MET B 1 34 ? -12.906 -17.719 1.597 1 82.75 34 MET B CA 1
ATOM 2748 C C . MET B 1 34 ? -13.492 -18.906 2.33 1 82.75 34 MET B C 1
ATOM 2750 O O . MET B 1 34 ? -12.797 -19.891 2.598 1 82.75 34 MET B O 1
ATOM 2754 N N . SER B 1 35 ? -14.758 -18.828 2.604 1 80.56 35 SER B N 1
ATOM 2755 C CA . SER B 1 35 ? -15.461 -19.891 3.309 1 80.56 35 SER B CA 1
ATOM 2756 C C . SER B 1 35 ? -15.492 -21.172 2.479 1 80.56 35 SER B C 1
ATOM 2758 O O . SER B 1 35 ? -15.555 -22.281 3.029 1 80.56 35 SER B O 1
ATOM 2760 N N . LYS B 1 36 ? -15.477 -21 1.188 1 83.12 36 LYS B N 1
ATOM 2761 C CA . LYS B 1 36 ? -15.477 -22.156 0.3 1 83.12 36 LYS B CA 1
ATOM 2762 C C . LYS B 1 36 ? -14.148 -22.906 0.389 1 83.12 36 LYS B C 1
ATOM 2764 O O . LYS B 1 36 ? -14.094 -24.109 0.101 1 83.12 36 LYS B O 1
ATOM 2769 N N . VAL B 1 37 ? -13.07 -22.25 0.753 1 83.88 37 VAL B N 1
ATOM 2770 C CA . VAL B 1 37 ? -11.781 -22.891 0.969 1 83.88 37 VAL B CA 1
ATOM 2771 C C . VAL B 1 37 ? -11.789 -23.625 2.309 1 83.88 37 VAL B C 1
ATOM 2773 O O . VAL B 1 37 ? -11.492 -24.828 2.369 1 83.88 37 VAL B O 1
ATOM 2776 N N . LYS B 1 38 ? -12.016 -22.922 3.34 1 84.19 38 LYS B N 1
ATOM 2777 C CA . LYS B 1 38 ? -12.195 -23.375 4.711 1 84.19 38 LYS B CA 1
ATOM 2778 C C . LYS B 1 38 ? -13.18 -22.5 5.469 1 84.19 38 LYS B C 1
ATOM 2780 O O . LYS B 1 38 ? -13.055 -21.266 5.445 1 84.19 38 LYS B O 1
ATOM 2785 N N . THR B 1 39 ? -14.102 -23.109 6.07 1 82.62 39 THR B N 1
ATOM 2786 C CA . THR B 1 39 ? -15.188 -22.391 6.711 1 82.62 39 THR B CA 1
ATOM 2787 C C . THR B 1 39 ? -14.648 -21.312 7.652 1 82.62 39 THR B C 1
ATOM 2789 O O . THR B 1 39 ? -13.727 -21.578 8.422 1 82.62 39 THR B O 1
ATOM 2792 N N . VAL B 1 40 ? -15.211 -20.125 7.438 1 81.25 40 VAL B N 1
ATOM 2793 C CA . VAL B 1 40 ? -14.805 -19.016 8.289 1 81.25 40 VAL B CA 1
ATOM 2794 C C . VAL B 1 40 ? -15.977 -18.594 9.172 1 81.25 40 VAL B C 1
ATOM 2796 O O . VAL B 1 40 ? -17.125 -18.922 8.891 1 81.25 40 VAL B O 1
ATOM 2799 N N . LYS B 1 41 ? -15.656 -18.047 10.312 1 75.88 41 LYS B N 1
ATOM 2800 C CA . LYS B 1 41 ? -16.688 -17.516 11.188 1 75.88 41 LYS B CA 1
ATOM 2801 C C . LYS B 1 41 ? -16.969 -16.047 10.867 1 75.88 41 LYS B C 1
ATOM 2803 O O . LYS B 1 41 ? -16.094 -15.188 11.062 1 75.88 41 LYS B O 1
ATOM 2808 N N . GLY B 1 42 ? -18.062 -15.75 10.273 1 71.69 42 GLY B N 1
ATOM 2809 C CA . GLY B 1 42 ? -18.547 -14.445 9.867 1 71.69 42 GLY B CA 1
ATOM 2810 C C . GLY B 1 42 ? -19.75 -14.508 8.945 1 71.69 42 GLY B C 1
ATOM 2811 O O . GLY B 1 42 ? -20.078 -15.57 8.422 1 71.69 42 GLY B O 1
ATOM 2812 N N . VAL B 1 43 ? -20.406 -13.352 8.836 1 63.56 43 VAL B N 1
ATOM 2813 C CA . VAL B 1 43 ? -21.578 -13.312 7.957 1 63.56 43 VAL B CA 1
ATOM 2814 C C . VAL B 1 43 ? -21.141 -13.438 6.5 1 63.56 43 VAL B C 1
ATOM 2816 O O . VAL B 1 43 ? -20.219 -12.75 6.062 1 63.56 43 VAL B O 1
ATOM 2819 N N . GLY B 1 44 ? -21.562 -14.422 5.891 1 65.56 44 GLY B N 1
ATOM 2820 C CA . GLY B 1 44 ? -21.25 -14.578 4.48 1 65.56 44 GLY B CA 1
ATOM 2821 C C . GLY B 1 44 ? -21.531 -13.336 3.662 1 65.56 44 GLY B C 1
ATOM 2822 O O . GLY B 1 44 ? -22.531 -12.648 3.885 1 65.56 44 GLY B O 1
ATOM 2823 N N . CYS B 1 45 ? -20.562 -12.883 2.943 1 68.25 45 CYS B N 1
ATOM 2824 C CA . CYS B 1 45 ? -20.703 -11.719 2.08 1 68.25 45 CYS B CA 1
ATOM 2825 C C . CYS B 1 45 ? -20.031 -11.961 0.729 1 68.25 45 CYS B C 1
ATOM 2827 O O . CYS B 1 45 ? -18.906 -12.43 0.664 1 68.25 45 CYS B O 1
ATOM 2829 N N . ASP B 1 46 ? -20.859 -11.75 -0.274 1 68.38 46 ASP B N 1
ATOM 2830 C CA . ASP B 1 46 ? -20.297 -11.852 -1.611 1 68.38 46 ASP B CA 1
ATOM 2831 C C . ASP B 1 46 ? -19.547 -10.57 -1.983 1 68.38 46 ASP B C 1
ATOM 2833 O O . ASP B 1 46 ? -18.609 -10.172 -1.294 1 68.38 46 ASP B O 1
ATOM 2837 N N . VAL B 1 47 ? -19.906 -9.953 -3.045 1 65.94 47 VAL B N 1
ATOM 2838 C CA . VAL B 1 47 ? -19.094 -8.859 -3.572 1 65.94 47 VAL B CA 1
ATOM 2839 C C . VAL B 1 47 ? -19.75 -7.52 -3.252 1 65.94 47 VAL B C 1
ATOM 2841 O O . VAL B 1 47 ? -19.297 -6.473 -3.717 1 65.94 47 VAL B O 1
ATOM 2844 N N . CYS B 1 48 ? -20.672 -7.484 -2.209 1 61.97 48 CYS B N 1
ATOM 2845 C CA . CYS B 1 48 ? -21.484 -6.277 -2.174 1 61.97 48 CYS B CA 1
ATOM 2846 C C . CYS B 1 48 ? -21.297 -5.535 -0.857 1 61.97 48 CYS B C 1
ATOM 2848 O O . CYS B 1 48 ? -21.984 -4.543 -0.597 1 61.97 48 CYS B O 1
ATOM 2850 N N . ALA B 1 49 ? -20.438 -5.938 -0.114 1 75 49 ALA B N 1
ATOM 2851 C CA . ALA B 1 49 ? -20.281 -5.246 1.163 1 75 49 ALA B CA 1
ATOM 2852 C C . ALA B 1 49 ? -19.359 -4.035 1.022 1 75 49 ALA B C 1
ATOM 2854 O O . ALA B 1 49 ? -18.406 -3.883 1.784 1 75 49 ALA B O 1
ATOM 2855 N N . ILE B 1 50 ? -19.609 -3.365 -0.048 1 78.81 50 ILE B N 1
ATOM 2856 C CA . ILE B 1 50 ? -18.875 -2.135 -0.342 1 78.81 50 ILE B CA 1
ATOM 2857 C C . ILE B 1 50 ? -19.844 -1.059 -0.817 1 78.81 50 ILE B C 1
ATOM 2859 O O . ILE B 1 50 ? -20.812 -1.354 -1.524 1 78.81 50 ILE B O 1
ATOM 2863 N N . GLY B 1 51 ? -19.703 0.158 -0.284 1 78.69 51 GLY B N 1
ATOM 2864 C CA . GLY B 1 51 ? -20.578 1.265 -0.649 1 78.69 51 GLY B CA 1
ATOM 2865 C C . GLY B 1 51 ? -19.828 2.564 -0.876 1 78.69 51 GLY B C 1
ATOM 2866 O O . GLY B 1 51 ? -18.766 2.785 -0.285 1 78.69 51 GLY B O 1
ATOM 2867 N N . ASN B 1 52 ? -20.328 3.273 -1.873 1 82.25 52 ASN B N 1
ATOM 2868 C CA . ASN B 1 52 ? -19.844 4.621 -2.141 1 82.25 52 ASN B CA 1
ATOM 2869 C C . ASN B 1 52 ? -20.906 5.672 -1.835 1 82.25 52 ASN B C 1
ATOM 2871 O O . ASN B 1 52 ? -22.078 5.488 -2.16 1 82.25 52 ASN B O 1
ATOM 2875 N N . ALA B 1 53 ? -20.516 6.625 -1.054 1 87.25 53 ALA B N 1
ATOM 2876 C CA . ALA B 1 53 ? -21.469 7.68 -0.703 1 87.25 53 ALA B CA 1
ATOM 2877 C C . ALA B 1 53 ? -20.766 9.031 -0.615 1 87.25 53 ALA B C 1
ATOM 2879 O O . ALA B 1 53 ? -19.547 9.102 -0.491 1 87.25 53 ALA B O 1
ATOM 2880 N N . ILE B 1 54 ? -21.609 10.023 -0.782 1 89.88 54 ILE B N 1
ATOM 2881 C CA . ILE B 1 54 ? -21.156 11.391 -0.55 1 89.88 54 ILE B CA 1
ATOM 2882 C C . ILE B 1 54 ? -21.422 11.789 0.898 1 89.88 54 ILE B C 1
ATOM 2884 O O . ILE B 1 54 ? -22.578 11.781 1.343 1 89.88 54 ILE B O 1
ATOM 2888 N N . TRP B 1 55 ? -20.406 12.156 1.57 1 91.62 55 TRP B N 1
ATOM 2889 C CA . TRP B 1 55 ? -20.531 12.492 2.984 1 91.62 55 TRP B CA 1
ATOM 2890 C C . TRP B 1 55 ? -20.281 13.977 3.217 1 91.62 55 TRP B C 1
ATOM 2892 O O . TRP B 1 55 ? -19.375 14.555 2.625 1 91.62 55 TRP B O 1
ATOM 2902 N N . GLY B 1 56 ? -21.125 14.547 3.951 1 90.75 56 GLY B N 1
ATOM 2903 C CA . GLY B 1 56 ? -20.969 15.93 4.367 1 90.75 56 GLY B CA 1
ATOM 2904 C C . GLY B 1 56 ? -20.859 16.094 5.871 1 90.75 56 GLY B C 1
ATOM 2905 O O . GLY B 1 56 ? -21.547 15.406 6.625 1 90.75 56 GLY B O 1
ATOM 2906 N N . GLY B 1 57 ? -20.016 16.984 6.312 1 93.19 57 GLY B N 1
ATOM 2907 C CA . GLY B 1 57 ? -19.812 17.234 7.727 1 93.19 57 GLY B CA 1
ATOM 2908 C C . GLY B 1 57 ? -18.562 18.062 8.008 1 93.19 57 GLY B C 1
ATOM 2909 O O . GLY B 1 57 ? -18.172 18.891 7.184 1 93.19 57 GLY B O 1
ATOM 2910 N N . ALA B 1 58 ? -18.078 17.953 9.234 1 93.19 58 ALA B N 1
ATOM 2911 C CA . ALA B 1 58 ? -16.875 18.703 9.641 1 93.19 58 ALA B CA 1
ATOM 2912 C C . ALA B 1 58 ? -15.633 17.812 9.57 1 93.19 58 ALA B C 1
ATOM 2914 O O . ALA B 1 58 ? -15.68 16.641 9.938 1 93.19 58 ALA B O 1
ATOM 2915 N N . LYS B 1 59 ? -14.594 18.391 9.078 1 94.19 59 LYS B N 1
ATOM 2916 C CA . LYS B 1 59 ? -13.328 17.672 9.156 1 94.19 59 LYS B CA 1
ATOM 2917 C C . LYS B 1 59 ? -12.875 17.5 10.602 1 94.19 59 LYS B C 1
ATOM 2919 O O . LYS B 1 59 ? -12.898 18.453 11.375 1 94.19 59 LYS B O 1
ATOM 2924 N N . LEU B 1 60 ? -12.531 16.328 10.906 1 95.88 60 LEU B N 1
ATOM 2925 C CA . LEU B 1 60 ? -12.086 16.062 12.273 1 95.88 60 LEU B CA 1
ATOM 2926 C C . LEU B 1 60 ? -10.891 16.938 12.633 1 95.88 60 LEU B C 1
ATOM 2928 O O . LEU B 1 60 ? -10.805 17.453 13.758 1 95.88 60 LEU B O 1
ATOM 2932 N N . ALA B 1 61 ? -9.953 17.109 11.695 1 94.44 61 ALA B N 1
ATOM 2933 C CA . ALA B 1 61 ? -8.766 17.922 11.938 1 94.44 61 ALA B CA 1
ATOM 2934 C C . ALA B 1 61 ? -9.156 19.328 12.367 1 94.44 61 ALA B C 1
ATOM 2936 O O . ALA B 1 61 ? -8.555 19.906 13.281 1 94.44 61 ALA B O 1
ATOM 2937 N N . ASP B 1 62 ? -10.148 19.875 11.727 1 92.38 62 ASP B N 1
ATOM 2938 C CA . ASP B 1 62 ? -10.625 21.219 12.07 1 92.38 62 ASP B CA 1
ATOM 2939 C C . ASP B 1 62 ? -11.219 21.25 13.477 1 92.38 62 ASP B C 1
ATOM 2941 O O . ASP B 1 62 ? -10.977 22.188 14.242 1 92.38 62 ASP B O 1
ATOM 2945 N N . VAL B 1 63 ? -11.969 20.281 13.75 1 93.38 63 VAL B N 1
ATOM 2946 C CA . VAL B 1 63 ? -12.609 20.188 15.055 1 93.38 63 VAL B CA 1
ATOM 2947 C C . VAL B 1 63 ? -11.547 20.078 16.141 1 93.38 63 VAL B C 1
ATOM 2949 O O . VAL B 1 63 ? -11.648 20.734 17.188 1 93.38 63 VAL B O 1
ATOM 2952 N N . LEU B 1 64 ? -10.562 19.25 15.922 1 94.56 64 LEU B N 1
ATOM 2953 C CA . LEU B 1 64 ? -9.492 19.062 16.891 1 94.56 64 LEU B CA 1
ATOM 2954 C C . LEU B 1 64 ? -8.703 20.344 17.078 1 94.56 64 LEU B C 1
ATOM 2956 O O . LEU B 1 64 ? -8.281 20.672 18.203 1 94.56 64 LEU B O 1
ATOM 2960 N N . GLU B 1 65 ? -8.5 21.062 16.016 1 93 65 GLU B N 1
ATOM 2961 C CA . GLU B 1 65 ? -7.812 22.344 16.109 1 93 65 GLU B CA 1
ATOM 2962 C C . GLU B 1 65 ? -8.578 23.312 17 1 93 65 GLU B C 1
ATOM 2964 O O . GLU B 1 65 ? -7.969 24.062 17.766 1 93 65 GLU B O 1
ATOM 2969 N N . LEU B 1 66 ? -9.859 23.312 16.938 1 90.5 66 LEU B N 1
ATOM 2970 C CA . LEU B 1 66 ? -10.703 24.188 17.734 1 90.5 66 LEU B CA 1
ATOM 2971 C C . LEU B 1 66 ? -10.492 23.922 19.234 1 90.5 66 LEU B C 1
ATOM 2973 O O . LEU B 1 66 ? -10.641 24.828 20.047 1 90.5 66 LEU B O 1
ATOM 2977 N N . VAL B 1 67 ? -10.086 22.734 19.484 1 91.12 67 VAL B N 1
ATOM 2978 C CA . VAL B 1 67 ? -9.93 22.406 20.906 1 91.12 67 VAL B CA 1
ATOM 2979 C C . VAL B 1 67 ? -8.445 22.422 21.281 1 91.12 67 VAL B C 1
ATOM 2981 O O . VAL B 1 67 ? -8.055 21.906 22.312 1 91.12 67 VAL B O 1
ATOM 2984 N N . GLY B 1 68 ? -7.652 22.828 20.422 1 91.75 68 GLY B N 1
ATOM 2985 C CA . GLY B 1 68 ? -6.273 23.125 20.781 1 91.75 68 GLY B CA 1
ATOM 2986 C C . GLY B 1 68 ? -5.297 22.062 20.328 1 91.75 68 GLY B C 1
ATOM 2987 O O . GLY B 1 68 ? -4.133 22.062 20.734 1 91.75 68 GLY B O 1
ATOM 2988 N N . ILE B 1 69 ? -5.715 21.109 19.594 1 93.31 69 ILE B N 1
ATOM 2989 C CA . ILE B 1 69 ? -4.805 20.109 19.062 1 93.31 69 ILE B CA 1
ATOM 2990 C C . ILE B 1 69 ? -4.328 20.531 17.672 1 93.31 69 ILE B C 1
ATOM 2992 O O . ILE B 1 69 ? -5.129 20.641 16.734 1 93.31 69 ILE B O 1
ATOM 2996 N N . PRO B 1 70 ? -3.082 20.781 17.594 1 92.31 70 PRO B N 1
ATOM 2997 C CA . PRO B 1 70 ? -2.598 21.312 16.328 1 92.31 70 PRO B CA 1
ATOM 2998 C C . PRO B 1 70 ? -2.648 20.297 15.188 1 92.31 70 PRO B C 1
ATOM 3000 O O . PRO B 1 70 ? -2.604 19.094 15.445 1 92.31 70 PRO B O 1
ATOM 3003 N N . ASN B 1 71 ? -2.75 20.812 13.984 1 90.25 71 ASN B N 1
ATOM 3004 C CA . ASN B 1 71 ? -2.635 19.938 12.812 1 90.25 71 ASN B CA 1
ATOM 3005 C C . ASN B 1 71 ? -1.294 19.219 12.781 1 90.25 71 ASN B C 1
ATOM 3007 O O . ASN B 1 71 ? -0.292 19.734 13.281 1 90.25 71 ASN B O 1
ATOM 3011 N N . LEU B 1 72 ? -1.332 17.984 12.312 1 88.62 72 LEU B N 1
ATOM 3012 C CA . LEU B 1 72 ? -0.155 17.156 12.086 1 88.62 72 LEU B CA 1
ATOM 3013 C C . LEU B 1 72 ? 0.501 16.766 13.406 1 88.62 72 LEU B C 1
ATOM 3015 O O . LEU B 1 72 ? 1.719 16.578 13.469 1 88.62 72 LEU B O 1
ATOM 3019 N N . ALA B 1 73 ? -0.253 16.75 14.445 1 91.44 73 ALA B N 1
ATOM 3020 C CA . ALA B 1 73 ? 0.239 16.266 15.734 1 91.44 73 ALA B CA 1
ATOM 3021 C C . ALA B 1 73 ? 0.213 14.742 15.789 1 91.44 73 ALA B C 1
ATOM 3023 O O . ALA B 1 73 ? -0.766 14.109 15.383 1 91.44 73 ALA B O 1
ATOM 3024 N N . SER B 1 74 ? 1.354 14.203 16.281 1 91.81 74 SER B N 1
ATOM 3025 C CA . SER B 1 74 ? 1.404 12.758 16.453 1 91.81 74 SER B CA 1
ATOM 3026 C C . SER B 1 74 ? 1.268 12.383 17.938 1 91.81 74 SER B C 1
ATOM 3028 O O . SER B 1 74 ? 0.997 11.227 18.266 1 91.81 74 SER B O 1
ATOM 3030 N N . ILE B 1 75 ? 1.552 13.312 18.781 1 94.19 75 ILE B N 1
ATOM 3031 C CA . ILE B 1 75 ? 1.45 13.141 20.219 1 94.19 75 ILE B CA 1
ATOM 3032 C C . ILE B 1 75 ? 1.056 14.461 20.875 1 94.19 75 ILE B C 1
ATOM 3034 O O . ILE B 1 75 ? 1.559 15.523 20.5 1 94.19 75 ILE B O 1
ATOM 3038 N N . THR B 1 76 ? 0.114 14.453 21.734 1 95.5 76 THR B N 1
ATOM 3039 C CA . THR B 1 76 ? -0.242 15.656 22.469 1 95.5 76 THR B CA 1
ATOM 3040 C C . THR B 1 76 ? 0.698 15.859 23.656 1 95.5 76 THR B C 1
ATOM 3042 O O . THR B 1 76 ? 1.384 14.922 24.078 1 95.5 76 THR B O 1
ATOM 3045 N N . PRO B 1 77 ? 0.698 17.078 24.203 1 93.31 77 PRO B N 1
ATOM 3046 C CA . PRO B 1 77 ? 1.521 17.312 25.391 1 93.31 77 PRO B CA 1
ATOM 3047 C C . PRO B 1 77 ? 1.18 16.375 26.531 1 93.31 77 PRO B C 1
ATOM 3049 O O . PRO B 1 77 ? 2.047 16.047 27.359 1 93.31 77 PRO B O 1
ATOM 3052 N N . LEU B 1 78 ? -0.021 15.883 26.609 1 94.5 78 LEU B N 1
ATOM 3053 C CA . LEU B 1 78 ? -0.466 15.016 27.703 1 94.5 78 LEU B CA 1
ATOM 3054 C C . LEU B 1 78 ? -0.248 13.547 27.344 1 94.5 78 LEU B C 1
ATOM 3056 O O . LEU B 1 78 ? -0.675 12.656 28.094 1 94.5 78 LEU B O 1
ATOM 3060 N N . GLY B 1 79 ? 0.292 13.281 26.203 1 94.62 79 GLY B N 1
ATOM 3061 C CA . GLY B 1 79 ? 0.694 11.93 25.844 1 94.62 79 GLY B CA 1
ATOM 3062 C C . GLY B 1 79 ? -0.324 11.211 24.984 1 94.62 79 GLY B C 1
ATOM 3063 O O . GLY B 1 79 ? -0.213 10.008 24.75 1 94.62 79 GLY B O 1
ATOM 3064 N N . GLY B 1 80 ? -1.325 11.922 24.516 1 96.12 80 GLY B N 1
ATOM 3065 C CA . GLY B 1 80 ? -2.312 11.32 23.625 1 96.12 80 GLY B CA 1
ATOM 3066 C C . GLY B 1 80 ? -1.761 10.984 22.266 1 96.12 80 GLY B C 1
ATOM 3067 O O . GLY B 1 80 ? -1.097 11.812 21.625 1 96.12 80 GLY B O 1
ATOM 3068 N N . LYS B 1 81 ? -1.998 9.719 21.812 1 96 81 LYS B N 1
ATOM 3069 C CA . LYS B 1 81 ? -1.465 9.281 20.531 1 96 81 LYS B CA 1
ATOM 3070 C C . LYS B 1 81 ? -2.574 8.75 19.625 1 96 81 LYS B C 1
ATOM 3072 O O . LYS B 1 81 ? -2.338 8.445 18.453 1 96 81 LYS B O 1
ATOM 3077 N N . HIS B 1 82 ? -3.725 8.633 20.203 1 97.38 82 HIS B N 1
ATOM 3078 C CA . HIS B 1 82 ? -4.867 8.102 19.469 1 97.38 82 HIS B CA 1
ATOM 3079 C C . HIS B 1 82 ? -6.117 8.945 19.719 1 97.38 82 HIS B C 1
ATOM 3081 O O . HIS B 1 82 ? -6.25 9.57 20.766 1 97.38 82 HIS B O 1
ATOM 3087 N N . VAL B 1 83 ? -6.934 9 18.719 1 98.06 83 VAL B N 1
ATOM 3088 C CA . VAL B 1 83 ? -8.281 9.547 18.859 1 98.06 83 VAL B CA 1
ATOM 3089 C C . VAL B 1 83 ? -9.297 8.414 18.906 1 98.06 83 VAL B C 1
ATOM 3091 O O . VAL B 1 83 ? -9.422 7.641 17.938 1 98.06 83 VAL B O 1
ATOM 3094 N N . GLU B 1 84 ? -9.992 8.336 19.969 1 97.94 84 GLU B N 1
ATOM 3095 C CA . GLU B 1 84 ? -10.953 7.262 20.188 1 97.94 84 GLU B CA 1
ATOM 3096 C C . GLU B 1 84 ? -12.383 7.754 19.984 1 97.94 84 GLU B C 1
ATOM 3098 O O . GLU B 1 84 ? -12.75 8.836 20.453 1 97.94 84 GLU B O 1
ATOM 3103 N N . PHE B 1 85 ? -13.141 7.012 19.266 1 97.56 85 PHE B N 1
ATOM 3104 C CA . PHE B 1 85 ? -14.555 7.266 19.016 1 97.56 85 PHE B CA 1
ATOM 3105 C C . PHE B 1 85 ? -15.422 6.27 19.766 1 97.56 85 PHE B C 1
ATOM 3107 O O . PHE B 1 85 ? -15.25 5.055 19.625 1 97.56 85 PHE B O 1
ATOM 3114 N N . ILE B 1 86 ? -16.328 6.781 20.531 1 95.44 86 ILE B N 1
ATOM 3115 C CA . ILE B 1 86 ? -17.219 5.926 21.312 1 95.44 86 ILE B CA 1
ATOM 3116 C C . ILE B 1 86 ? -18.656 6.09 20.828 1 95.44 86 ILE B C 1
ATOM 3118 O O . ILE B 1 86 ? -19.156 7.211 20.719 1 95.44 86 ILE B O 1
ATOM 3122 N N . SER B 1 87 ? -19.25 4.953 20.562 1 95 87 SER B N 1
ATOM 3123 C CA . SER B 1 87 ? -20.641 4.949 20.094 1 95 87 SER B CA 1
ATOM 3124 C C . SER B 1 87 ? -21.609 4.883 21.266 1 95 87 SER B C 1
ATOM 3126 O O . SER B 1 87 ? -21.266 4.375 22.344 1 95 87 SER B O 1
ATOM 3128 N N . VAL B 1 88 ? -22.844 5.375 21 1 91.5 88 VAL B N 1
ATOM 3129 C CA . VAL B 1 88 ? -23.938 5.18 21.938 1 91.5 88 VAL B CA 1
ATOM 3130 C C . VAL B 1 88 ? -24.375 3.717 21.938 1 91.5 88 VAL B C 1
ATOM 3132 O O . VAL B 1 88 ? -24.844 3.197 22.953 1 91.5 88 VAL B O 1
ATOM 3135 N N . ASP B 1 89 ? -24.141 3.115 20.781 1 86.56 89 ASP B N 1
ATOM 3136 C CA . ASP B 1 89 ? -24.578 1.738 20.562 1 86.56 89 ASP B CA 1
ATOM 3137 C C . ASP B 1 89 ? -23.703 0.758 21.344 1 86.56 89 ASP B C 1
ATOM 3139 O O . ASP B 1 89 ? -22.484 0.906 21.391 1 86.56 89 ASP B O 1
ATOM 3143 N N . LYS B 1 90 ? -24.422 -0.179 21.984 1 82 90 LYS B N 1
ATOM 3144 C CA . LYS B 1 90 ? -23.734 -1.217 22.734 1 82 90 LYS B CA 1
ATOM 3145 C C . LYS B 1 90 ? -23.703 -2.535 21.969 1 82 90 LYS B C 1
ATOM 3147 O O . LYS B 1 90 ? -24.688 -2.906 21.328 1 82 90 LYS B O 1
ATOM 3152 N N . CYS B 1 91 ? -22.578 -2.982 21.781 1 72.12 91 CYS B N 1
ATOM 3153 C CA . CYS B 1 91 ? -22.406 -4.242 21.062 1 72.12 91 CYS B CA 1
ATOM 3154 C C . CYS B 1 91 ? -22.625 -5.43 21.984 1 72.12 91 CYS B C 1
ATOM 3156 O O . CYS B 1 91 ? -22.203 -5.41 23.141 1 72.12 91 CYS B O 1
ATOM 3158 N N . LYS B 1 92 ? -23.406 -6.375 21.5 1 66.62 92 LYS B N 1
ATOM 3159 C CA . LYS B 1 92 ? -23.734 -7.578 22.25 1 66.62 92 LYS B CA 1
ATOM 3160 C C . LYS B 1 92 ? -22.484 -8.383 22.578 1 66.62 92 LYS B C 1
ATOM 3162 O O . LYS B 1 92 ? -22.391 -8.984 23.656 1 66.62 92 LYS B O 1
ATOM 3167 N N . GLU B 1 93 ? -21.578 -8.289 21.578 1 64.75 93 GLU B N 1
ATOM 3168 C CA . GLU B 1 93 ? -20.391 -9.109 21.75 1 64.75 93 GLU B CA 1
ATOM 3169 C C . GLU B 1 93 ? -19.531 -8.602 22.906 1 64.75 93 GLU B C 1
ATOM 3171 O O . GLU B 1 93 ? -18.828 -9.375 23.562 1 64.75 93 GLU B O 1
ATOM 3176 N N . ASN B 1 94 ? -19.469 -7.281 23.141 1 63.47 94 ASN B N 1
ATOM 3177 C CA . ASN B 1 94 ? -18.5 -6.672 24.031 1 63.47 94 ASN B CA 1
ATOM 3178 C C . ASN B 1 94 ? -19.141 -6.172 25.328 1 63.47 94 ASN B C 1
ATOM 3180 O O . ASN B 1 94 ? -18.453 -5.676 26.219 1 63.47 94 ASN B O 1
ATOM 3184 N N . GLU B 1 95 ? -20.344 -6.445 25.547 1 70.19 95 GLU B N 1
ATOM 3185 C CA . GLU B 1 95 ? -21.062 -5.836 26.656 1 70.19 95 GLU B CA 1
ATOM 3186 C C . GLU B 1 95 ? -20.656 -4.379 26.844 1 70.19 95 GLU B C 1
ATOM 3188 O O . GLU B 1 95 ? -20.531 -3.906 27.969 1 70.19 95 GLU B O 1
ATOM 3193 N N . GLY B 1 96 ? -20.156 -3.689 25.906 1 81.12 96 GLY B N 1
ATOM 3194 C CA . GLY B 1 96 ? -19.766 -2.287 25.906 1 81.12 96 GLY B CA 1
ATOM 3195 C C . GLY B 1 96 ? -20.062 -1.572 24.609 1 81.12 96 GLY B C 1
ATOM 3196 O O . GLY B 1 96 ? -20.656 -2.152 23.703 1 81.12 96 GLY B O 1
ATOM 3197 N N . PRO B 1 97 ? -19.812 -0.323 24.672 1 89.12 97 PRO B N 1
ATOM 3198 C CA . PRO B 1 97 ? -20.062 0.443 23.453 1 89.12 97 PRO B CA 1
ATOM 3199 C C . PRO B 1 97 ? -19.141 0.048 22.312 1 89.12 97 PRO B C 1
ATOM 3201 O O . PRO B 1 97 ? -18.047 -0.479 22.547 1 89.12 97 PRO B O 1
ATOM 3204 N N . ASN B 1 98 ? -19.703 0.208 21.109 1 91.94 98 ASN B N 1
ATOM 3205 C CA . ASN B 1 98 ? -18.812 0.133 19.969 1 91.94 98 ASN B CA 1
ATOM 3206 C C . ASN B 1 98 ? -17.797 1.271 19.969 1 91.94 98 ASN B C 1
ATOM 3208 O O . ASN B 1 98 ? -18.156 2.436 20.141 1 91.94 98 ASN B O 1
ATOM 3212 N N . GLU B 1 99 ? -16.547 0.913 19.938 1 94.56 99 GLU B N 1
ATOM 3213 C CA . GLU B 1 99 ? -15.5 1.925 19.969 1 94.56 99 GLU B CA 1
ATOM 3214 C C . GLU B 1 99 ? -14.352 1.556 19.031 1 94.56 99 GLU B C 1
ATOM 3216 O O . GLU B 1 99 ? -14.102 0.374 18.781 1 94.56 99 GLU B O 1
ATOM 3221 N N . ALA B 1 100 ? -13.734 2.516 18.516 1 96.5 100 ALA B N 1
ATOM 3222 C CA . ALA B 1 100 ? -12.562 2.391 17.656 1 96.5 100 ALA B CA 1
ATOM 3223 C C . ALA B 1 100 ? -11.672 3.621 17.781 1 96.5 100 ALA B C 1
ATOM 3225 O O . ALA B 1 100 ? -12.102 4.672 18.25 1 96.5 100 ALA B O 1
ATOM 3226 N N . SER B 1 101 ? -10.453 3.5 17.453 1 97.88 101 SER B N 1
ATOM 3227 C CA . SER B 1 101 ? -9.57 4.66 17.453 1 97.88 101 SER B CA 1
ATOM 3228 C C . SER B 1 101 ? -8.688 4.695 16.219 1 97.88 101 SER B C 1
ATOM 3230 O O . SER B 1 101 ? -8.508 3.674 15.547 1 97.88 101 SER B O 1
ATOM 3232 N N . ILE B 1 102 ? -8.258 5.832 15.883 1 97.56 102 ILE B N 1
ATOM 3233 C CA . ILE B 1 102 ? -7.25 6.055 14.852 1 97.56 102 ILE B CA 1
ATOM 3234 C C . ILE B 1 102 ? -6.07 6.82 15.438 1 97.56 102 ILE B C 1
ATOM 3236 O O . ILE B 1 102 ? -6.199 7.484 16.469 1 97.56 102 ILE B O 1
ATOM 3240 N N . PRO B 1 103 ? -4.891 6.652 14.836 1 95.62 103 PRO B N 1
ATOM 3241 C CA . PRO B 1 103 ? -3.748 7.438 15.312 1 95.62 103 PRO B CA 1
ATOM 3242 C C . PRO B 1 103 ? -4.004 8.945 15.273 1 95.62 103 PRO B C 1
ATOM 3244 O O . PRO B 1 103 ? -4.652 9.438 14.344 1 95.62 103 PRO B O 1
ATOM 3247 N N . LEU B 1 104 ? -3.465 9.633 16.219 1 96.56 104 LEU B N 1
ATOM 3248 C CA . LEU B 1 104 ? -3.65 11.078 16.312 1 96.56 104 LEU B CA 1
ATOM 3249 C C . LEU B 1 104 ? -3.166 11.773 15.047 1 96.56 104 LEU B C 1
ATOM 3251 O O . LEU B 1 104 ? -3.809 12.703 14.555 1 96.56 104 LEU B O 1
ATOM 3255 N N . ILE B 1 105 ? -2.082 11.32 14.508 1 93.25 105 ILE B N 1
ATOM 3256 C CA . ILE B 1 105 ? -1.513 11.938 13.312 1 93.25 105 ILE B CA 1
ATOM 3257 C C . ILE B 1 105 ? -2.51 11.852 12.164 1 93.25 105 ILE B C 1
ATOM 3259 O O . ILE B 1 105 ? -2.648 12.797 11.375 1 93.25 105 ILE B O 1
ATOM 3263 N N . GLN B 1 106 ? -3.174 10.758 12.062 1 94.44 106 GLN B N 1
ATOM 3264 C CA . GLN B 1 106 ? -4.195 10.609 11.031 1 94.44 106 GLN B CA 1
ATOM 3265 C C . GLN B 1 106 ? -5.367 11.555 11.273 1 94.44 106 GLN B C 1
ATOM 3267 O O . GLN B 1 106 ? -5.898 12.141 10.336 1 94.44 106 GLN B O 1
ATOM 3272 N N . ALA B 1 107 ? -5.707 11.711 12.461 1 96.88 107 ALA B N 1
ATOM 3273 C CA . ALA B 1 107 ? -6.848 12.539 12.844 1 96.88 107 ALA B CA 1
ATOM 3274 C C . ALA B 1 107 ? -6.543 14.016 12.641 1 96.88 107 ALA B C 1
ATOM 3276 O O . ALA B 1 107 ? -7.449 14.812 12.383 1 96.88 107 ALA B O 1
ATOM 3277 N N . THR B 1 108 ? -5.305 14.375 12.734 1 95.19 108 THR B N 1
ATOM 3278 C CA . THR B 1 108 ? -4.941 15.781 12.703 1 95.19 108 THR B CA 1
ATOM 3279 C C . THR B 1 108 ? -4.418 16.188 11.328 1 95.19 108 THR B C 1
ATOM 3281 O O . THR B 1 108 ? -3.998 17.328 11.117 1 95.19 108 THR B O 1
ATOM 3284 N N . THR B 1 109 ? -4.379 15.266 10.484 1 90.88 109 THR B N 1
ATOM 3285 C CA . THR B 1 109 ? -3.949 15.555 9.125 1 90.88 109 THR B CA 1
ATOM 3286 C C . THR B 1 109 ? -5.152 15.82 8.219 1 90.88 109 THR B C 1
ATOM 3288 O O . THR B 1 109 ? -5.941 14.906 7.957 1 90.88 109 THR B O 1
ATOM 3291 N N . SER B 1 110 ? -5.195 17 7.672 1 88 110 SER B N 1
ATOM 3292 C CA . SER B 1 110 ? -6.336 17.422 6.863 1 88 110 SER B CA 1
ATOM 3293 C C . SER B 1 110 ? -6.492 16.531 5.629 1 88 110 SER B C 1
ATOM 3295 O O . SER B 1 110 ? -7.613 16.219 5.227 1 88 110 SER B O 1
ATOM 3297 N N . ASP B 1 111 ? -5.43 16.062 5.102 1 86.69 111 ASP B N 1
ATOM 3298 C CA . ASP B 1 111 ? -5.445 15.281 3.869 1 86.69 111 ASP B CA 1
ATOM 3299 C C . ASP B 1 111 ? -5.969 13.867 4.117 1 86.69 111 ASP B C 1
ATOM 3301 O O . ASP B 1 111 ? -6.289 13.141 3.174 1 86.69 111 ASP B O 1
ATOM 3305 N N . SER B 1 112 ? -6.004 13.516 5.422 1 91.75 112 SER B N 1
ATOM 3306 C CA . SER B 1 112 ? -6.605 12.227 5.738 1 91.75 112 SER B CA 1
ATOM 3307 C C . SER B 1 112 ? -8.117 12.266 5.574 1 91.75 112 SER B C 1
ATOM 3309 O O . SER B 1 112 ? -8.773 11.219 5.535 1 91.75 112 SER B O 1
ATOM 3311 N N . GLU B 1 113 ? -8.75 13.383 5.582 1 92.44 113 GLU B N 1
ATOM 3312 C CA . GLU B 1 113 ? -10.148 13.656 5.277 1 92.44 113 GLU B CA 1
ATOM 3313 C C . GLU B 1 113 ? -11.078 12.844 6.18 1 92.44 113 GLU B C 1
ATOM 3315 O O . GLU B 1 113 ? -12.078 12.289 5.715 1 92.44 113 GLU B O 1
ATOM 3320 N N . VAL B 1 114 ? -10.641 12.727 7.449 1 95.69 114 VAL B N 1
ATOM 3321 C CA . VAL B 1 114 ? -11.57 12.164 8.43 1 95.69 114 VAL B CA 1
ATOM 3322 C C . VAL B 1 114 ? -12.68 13.164 8.727 1 95.69 114 VAL B C 1
ATOM 3324 O O . VAL B 1 114 ? -12.406 14.336 9 1 95.69 114 VAL B O 1
ATOM 3327 N N . ILE B 1 115 ? -13.969 12.648 8.68 1 94.94 115 ILE B N 1
ATOM 3328 C CA . ILE B 1 115 ? -15.094 13.57 8.773 1 94.94 115 ILE B CA 1
ATOM 3329 C C . ILE B 1 115 ? -16.016 13.148 9.906 1 94.94 115 ILE B C 1
ATOM 3331 O O . ILE B 1 115 ? -16.266 11.953 10.102 1 94.94 115 ILE B O 1
ATOM 3335 N N . LEU B 1 116 ? -16.375 14.109 10.641 1 95.25 116 LEU B N 1
ATOM 3336 C CA . LEU B 1 116 ? -17.594 13.961 11.445 1 95.25 116 LEU B CA 1
ATOM 3337 C C . LEU B 1 116 ? -18.828 14.273 10.617 1 95.25 116 LEU B C 1
ATOM 3339 O O . LEU B 1 116 ? -19.188 15.438 10.438 1 95.25 116 LEU B O 1
ATOM 3343 N N . ALA B 1 117 ? -19.469 13.227 10.188 1 94.12 117 ALA B N 1
ATOM 3344 C CA . ALA B 1 117 ? -20.516 13.359 9.172 1 94.12 117 ALA B CA 1
ATOM 3345 C C . ALA B 1 117 ? -21.891 13.516 9.805 1 94.12 117 ALA B C 1
ATOM 3347 O O . ALA B 1 117 ? -22.234 12.789 10.75 1 94.12 117 ALA B O 1
ATOM 3348 N N . TYR B 1 118 ? -22.609 14.469 9.312 1 93.94 118 TYR B N 1
ATOM 3349 C CA . TYR B 1 118 ? -24.016 14.602 9.68 1 93.94 118 TYR B CA 1
ATOM 3350 C C . TYR B 1 118 ? -24.906 14.633 8.438 1 93.94 118 TYR B C 1
ATOM 3352 O O . TYR B 1 118 ? -26.125 14.797 8.547 1 93.94 118 TYR B O 1
ATOM 3360 N N . GLU B 1 119 ? -24.312 14.445 7.258 1 92.69 119 GLU B N 1
ATOM 3361 C CA . GLU B 1 119 ? -25.031 14.328 5.992 1 92.69 119 GLU B CA 1
ATOM 3362 C C . GLU B 1 119 ? -24.5 13.172 5.156 1 92.69 119 GLU B C 1
ATOM 3364 O O . GLU B 1 119 ? -23.312 12.875 5.184 1 92.69 119 GLU B O 1
ATOM 3369 N N . MET B 1 120 ? -25.406 12.531 4.426 1 91.06 120 MET B N 1
ATOM 3370 C CA . MET B 1 120 ? -25.094 11.5 3.443 1 91.06 120 MET B CA 1
ATOM 3371 C C . MET B 1 120 ? -25.891 11.703 2.162 1 91.06 120 MET B C 1
ATOM 3373 O O . MET B 1 120 ? -27.125 11.797 2.201 1 91.06 120 MET B O 1
ATOM 3377 N N . ASN B 1 121 ? -25.156 11.836 1.078 1 90.81 121 ASN B N 1
ATOM 3378 C CA . ASN B 1 121 ? -25.781 12.023 -0.23 1 90.81 121 ASN B CA 1
ATOM 3379 C C . ASN B 1 121 ? -26.688 13.25 -0.245 1 90.81 121 ASN B C 1
ATOM 3381 O O . ASN B 1 121 ? -27.812 13.188 -0.76 1 90.81 121 ASN B O 1
ATOM 3385 N N . GLY B 1 122 ? -26.266 14.219 0.388 1 86.38 122 GLY B N 1
ATOM 3386 C CA . GLY B 1 122 ? -26.953 15.492 0.323 1 86.38 122 GLY B CA 1
ATOM 3387 C C . GLY B 1 122 ? -28.078 15.617 1.333 1 86.38 122 GLY B C 1
ATOM 3388 O O . GLY B 1 122 ? -28.734 16.672 1.429 1 86.38 122 GLY B O 1
ATOM 3389 N N . GLU B 1 123 ? -28.328 14.594 2.076 1 90.94 123 GLU B N 1
ATOM 3390 C CA . GLU B 1 123 ? -29.406 14.586 3.076 1 90.94 123 GLU B CA 1
ATOM 3391 C C . GLU B 1 123 ? -28.844 14.359 4.477 1 90.94 123 GLU B C 1
ATOM 3393 O O . GLU B 1 123 ? -27.781 13.758 4.637 1 90.94 123 GLU B O 1
ATOM 3398 N N . PRO B 1 124 ? -29.609 14.914 5.453 1 91.75 124 PRO B N 1
ATOM 3399 C CA . PRO B 1 124 ? -29.203 14.578 6.816 1 91.75 124 PRO B CA 1
ATOM 3400 C C . PRO B 1 124 ? -29.141 13.078 7.062 1 91.75 124 PRO B C 1
ATOM 3402 O O . PRO B 1 124 ? -29.938 12.32 6.512 1 91.75 124 PRO B O 1
ATOM 3405 N N . LEU B 1 125 ? -28.141 12.711 7.875 1 91.81 125 LEU B N 1
ATOM 3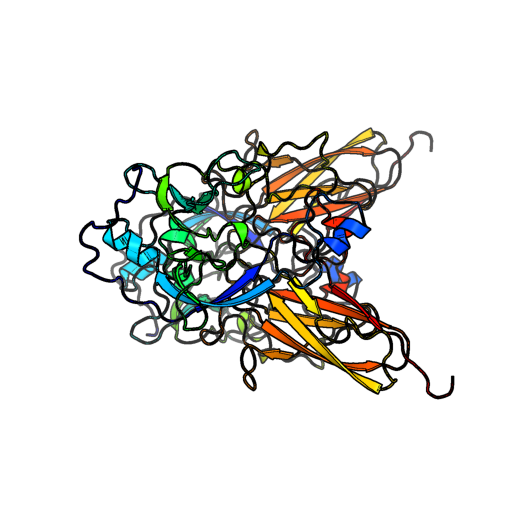406 C CA . LEU B 1 125 ? -28.031 11.297 8.211 1 91.81 125 LEU B CA 1
ATOM 3407 C C . LEU B 1 125 ? -29.344 10.758 8.766 1 91.81 125 LEU B C 1
ATOM 3409 O O . LEU B 1 125 ? -30.031 11.453 9.508 1 91.81 125 LEU B O 1
ATOM 3413 N N . ASN B 1 126 ? -29.672 9.547 8.406 1 92.12 126 ASN B N 1
ATOM 3414 C CA . ASN B 1 126 ? -30.766 8.859 9.086 1 92.12 126 ASN B CA 1
ATOM 3415 C C . ASN B 1 126 ? -30.266 7.988 10.234 1 92.12 126 ASN B C 1
ATOM 3417 O O . ASN B 1 126 ? -29.062 7.879 10.445 1 92.12 126 ASN B O 1
ATOM 3421 N N . ARG B 1 127 ? -31.188 7.449 10.984 1 90.75 127 ARG B N 1
ATOM 3422 C CA . ARG B 1 127 ? -30.828 6.668 12.164 1 90.75 127 ARG B CA 1
ATOM 3423 C C . ARG B 1 127 ? -29.984 5.457 11.781 1 90.75 127 ARG B C 1
ATOM 3425 O O . ARG B 1 127 ? -29 5.148 12.453 1 90.75 127 ARG B O 1
ATOM 3432 N N . ASP B 1 128 ? -30.281 4.82 10.734 1 89.94 128 ASP B N 1
ATOM 3433 C CA . ASP B 1 128 ? -29.594 3.598 10.328 1 89.94 128 ASP B CA 1
ATOM 3434 C C . ASP B 1 128 ? -28.141 3.879 9.938 1 89.94 128 ASP B C 1
ATOM 3436 O O . ASP B 1 128 ? -27.297 2.996 10.023 1 89.94 128 ASP B O 1
ATOM 3440 N N . HIS B 1 129 ? -27.922 5.09 9.578 1 90.31 129 HIS B N 1
ATOM 3441 C CA . HIS B 1 129 ? -26.594 5.426 9.086 1 90.31 129 HIS B CA 1
ATOM 3442 C C . HIS B 1 129 ? -25.812 6.25 10.117 1 90.31 129 HIS B C 1
ATOM 3444 O O . HIS B 1 129 ? -24.812 6.879 9.781 1 90.31 129 HIS B O 1
ATOM 3450 N N . GLY B 1 130 ? -26.297 6.305 11.305 1 92.19 130 GLY B N 1
ATOM 3451 C CA . GLY B 1 130 ? -25.484 6.832 12.383 1 92.19 130 GLY B CA 1
ATOM 3452 C C . GLY B 1 130 ? -25.906 8.211 12.844 1 92.19 130 GLY B C 1
ATOM 3453 O O . GLY B 1 130 ? -25.141 8.938 13.469 1 92.19 130 GLY B O 1
ATOM 3454 N N . TYR B 1 131 ? -27.125 8.648 12.406 1 92 131 TYR B N 1
ATOM 3455 C CA . TYR B 1 131 ? -27.656 9.906 12.93 1 92 131 TYR B CA 1
ATOM 3456 C C . TYR B 1 131 ? -27.484 9.984 14.438 1 92 131 TYR B C 1
ATOM 3458 O O . TYR B 1 131 ? -27.641 8.984 15.148 1 92 131 TYR B O 1
ATOM 3466 N N . PRO B 1 132 ? -27.188 11.148 15.016 1 92.88 132 PRO B N 1
ATOM 3467 C CA . PRO B 1 132 ? -27.047 12.43 14.32 1 92.88 132 PRO B CA 1
ATOM 3468 C C . PRO B 1 132 ? -25.625 12.664 13.812 1 92.88 132 PRO B C 1
ATOM 3470 O O . PRO B 1 132 ? -25.391 13.555 12.984 1 92.88 132 PRO B O 1
ATOM 3473 N N . LEU B 1 133 ? -24.703 11.875 14.352 1 94.38 133 LEU B N 1
ATOM 3474 C CA . LEU B 1 133 ? -23.297 12.094 14.016 1 94.38 133 LEU B CA 1
ATOM 3475 C C . LEU B 1 133 ? -22.562 10.766 13.906 1 94.38 133 LEU B C 1
ATOM 3477 O O . LEU B 1 133 ? -22.734 9.875 14.734 1 94.38 133 LEU B O 1
ATOM 3481 N N . ARG B 1 134 ? -21.844 10.656 12.867 1 94.56 134 ARG B N 1
ATOM 3482 C CA . ARG B 1 134 ? -20.969 9.492 12.727 1 94.56 134 ARG B CA 1
ATOM 3483 C C . ARG B 1 134 ? -19.578 9.906 12.25 1 94.56 134 ARG B C 1
ATOM 3485 O O . ARG B 1 134 ? -19.406 10.977 11.656 1 94.56 134 ARG B O 1
ATOM 3492 N N . VAL B 1 135 ? -18.625 9.117 12.562 1 96.31 135 VAL B N 1
ATOM 3493 C CA . VAL B 1 135 ? -17.281 9.359 12.055 1 96.31 135 VAL B CA 1
ATOM 3494 C C . VAL B 1 135 ? -17.062 8.562 10.773 1 96.31 135 VAL B C 1
ATOM 3496 O O . VAL B 1 135 ? -17.469 7.402 10.68 1 96.31 135 VAL B O 1
ATOM 3499 N N . ILE B 1 136 ? -16.516 9.18 9.742 1 95.81 136 ILE B N 1
ATOM 3500 C CA . ILE B 1 136 ? -16.078 8.531 8.516 1 95.81 136 ILE B CA 1
ATOM 3501 C C . ILE B 1 136 ? -14.562 8.602 8.406 1 95.81 136 ILE B C 1
ATOM 3503 O O . ILE B 1 136 ? -13.992 9.695 8.352 1 95.81 136 ILE B O 1
ATOM 3507 N N . VAL B 1 137 ? -13.914 7.477 8.461 1 96.38 137 VAL B N 1
ATOM 3508 C CA . VAL B 1 137 ? -12.469 7.379 8.281 1 96.38 137 VAL B CA 1
ATOM 3509 C C . VAL B 1 137 ? -12.164 6.777 6.91 1 96.38 137 VAL B C 1
ATOM 3511 O O . VAL B 1 137 ? -12.219 5.559 6.734 1 96.38 137 VAL B O 1
ATOM 3514 N N . PRO B 1 138 ? -11.773 7.586 5.922 1 94.94 138 PRO B N 1
ATOM 3515 C CA . PRO B 1 138 ? -11.578 7.078 4.562 1 94.94 138 PRO B CA 1
ATOM 3516 C C . PRO B 1 138 ? -10.375 6.148 4.449 1 94.94 138 PRO B C 1
ATOM 3518 O O . PRO B 1 138 ? -9.375 6.344 5.145 1 94.94 138 PRO B O 1
ATOM 3521 N N . GLY B 1 139 ? -10.484 5.145 3.57 1 93.25 139 GLY B N 1
ATOM 3522 C CA . GLY B 1 139 ? -9.336 4.328 3.199 1 93.25 139 GLY B CA 1
ATOM 3523 C C . GLY B 1 139 ? -9.07 3.197 4.172 1 93.25 139 GLY B C 1
ATOM 3524 O O . GLY B 1 139 ? -8.078 2.48 4.043 1 93.25 139 GLY B O 1
ATOM 3525 N N . VAL B 1 140 ? -9.859 3.107 5.215 1 94.56 140 VAL B N 1
ATOM 3526 C CA . VAL B 1 140 ? -9.734 2.029 6.191 1 94.56 140 VAL B CA 1
ATOM 3527 C C . VAL B 1 140 ? -11.023 1.211 6.227 1 94.56 140 VAL B C 1
ATOM 3529 O O . VAL B 1 140 ? -12.039 1.613 5.648 1 94.56 140 VAL B O 1
ATOM 3532 N N . ILE B 1 141 ? -10.969 0.032 6.82 1 93.06 141 ILE B N 1
ATOM 3533 C CA . ILE B 1 141 ? -12.148 -0.822 6.879 1 93.06 141 ILE B CA 1
ATOM 3534 C C . ILE B 1 141 ? -13.289 -0.078 7.57 1 93.06 141 ILE B C 1
ATOM 3536 O O . ILE B 1 141 ? -13.062 0.715 8.484 1 93.06 141 ILE B O 1
ATOM 3540 N N . GLY B 1 142 ? -14.531 -0.41 7.207 1 92.69 142 GLY B N 1
ATOM 3541 C CA . GLY B 1 142 ? -15.727 0.28 7.664 1 92.69 142 GLY B CA 1
ATOM 3542 C C . GLY B 1 142 ? -15.906 0.231 9.172 1 92.69 142 GLY B C 1
ATOM 3543 O O . GLY B 1 142 ? -16.484 1.139 9.758 1 92.69 142 GLY B O 1
ATOM 3544 N N . ALA B 1 143 ? -15.32 -0.75 9.789 1 92.12 143 ALA B N 1
ATOM 3545 C CA . ALA B 1 143 ? -15.484 -0.962 11.227 1 92.12 143 ALA B CA 1
ATOM 3546 C C . ALA B 1 143 ? -14.883 0.192 12.023 1 92.12 143 ALA B C 1
ATOM 3548 O O . ALA B 1 143 ? -15.195 0.37 13.203 1 92.12 143 ALA B O 1
ATOM 3549 N N . ARG B 1 144 ? -14.031 1.011 11.398 1 96 144 ARG B N 1
ATOM 3550 C CA . ARG B 1 144 ? -13.398 2.111 12.117 1 96 144 ARG B CA 1
ATOM 3551 C C . ARG B 1 144 ? -14.234 3.383 12.023 1 96 144 ARG B C 1
ATOM 3553 O O . ARG B 1 144 ? -13.953 4.367 12.711 1 96 144 ARG B O 1
ATOM 3560 N N . SER B 1 145 ? -15.203 3.385 11.156 1 95.19 145 SER B N 1
ATOM 3561 C CA . SER B 1 145 ? -16.125 4.504 11.016 1 95.19 145 SER B CA 1
ATOM 3562 C C . SER B 1 145 ? -17.328 4.352 11.945 1 95.19 145 SER B C 1
ATOM 3564 O O . SER B 1 145 ? -18.406 3.938 11.516 1 95.19 145 SER B O 1
ATOM 3566 N N . VAL B 1 146 ? -17.141 4.781 13.117 1 95.38 146 VAL B N 1
ATOM 3567 C CA . VAL B 1 146 ? -18.094 4.535 14.203 1 95.38 146 VAL B CA 1
ATOM 3568 C C . VAL B 1 146 ? -19.375 5.328 13.969 1 95.38 146 VAL B C 1
ATOM 3570 O O . VAL B 1 146 ? -19.328 6.527 13.695 1 95.38 146 VAL B O 1
ATOM 3573 N N . LYS B 1 147 ? -20.484 4.625 14.086 1 93.81 147 LYS B N 1
ATOM 3574 C CA . LYS B 1 147 ? -21.812 5.246 13.977 1 93.81 147 LYS B CA 1
ATOM 3575 C C . LYS B 1 147 ? -22.297 5.719 15.344 1 93.81 147 LYS B C 1
ATOM 3577 O O . LYS B 1 147 ? -21.828 5.25 16.375 1 93.81 147 LYS B O 1
ATOM 3582 N N . TRP B 1 148 ? -23.266 6.633 15.305 1 95.56 148 TRP B N 1
ATOM 3583 C CA . TRP B 1 148 ? -23.938 7.094 16.516 1 95.56 148 TRP B CA 1
ATOM 3584 C C . TRP B 1 148 ? -22.922 7.559 17.562 1 95.56 148 TRP B C 1
ATOM 3586 O O . TRP B 1 148 ? -22.938 7.09 18.703 1 95.56 148 TRP B O 1
ATOM 3596 N N . LEU B 1 149 ? -22.156 8.508 17.156 1 95.31 149 LEU B N 1
ATOM 3597 C CA . LEU B 1 149 ? -21.031 8.977 17.969 1 95.31 149 LEU B CA 1
ATOM 3598 C C . LEU B 1 149 ? -21.531 9.594 19.266 1 95.31 149 LEU B C 1
ATOM 3600 O O . LEU B 1 149 ? -22.422 10.445 19.25 1 95.31 149 LEU B O 1
ATOM 3604 N N . ASP B 1 150 ? -21 9.102 20.359 1 94.94 150 ASP B N 1
ATOM 3605 C CA . ASP B 1 150 ? -21.297 9.625 21.688 1 94.94 150 ASP B CA 1
ATOM 3606 C C . ASP B 1 150 ? -20.219 10.594 22.156 1 94.94 150 ASP B C 1
ATOM 3608 O O . ASP B 1 150 ? -20.516 11.703 22.609 1 94.94 150 ASP B O 1
ATOM 3612 N N . SER B 1 151 ? -19 10.188 22.016 1 95.69 151 SER B N 1
ATOM 3613 C CA . SER B 1 151 ? -17.891 11.016 22.484 1 95.69 151 SER B CA 1
ATOM 3614 C C . SER B 1 151 ? -16.609 10.711 21.719 1 95.69 151 SER B C 1
ATOM 3616 O O . SER B 1 151 ? -16.5 9.68 21.062 1 95.69 151 SER B O 1
ATOM 3618 N N . ILE B 1 152 ? -15.719 11.648 21.719 1 97.06 152 ILE B N 1
ATOM 3619 C CA . ILE B 1 152 ? -14.383 11.547 21.172 1 97.06 152 ILE B CA 1
ATOM 3620 C C . ILE B 1 152 ? -13.344 11.766 22.266 1 97.06 152 ILE B C 1
ATOM 3622 O O . ILE B 1 152 ? -13.422 12.734 23.016 1 97.06 152 ILE B O 1
ATOM 3626 N N . ASN B 1 153 ? -12.438 10.836 22.375 1 97.06 153 ASN B N 1
ATOM 3627 C CA . ASN B 1 153 ? -11.398 10.914 23.391 1 97.06 153 ASN B CA 1
ATOM 3628 C C . ASN B 1 153 ? -10.008 10.914 22.766 1 97.06 153 ASN B C 1
ATOM 3630 O O . ASN B 1 153 ? -9.781 10.25 21.75 1 97.06 153 ASN B O 1
ATOM 3634 N N . ILE B 1 154 ? -9.141 11.695 23.344 1 97.31 154 ILE B N 1
ATOM 3635 C CA . ILE B 1 154 ? -7.723 11.578 23.031 1 97.31 154 ILE B CA 1
ATOM 3636 C C . ILE B 1 154 ? -7.039 10.672 24.047 1 97.31 154 ILE B C 1
ATOM 3638 O O . ILE B 1 154 ? -7.031 10.969 25.25 1 97.31 154 ILE B O 1
ATOM 3642 N N . ILE B 1 155 ? -6.492 9.547 23.547 1 97 155 ILE B N 1
ATOM 3643 C CA . ILE B 1 155 ? -6.008 8.539 24.484 1 97 155 ILE B CA 1
ATOM 3644 C C . ILE B 1 155 ? -4.566 8.164 24.141 1 97 155 ILE B C 1
ATOM 3646 O O . ILE B 1 155 ? -4.113 8.398 23.016 1 97 155 ILE B O 1
ATOM 3650 N N . ALA B 1 156 ? -3.848 7.652 25.094 1 95.88 156 ALA B N 1
ATOM 3651 C CA . ALA B 1 156 ? -2.42 7.379 24.953 1 95.88 156 ALA B CA 1
ATOM 3652 C C . ALA B 1 156 ? -2.18 6.113 24.141 1 95.88 156 ALA B C 1
ATOM 3654 O O . ALA B 1 156 ? -1.179 6.008 23.422 1 95.88 156 ALA B O 1
ATOM 3655 N N . GLU B 1 157 ? -3.074 5.16 24.328 1 94.81 157 GLU B N 1
ATOM 3656 C CA . GLU B 1 157 ? -2.922 3.867 23.656 1 94.81 157 GLU B CA 1
ATOM 3657 C C . GLU B 1 157 ? -4.117 3.562 22.766 1 94.81 157 GLU B C 1
ATOM 3659 O O . GLU B 1 157 ? -5.172 4.188 22.891 1 94.81 157 GLU B O 1
ATOM 3664 N N . GLU B 1 158 ? -3.879 2.629 21.891 1 95.19 158 GLU B N 1
ATOM 3665 C CA . GLU B 1 158 ? -4.93 2.191 20.969 1 95.19 158 GLU B CA 1
ATOM 3666 C C . GLU B 1 158 ? -6.176 1.752 21.734 1 95.19 158 GLU B C 1
ATOM 3668 O O . GLU B 1 158 ? -6.078 1.168 22.812 1 95.19 158 GLU B O 1
ATOM 3673 N N . CYS B 1 159 ? -7.305 1.988 21.109 1 96.06 159 CYS B N 1
ATOM 3674 C CA . CYS B 1 159 ? -8.602 1.626 21.688 1 96.06 159 CYS B CA 1
ATOM 3675 C C . CYS B 1 159 ? -8.617 0.165 22.125 1 96.06 159 CYS B C 1
ATOM 3677 O O . CYS B 1 159 ? -8.125 -0.707 21.391 1 96.06 159 CYS B O 1
ATOM 3679 N N . GLN B 1 160 ? -9.18 -0.11 23.266 1 93.5 160 GLN B N 1
ATOM 3680 C CA . GLN B 1 160 ? -9.188 -1.456 23.828 1 93.5 160 GLN B CA 1
ATOM 3681 C C . GLN B 1 160 ? -10.523 -2.148 23.578 1 93.5 160 GLN B C 1
ATOM 3683 O O . GLN B 1 160 ? -10.789 -3.215 24.125 1 93.5 160 GLN B O 1
ATOM 3688 N N . GLY B 1 161 ? -11.391 -1.561 22.75 1 92.38 161 GLY B N 1
ATOM 3689 C CA . GLY B 1 161 ? -12.672 -2.156 22.406 1 92.38 161 GLY B CA 1
ATOM 3690 C C . GLY B 1 161 ? -12.547 -3.492 21.703 1 92.38 161 GLY B C 1
ATOM 3691 O O . GLY B 1 161 ? -11.516 -3.781 21.094 1 92.38 161 GLY B O 1
ATOM 3692 N N . PHE B 1 162 ? -13.602 -4.23 21.703 1 91.75 162 PHE B N 1
ATOM 3693 C CA . PHE B 1 162 ? -13.648 -5.594 21.203 1 91.75 162 PHE B CA 1
ATOM 3694 C C . PHE B 1 162 ? -13.242 -5.645 19.734 1 91.75 162 PHE B C 1
ATOM 3696 O O . PHE B 1 162 ? -12.383 -6.445 19.359 1 91.75 162 PHE B O 1
ATOM 3703 N N . PHE B 1 163 ? -13.727 -4.805 18.922 1 91.5 163 PHE B N 1
ATOM 3704 C CA . PHE B 1 163 ? -13.547 -4.879 17.469 1 91.5 163 PHE B CA 1
ATOM 3705 C C . PHE B 1 163 ? -12.156 -4.41 17.078 1 91.5 163 PHE B C 1
ATOM 3707 O O . PHE B 1 163 ? -11.75 -4.555 15.914 1 91.5 163 PHE B O 1
ATOM 3714 N N . MET B 1 164 ? -11.492 -3.871 18 1 93.5 164 MET B N 1
ATOM 3715 C CA . MET B 1 164 ? -10.102 -3.504 17.75 1 93.5 164 MET B CA 1
ATOM 3716 C C . MET B 1 164 ? -9.156 -4.551 18.312 1 93.5 164 MET B C 1
ATOM 3718 O O . MET B 1 164 ? -8.133 -4.867 17.703 1 93.5 164 MET B O 1
ATOM 3722 N N . GLN B 1 165 ? -9.539 -5.148 19.422 1 93.44 165 GLN B N 1
ATOM 3723 C CA . GLN B 1 165 ? -8.586 -5.992 20.141 1 93.44 165 GLN B CA 1
ATOM 3724 C C . GLN B 1 165 ? -8.867 -7.473 19.891 1 93.44 165 GLN B C 1
ATOM 3726 O O . GLN B 1 165 ? -7.977 -8.312 20.062 1 93.44 165 GLN B O 1
ATOM 3731 N N . LYS B 1 166 ? -10.047 -7.84 19.469 1 90.56 166 LYS B N 1
ATOM 3732 C CA . LYS B 1 166 ? -10.398 -9.258 19.391 1 90.56 166 LYS B CA 1
ATOM 3733 C C . LYS B 1 166 ? -11.102 -9.586 18.078 1 90.56 166 LYS B C 1
ATOM 3735 O O . LYS B 1 166 ? -11.75 -10.625 17.969 1 90.56 166 LYS B O 1
ATOM 3740 N N . ASP B 1 167 ? -11.086 -8.664 17.172 1 89 167 ASP B N 1
ATOM 3741 C CA . ASP B 1 167 ? -11.68 -8.883 15.852 1 89 167 ASP B CA 1
ATOM 3742 C C . ASP B 1 167 ? -11.008 -8.008 14.797 1 89 167 ASP B C 1
ATOM 3744 O O . ASP B 1 167 ? -10.18 -7.156 15.117 1 89 167 ASP B O 1
ATOM 3748 N N . TYR B 1 168 ? -11.375 -8.305 13.594 1 90.94 168 TYR B N 1
ATOM 3749 C CA . TYR B 1 168 ? -10.867 -7.547 12.461 1 90.94 168 TYR B CA 1
ATOM 3750 C C . TYR B 1 168 ? -9.344 -7.488 12.484 1 90.94 168 TYR B C 1
ATOM 3752 O O . TYR B 1 168 ? -8.758 -6.406 12.383 1 90.94 168 TYR B O 1
ATOM 3760 N N . LYS B 1 169 ? -8.781 -8.508 12.773 1 91.94 169 LYS B N 1
ATOM 3761 C CA . LYS B 1 169 ? -7.336 -8.703 12.719 1 91.94 169 LYS B CA 1
ATOM 3762 C C . LYS B 1 169 ? -6.969 -9.797 11.719 1 91.94 169 LYS B C 1
ATOM 3764 O O . LYS B 1 169 ? -7.664 -10.805 11.609 1 91.94 169 LYS B O 1
ATOM 3769 N N . MET B 1 170 ? -5.98 -9.539 10.977 1 88.25 170 MET B N 1
ATOM 3770 C CA . MET B 1 170 ? -5.566 -10.484 9.945 1 88.25 170 MET B CA 1
ATOM 3771 C C . MET B 1 170 ? -4.648 -11.555 10.531 1 88.25 170 MET B C 1
ATOM 3773 O O . MET B 1 170 ? -3.539 -11.258 10.977 1 88.25 170 MET B O 1
ATOM 3777 N N . SER B 1 171 ? -5.082 -12.766 10.547 1 88.69 171 SER B N 1
ATOM 3778 C CA . SER B 1 171 ? -4.281 -13.898 11.008 1 88.69 171 SER B CA 1
ATOM 3779 C C . SER B 1 171 ? -3.785 -14.734 9.836 1 88.69 171 SER B C 1
ATOM 3781 O O . SER B 1 171 ? -4.402 -14.75 8.773 1 88.69 171 SER B O 1
ATOM 3783 N N . PRO B 1 172 ? -2.66 -15.375 10.055 1 87.88 172 PRO B N 1
ATOM 3784 C CA . PRO B 1 172 ? -2.223 -16.297 9.008 1 87.88 172 PRO B CA 1
ATOM 3785 C C . PRO B 1 172 ? -3.164 -17.484 8.836 1 87.88 172 PRO B C 1
ATOM 3787 O O . PRO B 1 172 ? -3.947 -17.797 9.742 1 87.88 172 PRO B O 1
ATOM 3790 N N . PRO B 1 173 ? -3.014 -18.172 7.738 1 82.62 173 PRO B N 1
ATOM 3791 C CA . PRO B 1 173 ? -3.947 -19.25 7.418 1 82.62 173 PRO B CA 1
ATOM 3792 C C . PRO B 1 173 ? -3.871 -20.406 8.406 1 82.62 173 PRO B C 1
ATOM 3794 O O . PRO B 1 173 ? -4.832 -21.172 8.547 1 82.62 173 PRO B O 1
ATOM 3797 N N . LYS B 1 174 ? -2.818 -20.531 9.109 1 84.19 174 LYS B N 1
ATOM 3798 C CA . LYS B 1 174 ? -2.654 -21.672 10.023 1 84.19 174 LYS B CA 1
ATOM 3799 C C . LYS B 1 174 ? -3.41 -21.422 11.328 1 84.19 174 LYS B C 1
ATOM 3801 O O . LYS B 1 174 ? -3.641 -22.359 12.102 1 84.19 174 LYS B O 1
ATOM 3806 N N . ILE B 1 175 ? -3.777 -20.219 11.602 1 88.38 175 ILE B N 1
ATOM 3807 C CA . ILE B 1 175 ? -4.422 -19.859 12.859 1 88.38 175 ILE B CA 1
ATOM 3808 C C . ILE B 1 175 ? -5.898 -20.25 12.812 1 88.38 175 ILE B C 1
ATOM 3810 O O . ILE B 1 175 ? -6.574 -20.031 11.805 1 88.38 175 ILE B O 1
ATOM 3814 N N . ASN B 1 176 ? -6.312 -20.875 13.891 1 87.38 176 ASN B N 1
ATOM 3815 C CA . ASN B 1 176 ? -7.715 -21.234 14.086 1 87.38 176 ASN B CA 1
ATOM 3816 C C . ASN B 1 176 ? -8.211 -20.828 15.469 1 87.38 176 ASN B C 1
ATOM 3818 O O . ASN B 1 176 ? -7.516 -20.109 16.203 1 87.38 176 ASN B O 1
ATOM 3822 N N . TRP B 1 177 ? -9.453 -21.25 15.844 1 88.19 177 TRP B N 1
ATOM 3823 C CA . TRP B 1 177 ? -10.086 -20.797 17.078 1 88.19 177 TRP B CA 1
ATOM 3824 C C . TRP B 1 177 ? -9.391 -21.406 18.297 1 88.19 177 TRP B C 1
ATOM 3826 O O . TRP B 1 177 ? -9.5 -20.891 19.406 1 88.19 177 TRP B O 1
ATOM 3836 N N . GLU B 1 178 ? -8.633 -22.469 18.078 1 90.75 178 GLU B N 1
ATOM 3837 C CA . GLU B 1 178 ? -7.984 -23.172 19.188 1 90.75 178 GLU B CA 1
ATOM 3838 C C . GLU B 1 178 ? -6.625 -22.562 19.5 1 90.75 178 GLU B C 1
ATOM 3840 O O . GLU B 1 178 ? -6.117 -22.719 20.609 1 90.75 178 GLU B O 1
ATOM 3845 N N . ASN B 1 179 ? -6.047 -21.859 18.531 1 90.31 179 ASN B N 1
ATOM 3846 C CA . ASN B 1 179 ? -4.68 -21.406 18.734 1 90.31 179 ASN B CA 1
ATOM 3847 C C . ASN B 1 179 ? -4.543 -19.906 18.516 1 90.31 179 ASN B C 1
ATOM 3849 O O . ASN B 1 179 ? -3.432 -19.375 18.469 1 90.31 179 ASN B O 1
ATOM 3853 N N . ILE B 1 180 ? -5.664 -19.25 18.438 1 90.12 180 ILE B N 1
ATOM 3854 C CA . ILE B 1 180 ? -5.633 -17.828 18.141 1 90.12 180 ILE B CA 1
ATOM 3855 C C . ILE B 1 180 ? -5.137 -17.062 19.359 1 90.12 180 ILE B C 1
ATOM 3857 O O . ILE B 1 180 ? -5.539 -17.359 20.5 1 90.12 180 ILE B O 1
ATOM 3861 N N . ASP B 1 181 ? -4.168 -16.172 19.109 1 93.19 181 ASP B N 1
ATOM 3862 C CA . ASP B 1 181 ? -3.732 -15.156 20.062 1 93.19 181 ASP B CA 1
ATOM 3863 C C . ASP B 1 181 ? -3.912 -13.758 19.484 1 93.19 181 ASP B C 1
ATOM 3865 O O . ASP B 1 181 ? -3.051 -13.266 18.75 1 93.19 181 ASP B O 1
ATOM 3869 N N . TRP B 1 182 ? -4.926 -13.109 19.922 1 91.75 182 TRP B N 1
ATOM 3870 C CA . TRP B 1 182 ? -5.324 -11.82 19.359 1 91.75 182 TRP B CA 1
ATOM 3871 C C . TRP B 1 182 ? -4.273 -10.758 19.641 1 91.75 182 TRP B C 1
ATOM 3873 O O . TRP B 1 182 ? -4.141 -9.789 18.875 1 91.75 182 TRP B O 1
ATOM 3883 N N . SER B 1 183 ? -3.59 -10.906 20.688 1 90.94 183 SER B N 1
ATOM 3884 C CA . SER B 1 183 ? -2.652 -9.875 21.125 1 90.94 183 SER B CA 1
ATOM 3885 C C . SER B 1 183 ? -1.448 -9.789 20.188 1 90.94 183 SER B C 1
ATOM 3887 O O . SER B 1 183 ? -0.699 -8.812 20.219 1 90.94 183 SER B O 1
ATOM 3889 N N . THR B 1 184 ? -1.307 -10.781 19.312 1 89.25 184 THR B N 1
ATOM 3890 C CA . THR B 1 184 ? -0.14 -10.828 18.438 1 89.25 184 THR B CA 1
ATOM 3891 C C . THR B 1 184 ? -0.428 -10.133 17.109 1 89.25 184 THR B C 1
ATOM 3893 O O . THR B 1 184 ? 0.462 -9.992 16.266 1 89.25 184 THR B O 1
ATOM 3896 N N . ARG B 1 185 ? -1.652 -9.68 16.984 1 90.81 185 ARG B N 1
ATOM 3897 C CA . ARG B 1 185 ? -2.057 -9.078 15.719 1 90.81 185 ARG B CA 1
ATOM 3898 C C . ARG B 1 185 ? -2.525 -7.641 15.922 1 90.81 185 ARG B C 1
ATOM 3900 O O . ARG B 1 185 ? -3.121 -7.316 16.953 1 90.81 185 ARG B O 1
ATOM 3907 N N . ARG B 1 186 ? -2.236 -6.875 14.969 1 91.81 186 ARG B N 1
ATOM 3908 C CA . ARG B 1 186 ? -2.703 -5.492 15.008 1 91.81 186 ARG B CA 1
ATOM 3909 C C . ARG B 1 186 ? -4.125 -5.379 14.469 1 91.81 186 ARG B C 1
ATOM 3911 O O . ARG B 1 186 ? -4.555 -6.199 13.656 1 91.81 186 ARG B O 1
ATOM 3918 N N . PRO B 1 187 ? -4.812 -4.363 15 1 94.25 187 PRO B N 1
ATOM 3919 C CA . PRO B 1 187 ? -6.102 -4.117 14.344 1 94.25 187 PRO B CA 1
ATOM 3920 C C . PRO B 1 187 ? -5.953 -3.768 12.867 1 94.25 187 PRO B C 1
ATOM 3922 O O . PRO B 1 187 ? -5.055 -3.008 12.492 1 94.25 187 PRO B O 1
ATOM 3925 N N . GLN B 1 188 ? -6.828 -4.375 12.102 1 93.19 188 GLN B N 1
ATOM 3926 C CA . GLN B 1 188 ? -6.816 -4.062 10.672 1 93.19 188 GLN B CA 1
ATOM 3927 C C . GLN B 1 188 ? -7.305 -2.639 10.422 1 93.19 188 GLN B C 1
ATOM 3929 O O . GLN B 1 188 ? -8.352 -2.236 10.922 1 93.19 188 GLN B O 1
ATOM 3934 N N . MET B 1 189 ? -6.461 -1.854 9.695 1 94.56 189 MET B N 1
ATOM 3935 C CA . MET B 1 189 ? -6.824 -0.494 9.305 1 94.56 189 MET B CA 1
ATOM 3936 C C . MET B 1 189 ? -7.008 -0.388 7.797 1 94.56 189 MET B C 1
ATOM 3938 O O . MET B 1 189 ? -8.008 -0.854 7.254 1 94.56 189 MET B O 1
ATOM 3942 N N . ASP B 1 190 ? -5.984 -0.077 7.008 1 93.75 190 ASP B N 1
ATOM 3943 C CA . ASP B 1 190 ? -6.062 0.018 5.555 1 93.75 190 ASP B CA 1
ATOM 3944 C C . ASP B 1 190 ? -6.453 -1.322 4.938 1 93.75 190 ASP B C 1
ATOM 3946 O O . ASP B 1 190 ? -6.227 -2.377 5.535 1 93.75 190 ASP B O 1
ATOM 3950 N N . PHE B 1 191 ? -7.098 -1.241 3.908 1 91.94 191 PHE B N 1
ATOM 3951 C CA . PHE B 1 191 ? -7.312 -2.477 3.164 1 91.94 191 PHE B CA 1
ATOM 3952 C C . PHE B 1 191 ? -6.484 -2.486 1.885 1 91.94 191 PHE B C 1
ATOM 3954 O O . PHE B 1 191 ? -6.207 -1.431 1.31 1 91.94 191 PHE B O 1
ATOM 3961 N N . PRO B 1 192 ? -6.07 -3.635 1.472 1 94.75 192 PRO B N 1
ATOM 3962 C CA . PRO B 1 192 ? -5.227 -3.762 0.282 1 94.75 192 PRO B CA 1
ATOM 3963 C C . PRO B 1 192 ? -6 -3.543 -1.017 1 94.75 192 PRO B C 1
ATOM 3965 O O . PRO B 1 192 ? -7.227 -3.42 -0.995 1 94.75 192 PRO B O 1
ATOM 3968 N N . VAL B 1 193 ? -5.25 -3.359 -2.15 1 96.44 193 VAL B N 1
ATOM 3969 C CA . VAL B 1 193 ? -5.852 -3.18 -3.467 1 96.44 193 VAL B CA 1
ATOM 3970 C C . VAL B 1 193 ? -6.723 -4.387 -3.805 1 96.44 193 VAL B C 1
ATOM 3972 O O . VAL B 1 193 ? -6.355 -5.527 -3.516 1 96.44 193 VAL B O 1
ATOM 3975 N N . GLN B 1 194 ? -7.883 -4.117 -4.379 1 95.38 194 GLN B N 1
ATOM 3976 C CA . GLN B 1 194 ? -8.805 -5.172 -4.785 1 95.38 194 GLN B CA 1
ATOM 3977 C C . GLN B 1 194 ? -9.664 -4.727 -5.965 1 95.38 194 GLN B C 1
ATOM 3979 O O . GLN B 1 194 ? -9.727 -3.535 -6.277 1 95.38 194 GLN B O 1
ATOM 3984 N N . SER B 1 195 ? -10.273 -5.664 -6.574 1 96 195 SER B N 1
ATOM 3985 C CA . SER B 1 195 ? -11.195 -5.43 -7.676 1 96 195 SER B CA 1
ATOM 3986 C C . SER B 1 195 ? -12.258 -6.52 -7.75 1 96 195 SER B C 1
ATOM 3988 O O . SER B 1 195 ? -12.031 -7.645 -7.297 1 96 195 SER B O 1
ATOM 3990 N N . VAL B 1 196 ? -13.383 -6.148 -8.227 1 93.31 196 VAL B N 1
ATOM 3991 C CA . VAL B 1 196 ? -14.5 -7.082 -8.344 1 93.31 196 VAL B CA 1
ATOM 3992 C C . VAL B 1 196 ? -15.227 -6.852 -9.664 1 93.31 196 VAL B C 1
ATOM 3994 O O . VAL B 1 196 ? -15.484 -5.707 -10.047 1 93.31 196 VAL B O 1
ATOM 3997 N N . ILE B 1 197 ? -15.438 -7.949 -10.352 1 93 197 ILE B N 1
ATOM 3998 C CA . ILE B 1 197 ? -16.297 -7.91 -11.531 1 93 197 ILE B CA 1
ATOM 3999 C C . ILE B 1 197 ? -17.766 -7.855 -11.094 1 93 197 ILE B C 1
ATOM 4001 O O . ILE B 1 197 ? -18.219 -8.695 -10.32 1 93 197 ILE B O 1
ATOM 4005 N N . CYS B 1 198 ? -18.453 -6.883 -11.531 1 88.94 198 CYS B N 1
ATOM 4006 C CA . CYS B 1 198 ? -19.844 -6.73 -11.117 1 88.94 198 CYS B CA 1
ATOM 4007 C C . CYS B 1 198 ? -20.797 -7.145 -12.242 1 88.94 198 CYS B C 1
ATOM 4009 O O . CYS B 1 198 ? -21.969 -7.422 -11.992 1 88.94 198 CYS B O 1
ATOM 4011 N N . SER B 1 199 ? -20.266 -7.156 -13.359 1 82.19 199 SER B N 1
ATOM 4012 C CA . SER B 1 199 ? -21.109 -7.582 -14.469 1 82.19 199 SER B CA 1
ATOM 4013 C C . SER B 1 199 ? -21.031 -9.094 -14.664 1 82.19 199 SER B C 1
ATOM 4015 O O . SER B 1 199 ? -20.094 -9.742 -14.203 1 82.19 199 SER B O 1
ATOM 4017 N N . LEU B 1 200 ? -22.094 -9.719 -15.375 1 72.75 200 LEU B N 1
ATOM 4018 C CA . LEU B 1 200 ? -22.125 -11.102 -15.844 1 72.75 200 LEU B CA 1
ATOM 4019 C C . LEU B 1 200 ? -22.141 -12.07 -14.672 1 72.75 200 LEU B C 1
ATOM 4021 O O . LEU B 1 200 ? -22.047 -13.289 -14.867 1 72.75 200 LEU B O 1
ATOM 4025 N N . GLU B 1 201 ? -21.938 -11.508 -13.445 1 64 201 GLU B N 1
ATOM 4026 C CA . GLU B 1 201 ? -21.859 -12.383 -12.281 1 64 201 GLU B CA 1
ATOM 4027 C C . GLU B 1 201 ? -23.047 -13.344 -12.227 1 64 201 GLU B C 1
ATOM 4029 O O . GLU B 1 201 ? -22.891 -14.508 -11.859 1 64 201 GLU B O 1
ATOM 4034 N N . ASP B 1 202 ? -24.125 -12.789 -12.547 1 59 202 ASP B N 1
ATOM 4035 C CA . ASP B 1 202 ? -25.328 -13.602 -12.414 1 59 202 ASP B CA 1
ATOM 4036 C C . ASP B 1 202 ? -25.719 -14.211 -13.758 1 59 202 ASP B C 1
ATOM 4038 O O . ASP B 1 202 ? -26.781 -14.836 -13.875 1 59 202 ASP B O 1
ATOM 4042 N N . VAL B 1 203 ? -24.844 -13.852 -14.719 1 62.81 203 VAL B N 1
ATOM 4043 C CA . VAL B 1 203 ? -25.219 -14.312 -16.047 1 62.81 203 VAL B CA 1
ATOM 4044 C C . VAL B 1 203 ? -24.5 -15.625 -16.375 1 62.81 203 VAL B C 1
ATOM 4046 O O . VAL B 1 203 ? -23.266 -15.68 -16.391 1 62.81 203 VAL B O 1
ATOM 4049 N N . THR B 1 204 ? -25.094 -16.734 -16.266 1 61.81 204 THR B N 1
ATOM 4050 C CA . THR B 1 204 ? -24.562 -18.078 -16.469 1 61.81 204 THR B CA 1
ATOM 4051 C C . THR B 1 204 ? -24.391 -18.359 -17.969 1 61.81 204 THR B C 1
ATOM 4053 O O . THR B 1 204 ? -23.516 -19.125 -18.359 1 61.81 204 THR B O 1
ATOM 4056 N N . LYS B 1 205 ? -25.188 -17.656 -18.812 1 76.38 205 LYS B N 1
ATOM 4057 C CA . LYS B 1 205 ? -25.125 -18.016 -20.219 1 76.38 205 LYS B CA 1
ATOM 4058 C C . LYS B 1 205 ? -25.031 -16.781 -21.109 1 76.38 205 LYS B C 1
ATOM 4060 O O . LYS B 1 205 ? -25.797 -15.82 -20.922 1 76.38 205 LYS B O 1
ATOM 4065 N N . VAL B 1 206 ? -23.984 -16.703 -21.891 1 81.62 206 VAL B N 1
ATOM 4066 C CA . VAL B 1 206 ? -23.828 -15.578 -22.812 1 81.62 206 VAL B CA 1
ATOM 4067 C C . VAL B 1 206 ? -23.672 -16.094 -24.234 1 81.62 206 VAL B C 1
ATOM 4069 O O . VAL B 1 206 ? -23.188 -17.219 -24.453 1 81.62 206 VAL B O 1
ATOM 4072 N N . LYS B 1 207 ? -24.172 -15.352 -25.219 1 84.25 207 LYS B N 1
ATOM 4073 C CA . LYS B 1 207 ? -23.922 -15.68 -26.609 1 84.25 207 LYS B CA 1
ATOM 4074 C C . LYS B 1 207 ? -22.484 -15.391 -27 1 84.25 207 LYS B C 1
ATOM 4076 O O . LYS B 1 207 ? -21.891 -14.422 -26.531 1 84.25 207 LYS B O 1
ATOM 4081 N N . PRO B 1 208 ? -22.047 -16.391 -27.797 1 87.94 208 PRO B N 1
ATOM 4082 C CA . PRO B 1 208 ? -20.703 -16.094 -28.297 1 87.94 208 PRO B CA 1
ATOM 4083 C C . PRO B 1 208 ? -20.625 -14.734 -29 1 87.94 208 PRO B C 1
ATOM 4085 O O . PRO B 1 208 ? -21.562 -14.32 -29.672 1 87.94 208 PRO B O 1
ATOM 4088 N N . GLY B 1 209 ? -19.609 -14 -28.797 1 89.69 209 GLY B N 1
ATOM 4089 C CA . GLY B 1 209 ? -19.406 -12.688 -29.391 1 89.69 209 GLY B CA 1
ATOM 4090 C C . GLY B 1 209 ? -18.688 -11.719 -28.469 1 89.69 209 GLY B C 1
ATOM 4091 O O . GLY B 1 209 ? -17.922 -12.133 -27.609 1 89.69 209 GLY B O 1
ATOM 4092 N N . LYS B 1 210 ? -18.906 -10.516 -28.797 1 92.38 210 LYS B N 1
ATOM 4093 C CA . LYS B 1 210 ? -18.266 -9.461 -28.016 1 92.38 210 LYS B CA 1
ATOM 4094 C C . LYS B 1 210 ? -18.953 -9.273 -26.672 1 92.38 210 LYS B C 1
ATOM 4096 O O . LYS B 1 210 ? -20.188 -9.18 -26.594 1 92.38 210 LYS B O 1
ATOM 4101 N N . ILE B 1 211 ? -18.156 -9.289 -25.641 1 90.81 211 ILE B N 1
ATOM 4102 C CA . ILE B 1 211 ? -18.734 -9.078 -24.312 1 90.81 211 ILE B CA 1
ATOM 4103 C C . ILE B 1 211 ? -18.016 -7.922 -23.625 1 90.81 211 ILE B C 1
ATOM 4105 O O . ILE B 1 211 ? -16.844 -7.656 -23.891 1 90.81 211 ILE B O 1
ATOM 4109 N N . THR B 1 212 ? -18.75 -7.273 -22.797 1 92.62 212 THR B N 1
ATOM 4110 C CA . THR B 1 212 ? -18.219 -6.184 -21.984 1 92.62 212 THR B CA 1
ATOM 4111 C C . THR B 1 212 ? -18.297 -6.531 -20.5 1 92.62 212 THR B C 1
ATOM 4113 O O . THR B 1 212 ? -19.328 -6.992 -20 1 92.62 212 THR B O 1
ATOM 4116 N N . VAL B 1 213 ? -17.188 -6.34 -19.844 1 93.12 213 VAL B N 1
ATOM 4117 C CA . VAL B 1 213 ? -17.109 -6.586 -18.406 1 93.12 213 VAL B CA 1
ATOM 4118 C C . VAL B 1 213 ? -16.953 -5.258 -17.672 1 93.12 213 VAL B C 1
ATOM 4120 O O . VAL B 1 213 ? -16.188 -4.395 -18.078 1 93.12 213 VAL B O 1
ATOM 4123 N N . HIS B 1 214 ? -17.781 -5.133 -16.609 1 94.12 214 HIS B N 1
ATOM 4124 C CA . HIS B 1 214 ? -17.719 -3.965 -15.734 1 94.12 214 HIS B CA 1
ATOM 4125 C C . HIS B 1 214 ? -17.438 -4.367 -14.289 1 94.12 214 HIS B C 1
ATOM 4127 O O . HIS B 1 214 ? -17.812 -5.461 -13.859 1 94.12 214 HIS B O 1
ATOM 4133 N N . GLY B 1 215 ? -16.797 -3.49 -13.586 1 94.38 215 GLY B N 1
ATOM 4134 C CA . GLY B 1 215 ? -16.547 -3.701 -12.172 1 94.38 215 GLY B CA 1
ATOM 4135 C C . GLY B 1 215 ? -15.953 -2.492 -11.477 1 94.38 215 GLY B C 1
ATOM 4136 O O . GLY B 1 215 ? -16.031 -1.373 -11.992 1 94.38 215 GLY B O 1
ATOM 4137 N N . TYR B 1 216 ? -15.492 -2.705 -10.289 1 94.62 216 TYR B N 1
ATOM 4138 C CA . TYR B 1 216 ? -14.844 -1.63 -9.555 1 94.62 216 TYR B CA 1
ATOM 4139 C C . TYR B 1 216 ? -13.531 -2.105 -8.945 1 94.62 216 TYR B C 1
ATOM 4141 O O . TYR B 1 216 ? -13.305 -3.309 -8.797 1 94.62 216 TYR B O 1
ATOM 4149 N N . ALA B 1 217 ? -12.656 -1.207 -8.742 1 96.19 217 ALA B N 1
ATOM 4150 C CA . ALA B 1 217 ? -11.406 -1.403 -8.008 1 96.19 217 ALA B CA 1
ATOM 4151 C C . ALA B 1 217 ? -11.25 -0.358 -6.906 1 96.19 217 ALA B C 1
ATOM 4153 O O . ALA B 1 217 ? -11.703 0.78 -7.051 1 96.19 217 ALA B O 1
ATOM 4154 N N . VAL B 1 218 ? -10.68 -0.783 -5.801 1 94.69 218 VAL B N 1
ATOM 4155 C CA . VAL B 1 218 ? -10.438 0.108 -4.668 1 94.69 218 VAL B CA 1
ATOM 4156 C C . VAL B 1 218 ? -9.117 -0.247 -4 1 94.69 218 VAL B C 1
ATOM 4158 O O . VAL B 1 218 ? -8.641 -1.383 -4.105 1 94.69 218 VAL B O 1
ATOM 4161 N N . SER B 1 219 ? -8.531 0.703 -3.449 1 94.5 219 SER B N 1
ATOM 4162 C CA . SER B 1 219 ? -7.355 0.524 -2.609 1 94.5 219 SER B CA 1
ATOM 4163 C C . SER B 1 219 ? -7.406 1.431 -1.384 1 94.5 219 SER B C 1
ATOM 4165 O O . SER B 1 219 ? -7.895 2.559 -1.46 1 94.5 219 SER B O 1
ATOM 4167 N N . GLY B 1 220 ? -6.949 0.984 -0.295 1 92.94 220 GLY B N 1
ATOM 4168 C CA . GLY B 1 220 ? -6.934 1.758 0.935 1 92.94 220 GLY B CA 1
ATOM 4169 C C . GLY B 1 220 ? -5.738 2.688 1.039 1 92.94 220 GLY B C 1
ATOM 4170 O O . GLY B 1 220 ? -4.895 2.725 0.142 1 92.94 220 GLY B O 1
ATOM 4171 N N . GLY B 1 221 ? -5.715 3.504 2.174 1 91.38 221 GLY B N 1
ATOM 4172 C CA . GLY B 1 221 ? -4.578 4.355 2.494 1 91.38 221 GLY B CA 1
ATOM 4173 C C . GLY B 1 221 ? -4.418 5.52 1.532 1 91.38 221 GLY B C 1
ATOM 4174 O O . GLY B 1 221 ? -3.354 6.141 1.477 1 91.38 221 GLY B O 1
ATOM 4175 N N . GLY B 1 222 ? -5.398 5.738 0.691 1 91.06 222 GLY B N 1
ATOM 4176 C CA . GLY B 1 222 ? -5.332 6.852 -0.241 1 91.06 222 GLY B CA 1
ATOM 4177 C C . GLY B 1 222 ? -4.594 6.516 -1.523 1 91.06 222 GLY B C 1
ATOM 4178 O O . GLY B 1 222 ? -4.27 7.406 -2.311 1 91.06 222 GLY B O 1
ATOM 4179 N N . ARG B 1 223 ? -4.32 5.316 -1.765 1 93.31 223 ARG B N 1
ATOM 4180 C CA . ARG B 1 223 ? -3.623 4.898 -2.977 1 93.31 223 ARG B CA 1
ATOM 4181 C C . ARG B 1 223 ? -4.594 4.766 -4.145 1 93.31 223 ARG B C 1
ATOM 4183 O O . ARG B 1 223 ? -5.645 4.137 -4.016 1 93.31 223 ARG B O 1
ATOM 4190 N N . GLY B 1 224 ? -4.207 5.375 -5.246 1 94.88 224 GLY B N 1
ATOM 4191 C CA . GLY B 1 224 ? -5.016 5.25 -6.449 1 94.88 224 GLY B CA 1
ATOM 4192 C C . GLY B 1 224 ? -4.84 3.916 -7.148 1 94.88 224 GLY B C 1
ATOM 4193 O O . GLY B 1 224 ? -3.975 3.121 -6.777 1 94.88 224 GLY B O 1
ATOM 4194 N N . ILE B 1 225 ? -5.715 3.637 -8.109 1 96.75 225 ILE B N 1
ATOM 4195 C CA . ILE B 1 225 ? -5.656 2.424 -8.922 1 96.75 225 ILE B CA 1
ATOM 4196 C C . ILE B 1 225 ? -4.848 2.684 -10.188 1 96.75 225 ILE B C 1
ATOM 4198 O O . ILE B 1 225 ? -5.281 3.428 -11.07 1 96.75 225 ILE B O 1
ATOM 4202 N N . GLU B 1 226 ? -3.707 2.107 -10.289 1 95.62 226 GLU B N 1
ATOM 4203 C CA . GLU B 1 226 ? -2.826 2.312 -11.438 1 95.62 226 GLU B CA 1
ATOM 4204 C C . GLU B 1 226 ? -3.34 1.572 -12.672 1 95.62 226 GLU B C 1
ATOM 4206 O O . GLU B 1 226 ? -3.27 2.09 -13.781 1 95.62 226 GLU B O 1
ATOM 4211 N N . ARG B 1 227 ? -3.816 0.391 -12.422 1 96.25 227 ARG B N 1
ATOM 4212 C CA . ARG B 1 227 ? -4.211 -0.453 -13.547 1 96.25 227 ARG B CA 1
ATOM 4213 C C . ARG B 1 227 ? -5.172 -1.547 -13.094 1 96.25 227 ARG B C 1
ATOM 4215 O O . ARG B 1 227 ? -5.16 -1.957 -11.938 1 96.25 227 ARG B O 1
ATOM 4222 N N . VAL B 1 228 ? -6.023 -1.919 -14 1 97.31 228 VAL B N 1
ATOM 4223 C CA . VAL B 1 228 ? -6.848 -3.115 -13.859 1 97.31 228 VAL B CA 1
ATOM 4224 C C . VAL B 1 228 ? -6.664 -4.012 -15.078 1 97.31 228 VAL B C 1
ATOM 4226 O O . VAL B 1 228 ? -6.82 -3.564 -16.219 1 97.31 228 VAL B O 1
ATOM 4229 N N . ASP B 1 229 ? -6.305 -5.234 -14.82 1 97.06 229 ASP B N 1
ATOM 4230 C CA . ASP B 1 229 ? -6.137 -6.23 -15.875 1 97.06 229 ASP B CA 1
ATOM 4231 C C . ASP B 1 229 ? -7.273 -7.246 -15.852 1 97.06 229 ASP B C 1
ATOM 4233 O O . ASP B 1 229 ? -7.617 -7.785 -14.797 1 97.06 229 ASP B O 1
ATOM 4237 N N . VAL B 1 230 ? -7.805 -7.473 -17.031 1 96.94 230 VAL B N 1
ATOM 4238 C CA . VAL B 1 230 ? -8.883 -8.445 -17.156 1 96.94 230 VAL B CA 1
ATOM 4239 C C . VAL B 1 230 ? -8.484 -9.547 -18.125 1 96.94 230 VAL B C 1
ATOM 4241 O O . VAL B 1 230 ? -7.93 -9.266 -19.188 1 96.94 230 VAL B O 1
ATOM 4244 N N . SER B 1 231 ? -8.695 -10.758 -17.719 1 96.5 231 SER B N 1
ATOM 4245 C CA . SER B 1 231 ? -8.453 -11.922 -18.562 1 96.5 231 SER B CA 1
ATOM 4246 C C . SER B 1 231 ? -9.766 -12.586 -18.969 1 96.5 231 SER B C 1
ATOM 4248 O O . SER B 1 231 ? -10.656 -12.766 -18.141 1 96.5 231 SER B O 1
ATOM 4250 N N . PHE B 1 232 ? -9.812 -12.945 -20.219 1 94.38 232 PHE B N 1
ATOM 4251 C CA . PHE B 1 232 ? -10.992 -13.641 -20.719 1 94.38 232 PHE B CA 1
ATOM 4252 C C . PHE B 1 232 ? -10.672 -15.086 -21.062 1 94.38 232 PHE B C 1
ATOM 4254 O O . PHE B 1 232 ? -11.375 -15.711 -21.859 1 94.38 232 PHE B O 1
ATOM 4261 N N . ASP B 1 233 ? -9.539 -15.578 -20.562 1 94.19 233 ASP B N 1
ATOM 4262 C CA . ASP B 1 233 ? -9.117 -16.953 -20.812 1 94.19 233 ASP B CA 1
ATOM 4263 C C . ASP B 1 233 ? -8.492 -17.578 -19.578 1 94.19 233 ASP B C 1
ATOM 4265 O O . ASP B 1 233 ? -7.527 -18.328 -19.672 1 94.19 233 ASP B O 1
ATOM 4269 N N . GLY B 1 234 ? -8.961 -17.125 -18.453 1 91.81 234 GLY B N 1
ATOM 4270 C CA . GLY B 1 234 ? -8.562 -17.75 -17.203 1 91.81 234 GLY B CA 1
ATOM 4271 C C . GLY B 1 234 ? -7.199 -17.297 -16.719 1 91.81 234 GLY B C 1
ATOM 4272 O O . GLY B 1 234 ? -6.5 -18.047 -16.016 1 91.81 234 GLY B O 1
ATOM 4273 N N . GLY B 1 235 ? -6.699 -16.156 -17.156 1 90.75 235 GLY B N 1
ATOM 4274 C CA . GLY B 1 235 ? -5.457 -15.594 -16.641 1 90.75 235 GLY B CA 1
ATOM 4275 C C . GLY B 1 235 ? -4.277 -15.812 -17.562 1 90.75 235 GLY B C 1
ATOM 4276 O O . GLY B 1 235 ? -3.141 -15.484 -17.219 1 90.75 235 GLY B O 1
ATOM 4277 N N . LYS B 1 236 ? -4.516 -16.344 -18.719 1 90.56 236 LYS B N 1
ATOM 4278 C CA . LYS B 1 236 ? -3.422 -16.609 -19.656 1 90.56 236 LYS B CA 1
ATOM 4279 C C . LYS B 1 236 ? -2.982 -15.32 -20.344 1 90.56 236 LYS B C 1
ATOM 4281 O O . LYS B 1 236 ? -1.784 -15.078 -20.516 1 90.56 236 LYS B O 1
ATOM 4286 N N . THR B 1 237 ? -3.941 -14.625 -20.812 1 91.62 237 THR B N 1
ATOM 4287 C CA . THR B 1 237 ? -3.684 -13.32 -21.406 1 91.62 237 THR B CA 1
ATOM 4288 C C . THR B 1 237 ? -4.527 -12.242 -20.719 1 91.62 237 THR B C 1
ATOM 4290 O O . THR B 1 237 ? -5.543 -12.547 -20.094 1 91.62 237 THR B O 1
ATOM 4293 N N . TRP B 1 238 ? -4.031 -11.062 -20.891 1 93.5 238 TRP B N 1
ATOM 4294 C CA . TRP B 1 238 ? -4.664 -9.977 -20.141 1 93.5 238 TRP B CA 1
ATOM 4295 C C . TRP B 1 238 ? -4.883 -8.758 -21.031 1 93.5 238 TRP B C 1
ATOM 4297 O O . TRP B 1 238 ? -4.055 -8.453 -21.891 1 93.5 238 TRP B O 1
ATOM 4307 N N . VAL B 1 239 ? -5.977 -8.148 -20.812 1 94 239 VAL B N 1
ATOM 4308 C CA . VAL B 1 239 ? -6.266 -6.848 -21.406 1 94 239 VAL B CA 1
ATOM 4309 C C . VAL B 1 239 ? -6.395 -5.789 -20.312 1 94 239 VAL B C 1
ATOM 4311 O O . VAL B 1 239 ? -6.973 -6.047 -19.25 1 94 239 VAL B O 1
ATOM 4314 N N . GLU B 1 240 ? -5.762 -4.664 -20.547 1 95.06 240 GLU B N 1
ATOM 4315 C CA . GLU B 1 240 ? -5.887 -3.559 -19.609 1 95.06 240 GLU B CA 1
ATOM 4316 C C . GLU B 1 240 ? -7.25 -2.879 -19.734 1 95.06 240 GLU B C 1
ATOM 4318 O O . GLU B 1 240 ? -7.648 -2.469 -20.828 1 95.06 240 GLU B O 1
ATOM 4323 N N . ALA B 1 241 ? -7.949 -2.748 -18.656 1 96.75 241 ALA B N 1
ATOM 4324 C CA . ALA B 1 241 ? -9.281 -2.146 -18.641 1 96.75 241 ALA B CA 1
ATOM 4325 C C . ALA B 1 241 ? -9.188 -0.623 -18.641 1 96.75 241 ALA B C 1
ATOM 4327 O O . ALA B 1 241 ? -8.211 -0.05 -18.156 1 96.75 241 ALA B O 1
ATOM 4328 N N . SER B 1 242 ? -10.18 -0.025 -19.234 1 96.38 242 SER B N 1
ATOM 4329 C CA . SER B 1 242 ? -10.352 1.412 -19.031 1 96.38 242 SER B CA 1
ATOM 4330 C C . SER B 1 242 ? -10.906 1.726 -17.656 1 96.38 242 SER B C 1
ATOM 4332 O O . SER B 1 242 ? -11.695 0.953 -17.109 1 96.38 242 SER B O 1
ATOM 4334 N N . ARG B 1 243 ? -10.508 2.816 -17.141 1 96.69 243 ARG B N 1
ATOM 4335 C CA . ARG B 1 243 ? -10.922 3.203 -15.797 1 96.69 243 ARG B CA 1
ATOM 4336 C C . ARG B 1 243 ? -11.57 4.582 -15.797 1 96.69 243 ARG B C 1
ATOM 4338 O O . ARG B 1 243 ? -11.188 5.457 -16.578 1 96.69 243 ARG B O 1
ATOM 4345 N N . TYR B 1 244 ? -12.5 4.734 -14.859 1 95.44 244 TYR B N 1
ATOM 4346 C CA . TYR B 1 244 ? -13.164 6.027 -14.758 1 95.44 244 TYR B CA 1
ATOM 4347 C C . TYR B 1 244 ? -13.859 6.188 -13.414 1 95.44 244 TYR B C 1
ATOM 4349 O O . TYR B 1 244 ? -14.195 5.199 -12.758 1 95.44 244 TYR B O 1
ATOM 4357 N N . GLN B 1 245 ? -14 7.32 -12.953 1 93.62 245 GLN B N 1
ATOM 4358 C CA . GLN B 1 245 ? -14.82 7.68 -11.805 1 93.62 245 GLN B CA 1
ATOM 4359 C C . GLN B 1 245 ? -16.016 8.523 -12.227 1 93.62 245 GLN B C 1
ATOM 4361 O O . GLN B 1 245 ? -17.062 8.516 -11.555 1 93.62 245 GLN B O 1
ATOM 4366 N N . LYS B 1 246 ? -15.805 9.281 -13.25 1 89.62 246 LYS B N 1
ATOM 4367 C CA . LYS B 1 246 ? -16.844 10.07 -13.891 1 89.62 246 LYS B CA 1
ATOM 4368 C C . LYS B 1 246 ? -16.984 9.703 -15.367 1 89.62 246 LYS B C 1
ATOM 4370 O O . LYS B 1 246 ? -15.984 9.484 -16.062 1 89.62 246 LYS B O 1
ATOM 4375 N N . THR B 1 247 ? -18.203 9.664 -15.805 1 86.69 247 THR B N 1
ATOM 4376 C CA . THR B 1 247 ? -18.453 9.266 -17.188 1 86.69 247 THR B CA 1
ATOM 4377 C C . THR B 1 247 ? -17.734 10.195 -18.156 1 86.69 247 THR B C 1
ATOM 4379 O O . THR B 1 247 ? -17.797 11.414 -18.031 1 86.69 247 THR B O 1
ATOM 4382 N N . GLY B 1 248 ? -17.031 9.578 -19.031 1 86.38 248 GLY B N 1
ATOM 4383 C CA . GLY B 1 248 ? -16.406 10.336 -20.109 1 86.38 248 GLY B CA 1
ATOM 4384 C C . GLY B 1 248 ? -15.047 10.891 -19.734 1 86.38 248 GLY B C 1
ATOM 4385 O O . GLY B 1 248 ? -14.367 11.492 -20.578 1 86.38 248 GLY B O 1
ATOM 4386 N N . ILE B 1 249 ? -14.633 10.758 -18.531 1 90.56 249 ILE B N 1
ATOM 4387 C CA . ILE B 1 249 ? -13.344 11.281 -18.094 1 90.56 249 ILE B CA 1
ATOM 4388 C C . ILE B 1 249 ? -12.43 10.125 -17.688 1 90.56 249 ILE B C 1
ATOM 4390 O O . ILE B 1 249 ? -12.727 9.414 -16.719 1 90.56 249 ILE B O 1
ATOM 4394 N N . PRO B 1 250 ? -11.367 9.961 -18.391 1 90.81 250 PRO B N 1
ATOM 4395 C CA . PRO B 1 250 ? -10.438 8.891 -18.016 1 90.81 250 PRO B CA 1
ATOM 4396 C C . PRO B 1 250 ? -9.836 9.094 -16.625 1 90.81 250 PRO B C 1
ATOM 4398 O O . PRO B 1 250 ? -9.539 10.227 -1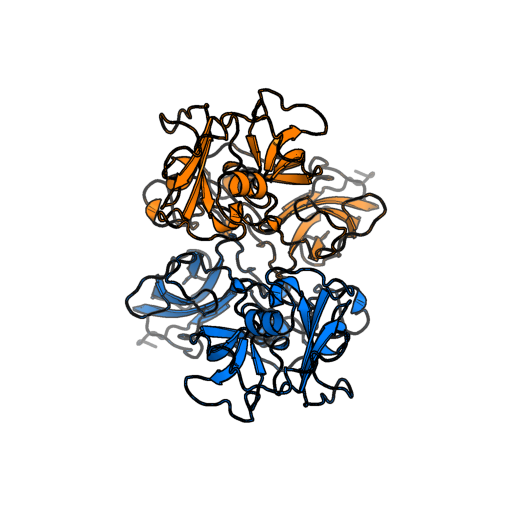6.234 1 90.81 250 PRO B O 1
ATOM 4401 N N . TYR B 1 251 ? -9.734 8.07 -15.922 1 93.31 251 TYR B N 1
ATOM 4402 C CA . TYR B 1 251 ? -9.203 8.094 -14.562 1 93.31 251 TYR B CA 1
ATOM 4403 C C . TYR B 1 251 ? -7.68 8.133 -14.578 1 93.31 251 TYR B C 1
ATOM 4405 O O . TYR B 1 251 ? -7.039 7.395 -15.336 1 93.31 251 TYR B O 1
ATOM 4413 N N . VAL B 1 252 ? -7.117 9.008 -13.789 1 90.69 252 VAL B N 1
ATOM 4414 C CA . VAL B 1 252 ? -5.68 9.062 -13.555 1 90.69 252 VAL B CA 1
ATOM 4415 C C . VAL B 1 252 ? -5.398 8.922 -12.055 1 90.69 252 VAL B C 1
ATOM 4417 O O . VAL B 1 252 ? -5.797 9.773 -11.258 1 90.69 252 VAL B O 1
ATOM 4420 N N . ALA B 1 253 ? -4.746 7.918 -11.555 1 89.31 253 ALA B N 1
ATOM 4421 C CA . ALA B 1 253 ? -4.645 7.41 -10.188 1 89.31 253 ALA B CA 1
ATOM 4422 C C . ALA B 1 253 ? -4.113 8.484 -9.242 1 89.31 253 ALA B C 1
ATOM 4424 O O . ALA B 1 253 ? -4.535 8.562 -8.086 1 89.31 253 ALA B O 1
ATOM 4425 N N . ASP B 1 254 ? -3.186 9.375 -9.57 1 83 254 ASP B N 1
ATOM 4426 C CA . ASP B 1 254 ? -2.627 10.336 -8.625 1 83 254 ASP B CA 1
ATOM 4427 C C . ASP B 1 254 ? -2.926 11.766 -9.047 1 83 254 ASP B C 1
ATOM 4429 O O . ASP B 1 254 ? -2.299 12.711 -8.555 1 83 254 ASP B O 1
ATOM 4433 N N . ASP B 1 255 ? -3.848 11.828 -9.875 1 85.69 255 ASP B N 1
ATOM 4434 C CA . ASP B 1 255 ? -4.23 13.172 -10.312 1 85.69 255 ASP B CA 1
ATOM 4435 C C . ASP B 1 255 ? -5.094 13.859 -9.258 1 85.69 255 ASP B C 1
ATOM 4437 O O . ASP B 1 255 ? -5.922 13.219 -8.609 1 85.69 255 ASP B O 1
ATOM 4441 N N . LYS B 1 256 ? -4.898 15.156 -9.18 1 80.06 256 LYS B N 1
ATOM 4442 C CA . LYS B 1 256 ? -5.629 15.953 -8.195 1 80.06 256 LYS B CA 1
ATOM 4443 C C . LYS B 1 256 ? -7.129 15.922 -8.477 1 80.06 256 LYS B C 1
ATOM 4445 O O . LYS B 1 256 ? -7.938 16.125 -7.566 1 80.06 256 LYS B O 1
ATOM 4450 N N . SER B 1 257 ? -7.48 15.641 -9.711 1 80.62 257 SER B N 1
ATOM 4451 C CA . SER B 1 257 ? -8.883 15.641 -10.094 1 80.62 257 SER B CA 1
ATOM 4452 C C . SER B 1 257 ? -9.562 14.32 -9.75 1 80.62 257 SER B C 1
ATOM 4454 O O . SER B 1 257 ? -10.789 14.219 -9.766 1 80.62 257 SER B O 1
ATOM 4456 N N . SER B 1 258 ? -8.82 13.344 -9.445 1 87.88 258 SER B N 1
ATOM 4457 C CA . SER B 1 258 ? -9.383 12.047 -9.086 1 87.88 258 SER B CA 1
ATOM 4458 C C . SER B 1 258 ? -9.789 12.008 -7.617 1 87.88 258 SER B C 1
ATOM 4460 O O . SER B 1 258 ? -9.141 12.633 -6.77 1 87.88 258 SER B O 1
ATOM 4462 N N . ASP B 1 259 ? -10.906 11.359 -7.383 1 88.81 259 ASP B N 1
ATOM 4463 C CA . ASP B 1 259 ? -11.359 11.164 -6.012 1 88.81 259 ASP B CA 1
ATOM 4464 C C . ASP B 1 259 ? -10.523 10.094 -5.305 1 88.81 259 ASP B C 1
ATOM 4466 O O . ASP B 1 259 ? -10.703 8.898 -5.539 1 88.81 259 ASP B O 1
ATOM 4470 N N . LYS B 1 260 ? -9.773 10.5 -4.41 1 89.44 260 LYS B N 1
ATOM 4471 C CA . LYS B 1 260 ? -8.758 9.68 -3.752 1 89.44 260 LYS B CA 1
ATOM 4472 C C . LYS B 1 260 ? -9.398 8.508 -3.014 1 89.44 260 LYS B C 1
ATOM 4474 O O . LYS B 1 260 ? -8.82 7.422 -2.947 1 89.44 260 LYS B O 1
ATOM 4479 N N . TRP B 1 261 ? -10.586 8.727 -2.49 1 92.5 261 TRP B N 1
ATOM 4480 C CA . TRP B 1 261 ? -11.148 7.742 -1.573 1 92.5 261 TRP B CA 1
ATOM 4481 C C . TRP B 1 261 ? -12.305 6.992 -2.223 1 92.5 261 TRP B C 1
ATOM 4483 O O . TRP B 1 261 ? -12.914 6.117 -1.601 1 92.5 261 TRP B O 1
ATOM 4493 N N . ALA B 1 262 ? -12.602 7.324 -3.441 1 91.75 262 ALA B N 1
ATOM 4494 C CA . ALA B 1 262 ? -13.742 6.715 -4.113 1 91.75 262 ALA B CA 1
ATOM 4495 C C . ALA B 1 262 ? -13.328 5.461 -4.875 1 91.75 262 ALA B C 1
ATOM 4497 O O . ALA B 1 262 ? -12.156 5.277 -5.188 1 91.75 262 ALA B O 1
ATOM 4498 N N . ARG B 1 263 ? -14.273 4.656 -5.098 1 92.25 263 ARG B N 1
ATOM 4499 C CA . ARG B 1 263 ? -14.031 3.5 -5.949 1 92.25 263 ARG B CA 1
ATOM 4500 C C . ARG B 1 263 ? -13.719 3.928 -7.379 1 92.25 263 ARG B C 1
ATOM 4502 O O . ARG B 1 263 ? -14.141 5 -7.82 1 92.25 263 ARG B O 1
ATOM 4509 N N . VAL B 1 264 ? -13.008 3.143 -8.094 1 95.31 264 VAL B N 1
ATOM 4510 C CA . VAL B 1 264 ? -12.703 3.322 -9.508 1 95.31 264 VAL B CA 1
ATOM 4511 C C . VAL B 1 264 ? -13.43 2.262 -10.328 1 95.31 264 VAL B C 1
ATOM 4513 O O . VAL B 1 264 ? -13.289 1.064 -10.07 1 95.31 264 VAL B O 1
ATOM 4516 N N . LEU B 1 265 ? -14.219 2.746 -11.219 1 95.44 265 LEU B N 1
ATOM 4517 C CA . LEU B 1 265 ? -14.922 1.818 -12.094 1 95.44 265 LEU B CA 1
ATOM 4518 C C . LEU B 1 265 ? -14.039 1.412 -13.273 1 95.44 265 LEU B C 1
ATOM 4520 O O . LEU B 1 265 ? -13.164 2.176 -13.695 1 95.44 265 LEU B O 1
ATOM 4524 N N . PHE B 1 266 ? -14.227 0.192 -13.758 1 96.69 266 PHE B N 1
ATOM 4525 C CA . PHE B 1 266 ? -13.453 -0.23 -14.914 1 96.69 266 PHE B CA 1
ATOM 4526 C C . PHE B 1 266 ? -14.336 -0.974 -15.914 1 96.69 266 PHE B C 1
ATOM 4528 O O . PHE B 1 266 ? -15.406 -1.468 -15.555 1 96.69 266 PHE B O 1
ATOM 4535 N N . LYS B 1 267 ? -13.852 -0.928 -17.125 1 96.25 267 LYS B N 1
ATOM 4536 C CA . LYS B 1 267 ? -14.523 -1.591 -18.25 1 96.25 267 LYS B CA 1
ATOM 4537 C C . LYS B 1 267 ? -13.516 -2.26 -19.172 1 96.25 267 LYS B C 1
ATOM 4539 O O . LYS B 1 267 ? -12.453 -1.696 -19.469 1 96.25 267 LYS B O 1
ATOM 4544 N N . ALA B 1 268 ? -13.781 -3.436 -19.547 1 96.38 268 ALA B N 1
ATOM 4545 C CA . ALA B 1 268 ? -12.969 -4.168 -20.516 1 96.38 268 ALA B CA 1
ATOM 4546 C C . ALA B 1 268 ? -13.852 -4.957 -21.484 1 96.38 268 ALA B C 1
ATOM 4548 O O . ALA B 1 268 ? -14.938 -5.402 -21.125 1 96.38 268 ALA B O 1
ATOM 4549 N N . GLU B 1 269 ? -13.344 -5.086 -22.688 1 95.31 269 GLU B N 1
ATOM 4550 C CA . GLU B 1 269 ? -14.094 -5.805 -23.719 1 95.31 269 GLU B CA 1
ATOM 4551 C C . GLU B 1 269 ? -13.234 -6.871 -24.391 1 95.31 269 GLU B C 1
ATOM 4553 O O . GLU B 1 269 ? -12.023 -6.707 -24.516 1 95.31 269 GLU B O 1
ATOM 4558 N N . ALA B 1 270 ? -13.922 -7.934 -24.781 1 93.94 270 ALA B N 1
ATOM 4559 C CA . ALA B 1 270 ? -13.266 -8.992 -25.531 1 93.94 270 ALA B CA 1
ATOM 4560 C C . ALA B 1 270 ? -14.289 -9.852 -26.266 1 93.94 270 ALA B C 1
ATOM 4562 O O . ALA B 1 270 ? -15.492 -9.773 -26 1 93.94 270 ALA B O 1
ATOM 4563 N N . GLU B 1 271 ? -13.75 -10.633 -27.203 1 93.19 271 GLU B N 1
ATOM 4564 C CA . GLU B 1 271 ? -14.555 -11.633 -27.891 1 93.19 271 GLU B CA 1
ATOM 4565 C C . GLU B 1 271 ? -14.438 -12.992 -27.219 1 93.19 271 GLU B C 1
ATOM 4567 O O . GLU B 1 271 ? -13.336 -13.469 -26.953 1 93.19 271 GLU B O 1
ATOM 4572 N N . ILE B 1 272 ? -15.594 -13.516 -26.906 1 89.25 272 ILE B N 1
ATOM 4573 C CA . ILE B 1 272 ? -15.57 -14.844 -26.312 1 89.25 272 ILE B CA 1
ATOM 4574 C C . ILE B 1 272 ? -16.297 -15.828 -27.219 1 89.25 272 ILE B C 1
ATOM 4576 O O . ILE B 1 272 ? -17.297 -15.484 -27.859 1 89.25 272 ILE B O 1
ATOM 4580 N N . SER B 1 273 ? -15.781 -17.031 -27.344 1 88.25 273 SER B N 1
ATOM 4581 C CA . SER B 1 273 ? -16.391 -18.016 -28.234 1 88.25 273 SER B CA 1
ATOM 4582 C C . SER B 1 273 ? -16.766 -19.281 -27.469 1 88.25 273 SER B C 1
ATOM 4584 O O . SER B 1 273 ? -17.578 -20.078 -27.938 1 88.25 273 SER B O 1
ATOM 4586 N N . GLU B 1 274 ? -16.172 -19.531 -26.312 1 89.06 274 GLU B N 1
ATOM 4587 C CA . GLU B 1 274 ? -16.422 -20.734 -25.531 1 89.06 274 GLU B CA 1
ATOM 4588 C C . GLU B 1 274 ? -16.516 -20.422 -24.047 1 89.06 274 GLU B C 1
ATOM 4590 O O . GLU B 1 274 ? -16.266 -19.281 -23.625 1 89.06 274 GLU B O 1
ATOM 4595 N N . ASN B 1 275 ? -17.016 -21.484 -23.359 1 89.19 275 ASN B N 1
ATOM 4596 C CA . ASN B 1 275 ? -16.984 -21.359 -21.906 1 89.19 275 ASN B CA 1
ATOM 4597 C C . ASN B 1 275 ? -15.609 -20.938 -21.406 1 89.19 275 ASN B C 1
ATOM 4599 O O . ASN B 1 275 ? -14.594 -21.438 -21.875 1 89.19 275 ASN B O 1
ATOM 4603 N N . THR B 1 276 ? -15.688 -19.875 -20.594 1 89.5 276 THR B N 1
ATOM 4604 C CA . THR B 1 276 ? -14.398 -19.375 -20.156 1 89.5 276 THR B CA 1
ATOM 4605 C C . THR B 1 276 ? -14.492 -18.781 -18.75 1 89.5 276 THR B C 1
ATOM 4607 O O . THR B 1 276 ? -15.594 -18.594 -18.234 1 89.5 276 THR B O 1
ATOM 4610 N N . GLU B 1 277 ? -13.352 -18.672 -18.172 1 93.31 277 GLU B N 1
ATOM 4611 C CA . GLU B 1 277 ? -13.219 -17.969 -16.906 1 93.31 277 GLU B CA 1
ATOM 4612 C C . GLU B 1 277 ? -12.711 -16.547 -17.125 1 93.31 277 GLU B C 1
ATOM 4614 O O . GLU B 1 277 ? -11.695 -16.328 -17.797 1 93.31 277 GLU B O 1
ATOM 4619 N N . ILE B 1 278 ? -13.492 -15.578 -16.641 1 94.69 278 ILE B N 1
ATOM 4620 C CA . ILE B 1 278 ? -13.047 -14.188 -16.656 1 94.69 278 ILE B CA 1
ATOM 4621 C C . ILE B 1 278 ? -12.438 -13.82 -15.312 1 94.69 278 ILE B C 1
ATOM 4623 O O . ILE B 1 278 ? -13.008 -14.117 -14.266 1 94.69 278 ILE B O 1
ATOM 4627 N N . VAL B 1 279 ? -11.242 -13.258 -15.375 1 96.31 279 VAL B N 1
ATOM 4628 C CA . VAL B 1 279 ? -10.5 -12.922 -14.164 1 96.31 279 VAL B CA 1
ATOM 4629 C C . VAL B 1 279 ? -10.141 -11.438 -14.164 1 96.31 279 VAL B C 1
ATOM 4631 O O . VAL B 1 279 ? -9.773 -10.883 -15.203 1 96.31 279 VAL B O 1
ATOM 4634 N N . ALA B 1 280 ? -10.273 -10.797 -13.031 1 96.81 280 ALA B N 1
ATOM 4635 C CA . ALA B 1 280 ? -9.859 -9.398 -12.891 1 96.81 280 ALA B CA 1
ATOM 4636 C C . ALA B 1 280 ? -8.852 -9.242 -11.75 1 96.81 280 ALA B C 1
ATOM 4638 O O . ALA B 1 280 ? -9 -9.859 -10.695 1 96.81 280 ALA B O 1
ATOM 4639 N N . LYS B 1 281 ? -7.859 -8.445 -11.945 1 97.31 281 LYS B N 1
ATOM 4640 C CA . LYS B 1 281 ? -6.918 -8.039 -10.914 1 97.31 281 LYS B CA 1
ATOM 4641 C C . LYS B 1 281 ? -6.543 -6.562 -11.055 1 97.31 281 LYS B C 1
ATOM 4643 O O . LYS B 1 281 ? -6.441 -6.051 -12.172 1 97.31 281 LYS B O 1
ATOM 4648 N N . ALA B 1 282 ? -6.312 -5.914 -9.953 1 97.5 282 ALA B N 1
ATOM 4649 C CA . ALA B 1 282 ? -5.957 -4.496 -9.938 1 97.5 282 ALA B CA 1
ATOM 4650 C C . ALA B 1 282 ? -4.559 -4.289 -9.359 1 97.5 282 ALA B C 1
ATOM 4652 O O . ALA B 1 282 ? -4.035 -5.156 -8.648 1 97.5 282 ALA B O 1
ATOM 4653 N N . VAL B 1 283 ? -3.957 -3.234 -9.742 1 96.62 283 VAL B N 1
ATOM 4654 C CA . VAL B 1 283 ? -2.662 -2.758 -9.266 1 96.62 283 VAL B CA 1
ATOM 4655 C C . VAL B 1 283 ? -2.795 -1.321 -8.758 1 96.62 283 VAL B C 1
ATOM 4657 O O . VAL B 1 283 ? -3.396 -0.477 -9.43 1 96.62 283 VAL B O 1
ATOM 4660 N N . ASP B 1 284 ? -2.281 -1.073 -7.562 1 96.38 284 ASP B N 1
ATOM 4661 C CA . ASP B 1 284 ? -2.361 0.303 -7.078 1 96.38 284 ASP B CA 1
ATOM 4662 C C . ASP B 1 284 ? -1.093 1.08 -7.426 1 96.38 284 ASP B C 1
ATOM 4664 O O . ASP B 1 284 ? -0.189 0.547 -8.07 1 96.38 284 ASP B O 1
ATOM 4668 N N . ILE B 1 285 ? -1.007 2.35 -7.004 1 94.06 285 ILE B N 1
ATOM 4669 C CA . ILE B 1 285 ? 0.054 3.256 -7.43 1 94.06 285 ILE B CA 1
ATOM 4670 C C . ILE B 1 285 ? 1.373 2.854 -6.773 1 94.06 285 ILE B C 1
ATOM 4672 O O . ILE B 1 285 ? 2.445 3.281 -7.207 1 94.06 285 ILE B O 1
ATOM 4676 N N . ALA B 1 286 ? 1.321 2.111 -5.691 1 93.69 286 ALA B N 1
ATOM 4677 C CA . ALA B 1 286 ? 2.531 1.601 -5.051 1 93.69 286 ALA B CA 1
ATOM 4678 C C . ALA B 1 286 ? 2.955 0.27 -5.664 1 93.69 286 ALA B C 1
ATOM 4680 O O . ALA B 1 286 ? 3.832 -0.416 -5.133 1 93.69 286 ALA B O 1
ATOM 4681 N N . ALA B 1 287 ? 2.301 -0.192 -6.711 1 94 287 ALA B N 1
ATOM 4682 C CA . ALA B 1 287 ? 2.574 -1.391 -7.5 1 94 287 ALA B CA 1
ATOM 4683 C C . ALA B 1 287 ? 2.223 -2.654 -6.719 1 94 287 ALA B C 1
ATOM 4685 O O . ALA B 1 287 ? 2.746 -3.732 -7.004 1 94 287 ALA B O 1
ATOM 4686 N N . ASN B 1 288 ? 1.43 -2.475 -5.695 1 95.94 288 ASN B N 1
ATOM 4687 C CA . ASN B 1 288 ? 0.854 -3.666 -5.082 1 95.94 288 ASN B CA 1
ATOM 4688 C C . ASN B 1 288 ? -0.183 -4.32 -5.992 1 95.94 288 ASN B C 1
ATOM 4690 O O . ASN B 1 288 ? -0.988 -3.629 -6.617 1 95.94 288 ASN B O 1
ATOM 4694 N N . VAL B 1 289 ? -0.063 -5.617 -6.066 1 95.69 289 VAL B N 1
ATOM 4695 C CA . VAL B 1 289 ? -0.962 -6.363 -6.941 1 95.69 289 VAL B CA 1
ATOM 4696 C C . VAL B 1 289 ? -1.794 -7.34 -6.113 1 95.69 289 VAL B C 1
ATOM 4698 O O . VAL B 1 289 ? -1.313 -7.887 -5.117 1 95.69 289 VAL B O 1
ATOM 4701 N N . GLN B 1 290 ? -3.033 -7.562 -6.543 1 97 290 GLN B N 1
ATOM 4702 C CA . GLN B 1 290 ? -3.887 -8.539 -5.875 1 97 290 GLN B CA 1
ATOM 4703 C C . GLN B 1 290 ? -3.252 -9.93 -5.891 1 97 290 GLN B C 1
ATOM 4705 O O . GLN B 1 290 ? -2.652 -10.328 -6.891 1 97 290 GLN B O 1
ATOM 4710 N N . PRO B 1 291 ? -3.383 -10.617 -4.75 1 95.38 291 PRO B N 1
ATOM 4711 C CA . PRO B 1 291 ? -2.951 -12.023 -4.789 1 95.38 291 PRO B CA 1
ATOM 4712 C C . PRO B 1 291 ? -3.812 -12.875 -5.711 1 95.38 291 PRO B C 1
ATOM 4714 O O . PRO B 1 291 ? -4.969 -12.539 -5.977 1 95.38 291 PRO B O 1
ATOM 4717 N N . GLU B 1 292 ? -3.227 -13.969 -6.148 1 95.25 292 GLU B N 1
ATOM 4718 C CA . GLU B 1 292 ? -3.887 -14.789 -7.164 1 95.25 292 GLU B CA 1
ATOM 4719 C C . GLU B 1 292 ? -4.977 -15.656 -6.551 1 95.25 292 GLU B C 1
ATOM 4721 O O . GLU B 1 292 ? -6.094 -15.719 -7.066 1 95.25 292 GLU B O 1
ATOM 4726 N N . ASN B 1 293 ? -4.617 -16.312 -5.441 1 93.25 293 ASN B N 1
ATOM 4727 C CA . ASN B 1 293 ? -5.484 -17.359 -4.902 1 93.25 293 ASN B CA 1
ATOM 4728 C C . ASN B 1 293 ? -5.91 -17.047 -3.471 1 93.25 293 ASN B C 1
ATOM 4730 O O . ASN B 1 293 ? -5.086 -16.656 -2.645 1 93.25 293 ASN B O 1
ATOM 4734 N N . VAL B 1 294 ? -7.184 -17.266 -3.201 1 91.81 294 VAL B N 1
ATOM 4735 C CA . VAL B 1 294 ? -7.762 -16.953 -1.897 1 91.81 294 VAL B CA 1
ATOM 4736 C C . VAL B 1 294 ? -7.191 -17.906 -0.842 1 91.81 294 VAL B C 1
ATOM 4738 O O . VAL B 1 294 ? -7.074 -17.547 0.33 1 91.81 294 VAL B O 1
ATOM 4741 N N . GLU B 1 295 ? -6.758 -19.094 -1.227 1 90.31 295 GLU B N 1
ATOM 4742 C CA . GLU B 1 295 ? -6.254 -20.109 -0.308 1 90.31 295 GLU B CA 1
ATOM 4743 C C . GLU B 1 295 ? -5.059 -19.578 0.486 1 90.31 295 GLU B C 1
ATOM 4745 O O . GLU B 1 295 ? -4.871 -19.953 1.647 1 90.31 295 GLU B O 1
ATOM 4750 N N . PHE B 1 296 ? -4.324 -18.703 -0.112 1 88.56 296 PHE B N 1
ATOM 4751 C CA . PHE B 1 296 ? -3.055 -18.312 0.49 1 88.56 296 PHE B CA 1
ATOM 4752 C C . PHE B 1 296 ? -3.223 -17.047 1.341 1 88.56 296 PHE B C 1
ATOM 4754 O O . PHE B 1 296 ? -2.277 -16.609 1.997 1 88.56 296 PHE B O 1
ATOM 4761 N N . ILE B 1 297 ? -4.406 -16.484 1.341 1 90.38 297 ILE B N 1
ATOM 4762 C CA . ILE B 1 297 ? -4.68 -15.336 2.203 1 90.38 297 ILE B CA 1
ATOM 4763 C C . ILE B 1 297 ? -5.852 -15.656 3.127 1 90.38 297 ILE B C 1
ATOM 4765 O O . ILE B 1 297 ? -6.434 -14.75 3.734 1 90.38 297 ILE B O 1
ATOM 4769 N N . TRP B 1 298 ? -6.246 -16.891 3.148 1 89.75 298 TRP B N 1
ATOM 4770 C CA . TRP B 1 298 ? -7.332 -17.312 4.031 1 89.75 298 TRP B CA 1
ATOM 4771 C C . TRP B 1 298 ? -7.02 -16.969 5.48 1 89.75 298 TRP B C 1
ATOM 4773 O O . TRP B 1 298 ? -5.875 -17.078 5.926 1 89.75 298 TRP B O 1
ATOM 4783 N N . ASN B 1 299 ? -7.953 -16.562 6.25 1 89.25 299 ASN B N 1
ATOM 4784 C CA . ASN B 1 299 ? -7.816 -16.328 7.684 1 89.25 299 ASN B CA 1
ATOM 4785 C C . ASN B 1 299 ? -9.117 -16.641 8.43 1 89.25 299 ASN B C 1
ATOM 4787 O O . ASN B 1 299 ? -10.18 -16.703 7.816 1 89.25 299 ASN B O 1
ATOM 4791 N N . LEU B 1 300 ? -9.047 -16.781 9.664 1 87.5 300 LEU B N 1
ATOM 4792 C CA . LEU B 1 300 ? -10.07 -17.344 10.539 1 87.5 300 LEU B CA 1
ATOM 4793 C C . LEU B 1 300 ? -11.375 -16.547 10.422 1 87.5 300 LEU B C 1
ATOM 4795 O O . LEU B 1 300 ? -12.461 -17.125 10.438 1 87.5 300 LEU B O 1
ATOM 4799 N N . ARG B 1 301 ? -11.281 -15.227 10.25 1 88 301 ARG B N 1
ATOM 4800 C CA . ARG B 1 301 ? -12.484 -14.391 10.258 1 88 301 ARG B CA 1
ATOM 4801 C C . ARG B 1 301 ? -12.977 -14.133 8.844 1 88 301 ARG B C 1
ATOM 4803 O O . ARG B 1 301 ? -14.039 -13.531 8.656 1 88 301 ARG B O 1
ATOM 4810 N N . GLY B 1 302 ? -12.219 -14.578 7.879 1 88.06 302 GLY B N 1
ATOM 4811 C CA . GLY B 1 302 ? -12.617 -14.391 6.492 1 88.06 302 GLY B CA 1
ATOM 4812 C C . GLY B 1 302 ? -12.625 -12.938 6.066 1 88.06 302 GLY B C 1
ATOM 4813 O O . GLY B 1 302 ? -13.492 -12.516 5.293 1 88.06 302 GLY B O 1
ATOM 4814 N N . ILE B 1 303 ? -11.727 -12.219 6.633 1 88.88 303 ILE B N 1
ATOM 4815 C CA . ILE B 1 303 ? -11.68 -10.812 6.254 1 88.88 303 ILE B CA 1
ATOM 4816 C C . ILE B 1 303 ? -10.625 -10.602 5.176 1 88.88 303 ILE B C 1
ATOM 4818 O O . ILE B 1 303 ? -9.711 -11.414 5.027 1 88.88 303 ILE B O 1
ATOM 4822 N N . LEU B 1 304 ? -10.789 -9.562 4.348 1 90.69 304 LEU B N 1
ATOM 4823 C CA . LEU B 1 304 ? -9.797 -9.07 3.395 1 90.69 304 LEU B CA 1
ATOM 4824 C C . LEU B 1 304 ? -9.555 -10.094 2.287 1 90.69 304 LEU B C 1
ATOM 4826 O O . LEU B 1 304 ? -8.414 -10.422 1.972 1 90.69 304 LEU B O 1
ATOM 4830 N N . ASN B 1 305 ? -10.609 -10.703 1.837 1 90.31 305 ASN B N 1
ATOM 4831 C CA . ASN B 1 305 ? -10.43 -11.438 0.589 1 90.31 305 ASN B CA 1
ATOM 4832 C C . ASN B 1 305 ? -10.219 -10.492 -0.592 1 90.31 305 ASN B C 1
ATOM 4834 O O . ASN B 1 305 ? -11.18 -9.961 -1.147 1 90.31 305 ASN B O 1
ATOM 4838 N N . THR B 1 306 ? -8.969 -10.359 -0.959 1 92.12 306 THR B N 1
ATOM 4839 C CA . THR B 1 306 ? -8.625 -9.438 -2.037 1 92.12 306 THR B CA 1
ATOM 4840 C C . THR B 1 306 ? -8.023 -10.195 -3.219 1 92.12 306 THR B C 1
ATOM 4842 O O . THR B 1 306 ? -7.34 -9.602 -4.059 1 92.12 306 THR B O 1
ATOM 4845 N N . SER B 1 307 ? -8.203 -11.492 -3.23 1 94.88 307 SER B N 1
ATOM 4846 C CA . SER B 1 307 ? -7.66 -12.289 -4.324 1 94.88 307 SER B CA 1
ATOM 4847 C C . SER B 1 307 ? -8.312 -11.922 -5.652 1 94.88 307 SER B C 1
ATOM 4849 O O . SER B 1 307 ? -9.336 -11.234 -5.68 1 94.88 307 SER B O 1
ATOM 4851 N N . TRP B 1 308 ? -7.652 -12.383 -6.703 1 96.56 308 TRP B N 1
ATOM 4852 C CA . TRP B 1 308 ? -8.258 -12.18 -8.016 1 96.56 308 TRP B CA 1
ATOM 4853 C C . TRP B 1 308 ? -9.734 -12.539 -8 1 96.56 308 TRP B C 1
ATOM 4855 O O . TRP B 1 308 ? -10.133 -13.531 -7.375 1 96.56 308 TRP B O 1
ATOM 4865 N N . HIS B 1 309 ? -10.562 -11.711 -8.609 1 94.56 309 HIS B N 1
ATOM 4866 C CA . HIS B 1 309 ? -11.961 -12.07 -8.758 1 94.56 309 HIS B CA 1
ATOM 4867 C C . HIS B 1 309 ? -12.195 -12.867 -10.039 1 94.56 309 HIS B C 1
ATOM 4869 O O . HIS B 1 309 ? -11.703 -12.484 -11.109 1 94.56 309 HIS B O 1
ATOM 4875 N N . ARG B 1 310 ? -12.875 -13.922 -9.875 1 93.56 310 ARG B N 1
ATOM 4876 C CA . ARG B 1 310 ? -13.117 -14.828 -10.984 1 93.56 310 ARG B CA 1
ATOM 4877 C C . ARG B 1 310 ? -14.602 -15.094 -11.172 1 93.56 310 ARG B C 1
ATOM 4879 O O . ARG B 1 310 ? -15.336 -15.266 -10.195 1 93.56 310 ARG B O 1
ATOM 4886 N N . ILE B 1 311 ? -15.008 -15.062 -12.375 1 90.56 311 ILE B N 1
ATOM 4887 C CA . ILE B 1 3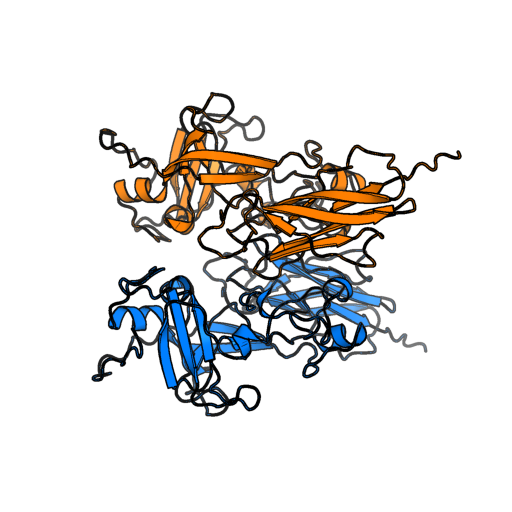11 ? -16.359 -15.484 -12.711 1 90.56 311 ILE B CA 1
ATOM 4888 C C . ILE B 1 311 ? -16.328 -16.453 -13.891 1 90.56 311 ILE B C 1
ATOM 4890 O O . ILE B 1 311 ? -15.438 -16.375 -14.742 1 90.56 311 ILE B O 1
ATOM 4894 N N . HIS B 1 312 ? -17.266 -17.359 -13.898 1 90.5 312 HIS B N 1
ATOM 4895 C CA . HIS B 1 312 ? -17.359 -18.344 -14.969 1 90.5 312 HIS B CA 1
ATOM 4896 C C . HIS B 1 312 ? -18.516 -18.047 -15.906 1 90.5 312 HIS B C 1
ATOM 4898 O O . HIS B 1 312 ? -19.641 -17.828 -15.461 1 90.5 312 HIS B O 1
ATOM 4904 N N . ILE B 1 313 ? -18.125 -18 -17.188 1 87.75 313 ILE B N 1
ATOM 4905 C CA . ILE B 1 313 ? -19.141 -17.719 -18.203 1 87.75 313 ILE B CA 1
ATOM 4906 C C . ILE B 1 313 ? -19.391 -18.969 -19.047 1 87.75 313 ILE B C 1
ATOM 4908 O O . ILE B 1 313 ? -18.453 -19.625 -19.484 1 87.75 313 ILE B O 1
ATOM 4912 N N . HIS B 1 314 ? -20.641 -19.281 -19.234 1 87.69 314 HIS B N 1
ATOM 4913 C CA . HIS B 1 314 ? -21.078 -20.375 -20.109 1 87.69 314 HIS B CA 1
ATOM 4914 C C . HIS B 1 314 ? -21.703 -19.844 -21.375 1 87.69 314 HIS B C 1
ATOM 4916 O O . HIS B 1 314 ? -22.609 -19.016 -21.328 1 87.69 314 HIS B O 1
ATOM 4922 N N . THR B 1 315 ? -21.188 -20.312 -22.469 1 84.5 315 THR B N 1
ATOM 4923 C CA . THR B 1 315 ? -21.688 -19.844 -23.75 1 84.5 315 THR B CA 1
ATOM 4924 C C . THR B 1 315 ? -22.766 -20.797 -24.281 1 84.5 315 THR B C 1
ATOM 4926 O O . THR B 1 315 ? -22.641 -22.016 -24.156 1 84.5 315 THR B O 1
ATOM 4929 N N . GLU B 1 316 ? -23.891 -20.219 -24.656 1 82.31 316 GLU B N 1
ATOM 4930 C CA . GLU B 1 316 ? -24.953 -20.984 -25.297 1 82.31 316 GLU B CA 1
ATOM 4931 C C . GLU B 1 316 ? -24.859 -20.906 -26.812 1 82.31 316 GLU B C 1
ATOM 4933 O O . GLU B 1 316 ? -24.797 -19.812 -27.375 1 82.31 316 GLU B O 1
ATOM 4938 N N . HIS B 1 317 ? -24.625 -22.016 -27.391 1 76.19 317 HIS B N 1
ATOM 4939 C CA . HIS B 1 317 ? -24.641 -22.062 -28.859 1 76.19 317 HIS B CA 1
ATOM 4940 C C . HIS B 1 317 ? -26.047 -22.297 -29.391 1 76.19 317 HIS B C 1
ATOM 4942 O O . HIS B 1 317 ? -26.828 -23.047 -28.797 1 76.19 317 HIS B O 1
ATOM 4948 N N . PRO B 1 318 ? -26.609 -21.328 -30.203 1 64.94 318 PRO B N 1
ATOM 4949 C CA . PRO B 1 318 ? -27.938 -21.531 -30.766 1 64.94 318 PRO B CA 1
ATOM 4950 C C . PRO B 1 318 ? -28.203 -22.969 -31.172 1 64.94 318 PRO B C 1
ATOM 4952 O O . PRO B 1 318 ? -29.344 -23.438 -31.141 1 64.94 318 PRO B O 1
ATOM 4955 N N . ASP B 1 319 ? -27.281 -23.562 -31.734 1 56.66 319 ASP B N 1
ATOM 4956 C CA . ASP B 1 319 ? -27.703 -24.844 -32.281 1 56.66 319 ASP B CA 1
ATOM 4957 C C . ASP B 1 319 ? -27.938 -25.875 -31.203 1 56.66 319 ASP B C 1
ATOM 4959 O O . ASP B 1 319 ? -28.328 -27.016 -31.484 1 56.66 319 ASP B O 1
ATOM 4963 N N . ASN B 1 320 ? -27.625 -25.641 -29.984 1 44 320 ASN B N 1
ATOM 4964 C CA . ASN B 1 320 ? -28.047 -26.719 -29.109 1 44 320 ASN B CA 1
ATOM 4965 C C . ASN B 1 320 ? -29.391 -26.406 -28.453 1 44 320 ASN B C 1
ATOM 4967 O O . ASN B 1 320 ? -29.594 -25.297 -27.953 1 44 320 ASN B O 1
#

InterPro domains:
  IPR000572 Oxidoreductase, molybdopterin-binding domain [PF00174] (20-162)
  IPR005066 Moybdenum cofactor oxidoreductase, dimerisation [PF03404] (187-315)
  IPR014756 Immunoglobulin E-set [SSF81296] (190-314)
  IPR036374 Oxidoreductase, molybdopterin-binding domain superfamily [G3DSA:3.90.420.10] (19-189)
  IPR036374 Oxidoreductase, molybdopterin-binding domain superfamily [SSF56524] (20-186)

Radius of gyration: 25.17 Å; Cα contacts (8 Å, |Δi|>4): 1687; chains: 2; bounding box: 63×76×61 Å

Organism: Quercus lobata (NCBI:txid97700)

pLDDT: mean 86.9, std 13.59, range [29.44, 98.12]

Foldseek 3Di:
DFFPPQDPPCVPFAPKDAWAWFKAAAQQECLQQLCVLPNAPDDDHYHPRMDIWTFIAHQLLSSVVVSPDAAQDCADPVQFFKKKWWAPDADPVQNGTQMFIDTPRLSNHVVQRWGFTQDIRRHGDDVVQAPRTWIDGFQWHNSRTGGRTDGMTRHNDTDPTCCFQPHQWFDFPVDEPVRDDSNVTGHGTGAAKAKEWPPCQPPAEDAFFKDKIKIKIFGGPLWFWQWKWKDFAAPPDTDTWFKDPDPPDGDDGPDPPDRSRHIIMTMDMDTDHAKHKMKMKIATPVRDIAAADQSRRRDRNSGRSRHIYIGIYGYDDVVD/DWFLPQDPPCVPFAPKDFWAWFKAAAQQECLQQLCVLPNAPDDDHYHPRMDIWTFIAHQLLSSVVVSPDAAQDCADPVQFFKKKWWAPDADPVQNGTQMFIDTPRLSNHVVQRWGFTQDIRRHGDDVVQAPRTWIDGFQWHNSRTGGRTDTMTRHNDTDPTCCFQPHQWFDFPVDEPVRDDSNVTGHGTGAAKAKEWPPCQPPQEDAFFKDKIKIKIFGGPLWFWQWKWKDFAAPPDTDTWFKDDDPPDGDDGPDPPDRSRHIIMTMDMDTDHAKHKMKMKIATPVRDIAAADQSRRRDRNSGRSRHIYIGIYGYDDVVD

Solvent-accessible surface area (backbone atoms only — not comparable to full-atom values): 32906 Å² total; per-residue (Å²): 98,65,68,62,70,62,66,86,71,59,78,68,66,67,65,72,38,77,69,41,54,33,33,38,30,46,47,37,23,30,16,41,65,37,32,72,74,50,79,38,64,63,74,76,24,53,89,65,43,54,46,75,46,36,37,27,28,28,41,39,24,60,55,41,39,76,74,69,42,57,69,64,31,55,56,46,98,82,49,23,29,17,38,31,41,32,22,69,50,65,35,83,90,56,81,34,51,44,38,31,51,45,51,24,36,53,48,19,25,67,90,48,56,30,27,42,25,39,26,44,69,90,33,69,41,45,71,93,71,10,33,74,31,16,39,43,48,56,24,27,32,37,82,60,32,43,44,26,54,64,48,45,27,40,30,61,57,76,48,80,28,52,64,37,49,70,33,65,47,79,50,57,64,81,44,42,94,89,68,62,60,48,87,80,44,60,53,60,42,34,40,42,37,24,35,42,69,67,43,64,68,86,39,60,64,42,69,60,38,80,45,77,46,36,31,39,32,44,36,23,74,55,36,23,62,62,45,36,38,37,12,75,58,62,63,75,50,69,42,76,35,50,44,26,75,47,92,94,42,77,57,49,46,85,42,88,86,43,63,53,41,32,58,33,34,35,40,41,73,50,76,43,80,56,67,33,32,37,29,36,39,24,26,25,59,39,62,39,42,34,28,67,53,52,76,83,56,30,26,49,56,20,45,63,55,33,26,42,28,72,45,66,42,33,49,50,58,85,88,107,98,66,70,63,72,61,67,87,72,59,77,68,67,65,65,72,40,78,69,42,54,34,35,40,30,46,48,36,25,29,14,42,65,35,32,72,73,51,78,38,64,63,75,76,23,53,89,65,45,56,46,75,45,35,37,26,27,29,41,39,24,61,56,39,38,74,73,68,42,57,69,64,31,57,58,46,98,80,49,26,29,17,38,31,40,32,22,70,51,64,35,84,89,56,79,34,51,45,37,31,52,46,50,24,35,54,47,18,26,67,89,48,56,30,26,43,26,40,25,45,68,90,33,70,40,47,69,92,70,11,33,74,33,17,40,44,48,55,23,27,32,36,82,60,33,43,44,27,54,65,49,47,26,40,31,62,58,78,48,79,27,51,62,36,49,72,32,65,48,77,49,58,64,79,44,42,93,87,67,62,59,51,88,81,43,60,54,61,41,35,39,40,38,23,37,43,68,66,44,63,68,87,39,58,65,42,66,60,37,79,43,77,45,35,30,39,33,44,37,25,74,56,36,22,61,61,44,36,39,36,13,75,59,61,63,77,49,68,43,78,36,49,45,26,75,47,92,93,41,78,59,49,48,85,39,87,88,44,63,53,41,32,59,32,34,35,38,41,74,49,76,42,79,57,66,33,32,36,30,35,36,23,24,25,59,38,63,40,42,33,28,69,53,52,78,81,57,30,25,49,55,19,44,64,54,33,27,43,28,73,45,66,40,33,50,52,59,84,87,106

Secondary structure (DSSP, 8-state):
-------S-TTS----EEEEEEEEE-TTTTHHHHHHHS--SS----S--EEEEEEEEEEHHHHHHHTT--TT-SS-TT---EEEEEEEEEETTTTEEEEEEEEHHHHT-GGG--EEEEEETTEEPPGGGTTT-EEE-TTB-GGGS-SSEEEEEEESS---SHHHHSSSB---TT--TTT--GGGSPBP-B---EEEE-SSTT--EE-SEEEEEEEEEE-STT--EEEEEEESSTTSS-EEPEEEEETTEE--TT-TTS-TTS-EEEEEEEEE-S-EEEEEEEEETT--B--S-GGGG--TT-----S-EEEEEEEPPTT-/-------S-TTS----EEEEEEEEE-TTTTHHHHHHHS--SS----S--EEEEEEEEEEHHHHHHHTT--TT-SS-TT---EEEEEEEEEETTTTEEEEEEEEHHHHT-GGG--EEEEEETTEEPPGGGTTT-EEE-TTB-GGGS-SSEEEEEEESS---SHHHHSSSB---TT--TTT--GGGSPBP-B---EEEE-SSTT--EE-SEEEEEEEEEE-STT--EEEEEEESSTTSS-EEPEEEEETTEE--TT-TTS-TTS-EEEEEEEEE-S-EEEEEEEEETT--B--S-GGGG--TT-----S-EEEEEEE--TT-

Sequence (640 aa):
MKFLRGPSDYSQEPPRHPSLIINSQCAGNRRTAMSKVKTVKGVGCDVCAIGNAIWGGAKLADVLELVGIPNLASITPLGGKHVEFISVDKCKENEGPNEASIPLIQATTSDSEVILAYEMNGEPLNRDHGYPLRVIVPGVIGARSVKWLDSINIIAEECQGFFMQKDYKMSPPKINWENIDWSTRRPQMDFPVQSVICSLEDVTKVKPGKITVHGYAVSGGGRGIERVDVSFDGGKTWVEASRYQKTGIPYVADDKSSDKWARVLFKAEAEISENTEIVAKAVDIAANVQPENVEFIWNLRGILNTSWHRIHIHTEHPDNMKFLRGPSDYSQEPPRHPSLIINSQCAGNRRTAMSKVKTVKGVGCDVCAIGNAIWGGAKLADVLELVGIPNLASITPLGGKHVEFISVDKCKENEGPNEASIPLIQATTSDSEVILAYEMNGEPLNRDHGYPLRVIVPGVIGARSVKWLDSINIIAEECQGFFMQKDYKMSPPKINWENIDWSTRRPQMDFPVQSVICSLEDVTKVKPGKITVHGYAVSGGGRGIERVDVSFDGGKTWVEASRYQKTGIPYVADDKSSDKWARVLFKAEAEISENTEIVAKAVDIAANVQPENVEFIWNLRGILNTSWHRIHIHTEHPDN